Protein AF-0000000072508052 (afdb_homodimer)

Nearest PDB structures (foldseek):
  6lk8-assembly1_D  TM=8.624E-01  e=1.637E-20  Xenopus laevis
  9hcj-assembly1_O0  TM=8.681E-01  e=1.247E-19  Dictyostelium discoideum
  7vci-assembly1_L  TM=8.518E-01  e=1.232E-18  Xenopus laevis
  5a9q-assembly1_7  TM=7.994E-01  e=6.947E-19  Homo sapiens
  7peq-assembly1_AG  TM=7.518E-01  e=1.868E-18  Homo sapiens

Structure (mmCIF, N/CA/C/O backbone):
data_AF-0000000072508052-model_v1
#
loop_
_entity.id
_entity.type
_entity.pdbx_description
1 polymer 'WD domain, G-beta repeat protein'
#
loop_
_atom_site.group_PDB
_atom_site.id
_atom_site.type_symbol
_atom_site.label_atom_id
_atom_site.label_alt_id
_atom_site.label_comp_id
_atom_site.label_asym_id
_atom_site.label_entity_id
_atom_site.label_seq_id
_atom_site.pdbx_PDB_ins_code
_atom_site.Cartn_x
_atom_site.Cartn_y
_atom_site.Cartn_z
_atom_site.occupancy
_atom_site.B_iso_or_equiv
_atom_site.auth_seq_id
_atom_site.auth_comp_id
_atom_site.auth_asym_id
_atom_site.auth_atom_id
_atom_site.pdbx_PDB_model_num
ATOM 1 N N . MET A 1 1 ? 17.547 10.188 -13.344 1 83.5 1 MET A N 1
ATOM 2 C CA . MET A 1 1 ? 16.766 10.516 -12.148 1 83.5 1 MET A CA 1
ATOM 3 C C . MET A 1 1 ? 17.578 10.289 -10.883 1 83.5 1 MET A C 1
ATOM 5 O O . MET A 1 1 ? 18.625 9.625 -10.922 1 83.5 1 MET A O 1
ATOM 9 N N . THR A 1 2 ? 17.25 10.93 -9.789 1 81.94 2 THR A N 1
ATOM 10 C CA . THR A 1 2 ? 18.109 10.969 -8.617 1 81.94 2 THR A CA 1
ATOM 11 C C . THR A 1 2 ? 17.375 10.461 -7.383 1 81.94 2 THR A C 1
ATOM 13 O O . THR A 1 2 ? 16.156 10.375 -7.375 1 81.94 2 THR A O 1
ATOM 16 N N . LEU A 1 3 ? 18.156 9.953 -6.461 1 85.5 3 LEU A N 1
ATOM 17 C CA . LEU A 1 3 ? 17.734 9.805 -5.074 1 85.5 3 LEU A CA 1
ATOM 18 C C . LEU A 1 3 ? 18.328 10.906 -4.203 1 85.5 3 LEU A C 1
ATOM 20 O O . LEU A 1 3 ? 19.547 11.078 -4.164 1 85.5 3 LEU A O 1
ATOM 24 N N . SER A 1 4 ? 17.453 11.648 -3.621 1 86.19 4 SER A N 1
ATOM 25 C CA . SER A 1 4 ? 17.906 12.727 -2.75 1 86.19 4 SER A CA 1
ATOM 26 C C . SER A 1 4 ? 17.438 12.516 -1.314 1 86.19 4 SER A C 1
ATOM 28 O O . SER A 1 4 ? 16.328 12.047 -1.084 1 86.19 4 SER A O 1
ATOM 30 N N . VAL A 1 5 ? 18.312 12.797 -0.396 1 84 5 VAL A N 1
ATOM 31 C CA . VAL A 1 5 ? 18.016 12.727 1.031 1 84 5 VAL A CA 1
ATOM 32 C C . VAL A 1 5 ? 17.969 14.133 1.62 1 84 5 VAL A C 1
ATOM 34 O O . VAL A 1 5 ? 18.875 14.938 1.375 1 84 5 VAL A O 1
ATOM 37 N N . TRP A 1 6 ? 16.953 14.352 2.322 1 83.38 6 TRP A N 1
ATOM 38 C CA . TRP A 1 6 ? 16.734 15.672 2.896 1 83.38 6 TRP A CA 1
ATOM 39 C C . TRP A 1 6 ? 16.641 15.602 4.418 1 83.38 6 TRP A C 1
ATOM 41 O O . TRP A 1 6 ? 15.953 14.734 4.965 1 83.38 6 TRP A O 1
ATOM 51 N N . ASP A 1 7 ? 17.375 16.547 5.047 1 82.06 7 ASP A N 1
ATOM 52 C CA . ASP A 1 7 ? 17.328 16.672 6.5 1 82.06 7 ASP A CA 1
ATOM 53 C C . ASP A 1 7 ? 16.734 18.016 6.922 1 82.06 7 ASP A C 1
ATOM 55 O O . ASP A 1 7 ? 17.016 19.031 6.305 1 82.06 7 ASP A O 1
ATOM 59 N N . ARG A 1 8 ? 15.938 17.90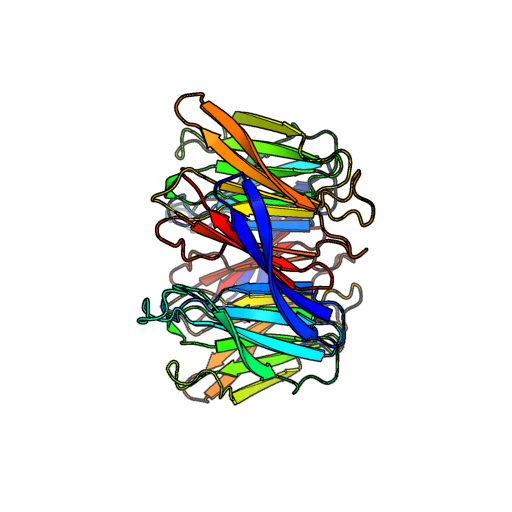6 7.891 1 79.31 8 ARG A N 1
ATOM 60 C CA . ARG A 1 8 ? 15.398 19.156 8.438 1 79.31 8 ARG A CA 1
ATOM 61 C C . ARG A 1 8 ? 16.297 19.703 9.539 1 79.31 8 ARG A C 1
ATOM 63 O O . ARG A 1 8 ? 16.641 18.984 10.484 1 79.31 8 ARG A O 1
ATOM 70 N N . THR A 1 9 ? 16.734 20.938 9.43 1 77.69 9 THR A N 1
ATOM 71 C CA . THR A 1 9 ? 17.562 21.578 10.445 1 77.69 9 THR A CA 1
ATOM 72 C C . THR A 1 9 ? 16.734 21.938 11.68 1 77.69 9 THR A C 1
ATOM 74 O O . THR A 1 9 ? 15.5 21.922 11.625 1 77.69 9 THR A O 1
ATOM 77 N N . PRO A 1 10 ? 17.406 22.141 12.781 1 75.5 10 PRO A N 1
ATOM 78 C CA . PRO A 1 10 ? 16.688 22.594 13.969 1 75.5 10 PRO A CA 1
ATOM 79 C C . PRO A 1 10 ? 15.844 23.844 13.719 1 75.5 10 PRO A C 1
ATOM 81 O O . PRO A 1 10 ? 14.82 24.031 14.375 1 75.5 10 PRO A O 1
ATOM 84 N N . GLU A 1 11 ? 16.281 24.734 12.766 1 76.62 11 GLU A N 1
ATOM 85 C CA . GLU A 1 11 ? 15.586 25.969 12.445 1 76.62 11 GLU A CA 1
ATOM 86 C C . GLU A 1 11 ? 14.383 25.703 11.547 1 76.62 11 GLU A C 1
ATOM 88 O O . GLU A 1 11 ? 13.633 26.625 11.219 1 76.62 11 GLU A O 1
ATOM 93 N N . GLY A 1 12 ? 14.164 24.438 11.109 1 72.12 12 GLY A N 1
ATOM 94 C CA . GLY A 1 12 ? 12.992 24.078 10.328 1 72.12 12 GLY A CA 1
ATOM 95 C C . GLY A 1 12 ? 13.242 24.125 8.836 1 72.12 12 GLY A C 1
ATOM 96 O O . GLY A 1 12 ? 12.336 23.859 8.039 1 72.12 12 GLY A O 1
ATOM 97 N N . THR A 1 13 ? 14.477 24.406 8.438 1 77.94 13 THR A N 1
ATOM 98 C CA . THR A 1 13 ? 14.812 24.453 7.023 1 77.94 13 THR A CA 1
ATOM 99 C C . THR A 1 13 ? 15.281 23.094 6.527 1 77.94 13 THR A C 1
ATOM 101 O O . THR A 1 13 ? 15.859 22.312 7.285 1 77.94 13 THR A O 1
ATOM 104 N N . TRP A 1 14 ? 14.898 22.781 5.27 1 80.44 14 TRP A N 1
ATOM 105 C CA . TRP A 1 14 ? 15.312 21.516 4.68 1 80.44 14 TRP A CA 1
ATOM 106 C C . TRP A 1 14 ? 16.641 21.672 3.934 1 80.44 14 TRP A C 1
ATOM 108 O O . TRP A 1 14 ? 16.828 22.641 3.197 1 80.44 14 TRP A O 1
ATOM 118 N N . ILE A 1 15 ? 17.562 20.734 4.203 1 83.12 15 ILE A N 1
ATOM 119 C CA . ILE A 1 15 ? 18.828 20.688 3.496 1 83.12 15 ILE A CA 1
ATOM 120 C C . ILE A 1 15 ? 18.984 19.359 2.771 1 83.12 15 ILE A C 1
ATOM 122 O O . ILE A 1 15 ? 18.688 18.297 3.338 1 83.12 15 ILE A O 1
ATOM 126 N N . LYS A 1 16 ? 19.297 19.469 1.502 1 84 16 LYS A N 1
ATOM 127 C CA . LYS A 1 16 ? 19.625 18.25 0.771 1 84 16 LYS A CA 1
ATOM 128 C C . LYS A 1 16 ? 20.922 17.625 1.293 1 84 16 LYS A C 1
ATOM 130 O O . LYS A 1 16 ? 22.016 18.125 1.013 1 84 16 LYS A O 1
ATOM 135 N N . ALA A 1 17 ? 20.797 16.578 1.995 1 81.88 17 ALA A N 1
ATOM 136 C CA . ALA A 1 17 ? 21.938 15.961 2.66 1 81.88 17 ALA A CA 1
ATOM 137 C C . ALA A 1 17 ? 22.75 15.102 1.684 1 81.88 17 ALA A C 1
ATOM 139 O O . ALA A 1 17 ? 23.953 14.938 1.845 1 81.88 17 ALA A O 1
ATOM 140 N N . ALA A 1 18 ? 22.078 14.531 0.736 1 81.31 18 ALA A N 1
ATOM 141 C CA . ALA A 1 18 ? 22.734 13.68 -0.256 1 81.31 18 ALA A CA 1
ATOM 142 C C . ALA A 1 18 ? 21.875 13.547 -1.516 1 81.31 18 ALA A C 1
ATOM 144 O O . ALA A 1 18 ? 20.656 13.727 -1.47 1 81.31 18 ALA A O 1
ATOM 145 N N . SER A 1 19 ? 22.516 13.359 -2.66 1 85.06 19 SER A N 1
ATOM 146 C CA . SER A 1 19 ? 21.859 13.148 -3.939 1 85.06 19 SER A CA 1
ATOM 147 C C . SER A 1 19 ? 22.703 12.289 -4.871 1 85.06 19 SER A C 1
ATOM 149 O O . SER A 1 19 ? 23.906 12.484 -4.973 1 85.06 19 SER A O 1
ATOM 151 N N . TRP A 1 20 ? 22.125 11.328 -5.418 1 82.81 20 TRP A N 1
ATOM 152 C CA . TRP A 1 20 ? 22.812 10.438 -6.348 1 82.81 20 TRP A CA 1
ATOM 153 C C . TRP A 1 20 ? 22 10.25 -7.621 1 82.81 20 TRP A C 1
ATOM 155 O O . TRP A 1 20 ? 20.766 10.164 -7.57 1 82.81 20 TRP A O 1
ATOM 165 N N . LYS A 1 21 ? 22.703 10.281 -8.742 1 82 21 LYS A N 1
ATOM 166 C CA . LYS A 1 21 ? 22.047 9.828 -9.977 1 82 21 LYS A CA 1
ATOM 167 C C . LYS A 1 21 ? 21.812 8.32 -9.953 1 82 21 LYS A C 1
ATOM 169 O O . LYS A 1 21 ? 22.719 7.555 -9.586 1 82 21 LYS A O 1
ATOM 174 N N . VAL A 1 22 ? 20.578 7.965 -10.227 1 79.81 22 VAL A N 1
ATOM 175 C CA . VAL A 1 22 ? 20.359 6.543 -9.992 1 79.81 22 VAL A CA 1
ATOM 176 C C . VAL A 1 22 ? 19.547 5.953 -11.148 1 79.81 22 VAL A C 1
ATOM 178 O O . VAL A 1 22 ? 19.953 4.945 -11.734 1 79.81 22 VAL A O 1
ATOM 181 N N . HIS A 1 23 ? 18.406 6.309 -11.43 1 82 23 HIS A N 1
ATOM 182 C CA . HIS A 1 23 ? 17.562 5.715 -12.461 1 82 23 HIS A CA 1
ATOM 183 C C . HIS A 1 23 ? 17.656 6.5 -13.766 1 82 23 HIS A C 1
ATOM 185 O O . HIS A 1 23 ? 17.906 7.703 -13.75 1 82 23 HIS A O 1
ATOM 191 N N . GLY A 1 24 ? 17.578 5.715 -14.867 1 83.75 24 GLY A N 1
ATOM 192 C CA . GLY A 1 24 ? 17.578 6.352 -16.172 1 83.75 24 GLY A CA 1
ATOM 193 C C . GLY A 1 24 ? 16.234 6.914 -16.562 1 83.75 24 GLY A C 1
ATOM 194 O O . GLY A 1 24 ? 16.109 7.582 -17.594 1 83.75 24 GLY A O 1
ATOM 195 N N . GLY A 1 25 ? 15.203 6.605 -15.852 1 85.75 25 GLY A N 1
ATOM 196 C CA . GLY A 1 25 ? 13.852 7.059 -16.109 1 85.75 25 GLY A CA 1
ATOM 197 C C . GLY A 1 25 ? 13.078 7.371 -14.836 1 85.75 25 GLY A C 1
ATOM 198 O O . GLY A 1 25 ? 13.586 7.18 -13.734 1 85.75 25 GLY A O 1
ATOM 199 N N . ALA A 1 26 ? 11.898 7.828 -15.078 1 88.25 26 ALA A N 1
ATOM 200 C CA . ALA A 1 26 ? 11.062 8.25 -13.953 1 88.25 26 ALA A CA 1
ATOM 201 C C . ALA A 1 26 ? 10.789 7.082 -13.008 1 88.25 26 ALA A C 1
ATOM 203 O O . ALA A 1 26 ? 10.531 5.961 -13.453 1 88.25 26 ALA A O 1
ATOM 204 N N . VAL A 1 27 ? 10.922 7.367 -11.719 1 90.69 27 VAL A N 1
ATOM 205 C CA . VAL A 1 27 ? 10.586 6.41 -10.664 1 90.69 27 VAL A CA 1
ATOM 206 C C . VAL A 1 27 ? 9.102 6.535 -10.312 1 90.69 27 VAL A C 1
ATOM 208 O O . VAL A 1 27 ? 8.594 7.645 -10.148 1 90.69 27 VAL A O 1
ATOM 211 N N . TRP A 1 28 ? 8.445 5.391 -10.125 1 88.81 28 TRP A N 1
ATOM 212 C CA . TRP A 1 28 ? 7.012 5.555 -9.914 1 88.81 28 TRP A CA 1
ATOM 213 C C . TRP A 1 28 ? 6.559 4.812 -8.664 1 88.81 28 TRP A C 1
ATOM 215 O O . TRP A 1 28 ? 5.465 5.059 -8.148 1 88.81 28 TRP A O 1
ATOM 225 N N . ARG A 1 29 ? 7.395 3.844 -8.18 1 94.25 29 ARG A N 1
ATOM 226 C CA . ARG A 1 29 ? 7.02 3.156 -6.953 1 94.25 29 ARG A CA 1
ATOM 227 C C . ARG A 1 29 ? 8.164 3.17 -5.945 1 94.25 29 ARG A C 1
ATOM 229 O O . ARG A 1 29 ? 9.328 3.014 -6.316 1 94.25 29 ARG A O 1
ATOM 236 N N . VAL A 1 30 ? 7.832 3.26 -4.691 1 94.94 30 VAL A N 1
ATOM 237 C CA . VAL A 1 30 ? 8.75 3.139 -3.562 1 94.94 30 VAL A CA 1
ATOM 238 C C . VAL A 1 30 ? 8.148 2.223 -2.5 1 94.94 30 VAL A C 1
ATOM 240 O O . VAL A 1 30 ? 6.996 2.398 -2.102 1 94.94 30 VAL A O 1
ATOM 243 N N . VAL A 1 31 ? 8.875 1.235 -2.082 1 96.81 31 VAL A N 1
ATOM 244 C CA . VAL A 1 31 ? 8.359 0.336 -1.054 1 96.81 31 VAL A CA 1
ATOM 245 C C . VAL A 1 31 ? 9.445 0.064 -0.015 1 96.81 31 VAL A C 1
ATOM 247 O O . VAL A 1 31 ? 10.617 -0.077 -0.36 1 96.81 31 VAL A O 1
ATOM 250 N N . TRP A 1 32 ? 9.078 0.054 1.257 1 96.81 32 TRP A N 1
ATOM 251 C CA . TRP A 1 32 ? 9.992 -0.26 2.352 1 96.81 32 TRP A CA 1
ATOM 252 C C . TRP A 1 32 ? 9.969 -1.751 2.672 1 96.81 32 TRP A C 1
ATOM 254 O O . TRP A 1 32 ? 8.906 -2.379 2.652 1 96.81 32 TRP A O 1
ATOM 264 N N . ALA A 1 33 ? 11.125 -2.234 3.02 1 97.56 33 ALA A N 1
ATOM 265 C CA . ALA A 1 33 ? 11.164 -3.594 3.555 1 97.56 33 ALA A CA 1
ATOM 266 C C . ALA A 1 33 ? 10.727 -3.621 5.016 1 97.56 33 ALA A C 1
ATOM 268 O O . ALA A 1 33 ? 10.625 -2.572 5.66 1 97.56 33 ALA A O 1
ATOM 269 N N . HIS A 1 34 ? 10.406 -4.828 5.449 1 95.94 34 HIS A N 1
ATOM 270 C CA . HIS A 1 34 ? 10.094 -4.992 6.863 1 95.94 34 HIS A CA 1
ATOM 271 C C . HIS A 1 34 ? 11.25 -4.539 7.742 1 95.94 34 HIS A C 1
ATOM 273 O O . HIS A 1 34 ? 12.414 -4.805 7.43 1 95.94 34 HIS A O 1
ATOM 279 N N . PRO A 1 35 ? 10.969 -4 8.914 1 93.12 35 PRO A N 1
ATOM 280 C CA . PRO A 1 35 ? 12.008 -3.422 9.781 1 93.12 35 PRO A CA 1
ATOM 281 C C . PRO A 1 35 ? 13.047 -4.449 10.227 1 93.12 35 PRO A C 1
ATOM 283 O O . PRO A 1 35 ? 14.188 -4.09 10.523 1 93.12 35 PRO A O 1
ATOM 286 N N . GLU A 1 36 ? 12.641 -5.684 10.242 1 95.25 36 GLU A N 1
ATOM 287 C CA . GLU A 1 36 ? 13.555 -6.727 10.688 1 95.25 36 GLU A CA 1
ATOM 288 C C . GLU A 1 36 ? 14.781 -6.809 9.781 1 95.25 36 GLU A C 1
ATOM 290 O O . GLU A 1 36 ? 15.836 -7.293 10.203 1 95.25 36 GLU A O 1
ATOM 295 N N . PHE A 1 37 ? 14.688 -6.301 8.578 1 95.88 37 PHE A N 1
ATOM 296 C CA . PHE A 1 37 ? 15.789 -6.395 7.621 1 95.88 37 PHE A CA 1
ATOM 297 C C . PHE A 1 37 ? 16.578 -5.094 7.578 1 95.88 37 PHE A C 1
ATOM 299 O O . PHE A 1 37 ? 17.422 -4.906 6.699 1 95.88 37 PHE A O 1
ATOM 306 N N . GLY A 1 38 ? 16.266 -4.199 8.523 1 91.56 38 GLY A N 1
ATOM 307 C CA . GLY A 1 38 ? 16.906 -2.898 8.539 1 91.56 38 GLY A CA 1
ATOM 308 C C . GLY A 1 38 ? 16.141 -1.838 7.777 1 91.56 38 GLY A C 1
ATOM 309 O O . GLY A 1 38 ? 14.953 -2.016 7.484 1 91.56 38 GLY A O 1
ATOM 310 N N . GLN A 1 39 ? 16.812 -0.709 7.586 1 92.25 39 GLN A N 1
ATOM 311 C CA . GLN A 1 39 ? 16.234 0.383 6.824 1 92.25 39 GLN A CA 1
ATOM 312 C C . GLN A 1 39 ? 16.5 0.223 5.332 1 92.25 39 GLN A C 1
ATOM 314 O O . GLN A 1 39 ? 17.516 0.718 4.824 1 92.25 39 GLN A O 1
ATOM 319 N N . LEU A 1 40 ? 15.602 -0.473 4.711 1 95.19 40 LEU A N 1
ATOM 320 C CA . LEU A 1 40 ? 15.766 -0.897 3.324 1 95.19 40 LEU A CA 1
ATOM 321 C C . LEU A 1 40 ? 14.602 -0.406 2.467 1 95.19 40 LEU A C 1
ATOM 323 O O . LEU A 1 40 ? 13.438 -0.501 2.871 1 95.19 40 LEU A O 1
ATOM 327 N N . LEU A 1 41 ? 14.93 0.138 1.299 1 95.31 41 LEU A N 1
ATOM 328 C CA . LEU A 1 41 ? 13.977 0.7 0.351 1 95.31 41 LEU A CA 1
ATOM 329 C C . LEU A 1 41 ? 14.203 0.142 -1.05 1 95.31 41 LEU A C 1
ATOM 331 O O . LEU A 1 41 ? 15.352 -0.026 -1.473 1 95.31 41 LEU A O 1
ATOM 335 N N . ALA A 1 42 ? 13.109 -0.185 -1.771 1 97.44 42 ALA A N 1
ATOM 336 C CA . ALA A 1 42 ? 13.211 -0.536 -3.186 1 97.44 42 ALA A CA 1
ATOM 337 C C . ALA A 1 42 ? 12.445 0.464 -4.055 1 97.44 42 ALA A C 1
ATOM 339 O O . ALA A 1 42 ? 11.398 0.977 -3.65 1 97.44 42 ALA A O 1
ATOM 340 N N . THR A 1 43 ? 12.961 0.75 -5.176 1 95.88 43 THR A N 1
ATOM 341 C CA . THR A 1 43 ? 12.336 1.644 -6.148 1 95.88 43 THR A CA 1
ATOM 342 C C . THR A 1 43 ? 12.312 1.003 -7.531 1 95.88 43 THR A C 1
ATOM 344 O O . THR A 1 43 ? 13.219 0.247 -7.891 1 95.88 43 THR A O 1
ATOM 347 N N . CYS A 1 44 ? 11.258 1.269 -8.242 1 95.69 44 CYS A N 1
ATOM 348 C CA . CYS A 1 44 ? 11.219 0.813 -9.633 1 95.69 44 CYS A CA 1
ATOM 349 C C . CYS A 1 44 ? 10.938 1.971 -10.578 1 95.69 44 CYS A C 1
ATOM 351 O O . CYS A 1 44 ? 10.359 2.984 -10.172 1 95.69 44 CYS A O 1
ATOM 353 N N . SER A 1 45 ? 11.305 1.729 -11.797 1 92.25 45 SER A N 1
ATOM 354 C CA . SER A 1 45 ? 11.344 2.836 -12.75 1 92.25 45 SER A CA 1
ATOM 355 C C . SER A 1 45 ? 10.898 2.395 -14.141 1 92.25 45 SER A C 1
ATOM 357 O O . SER A 1 45 ? 10.773 1.196 -14.398 1 92.25 45 SER A O 1
ATOM 359 N N . TYR A 1 46 ? 10.695 3.406 -14.969 1 91.06 46 TYR A N 1
ATOM 360 C CA . TYR A 1 46 ? 10.414 3.232 -16.391 1 91.06 46 TYR A CA 1
ATOM 361 C C . TYR A 1 46 ? 11.641 2.707 -17.125 1 91.06 46 TYR A C 1
ATOM 363 O O . TYR A 1 46 ? 11.531 2.189 -18.234 1 91.06 46 TYR A O 1
ATOM 371 N N . ASP A 1 47 ? 12.797 2.832 -16.578 1 91.94 47 ASP A N 1
ATOM 372 C CA . ASP A 1 47 ? 14.023 2.418 -17.25 1 91.94 47 ASP A CA 1
ATOM 373 C C . ASP A 1 47 ? 14.234 0.913 -17.125 1 91.94 47 ASP A C 1
ATOM 375 O O . ASP A 1 47 ? 15.344 0.417 -17.359 1 91.94 47 ASP A O 1
ATOM 379 N N . ARG A 1 48 ? 13.281 0.128 -16.609 1 94.75 48 ARG A N 1
ATOM 380 C CA . ARG A 1 48 ? 13.234 -1.329 -16.547 1 94.75 48 ARG A CA 1
ATOM 381 C C . ARG A 1 48 ? 14.031 -1.854 -15.359 1 94.75 48 ARG A C 1
ATOM 383 O O . ARG A 1 48 ? 14.367 -3.039 -15.305 1 94.75 48 ARG A O 1
ATOM 390 N N . SER A 1 49 ? 14.352 -0.977 -14.453 1 95.19 49 SER A N 1
ATOM 391 C CA . SER A 1 49 ? 15.227 -1.413 -13.367 1 95.19 49 SER A CA 1
ATOM 392 C C . SER A 1 49 ? 14.547 -1.26 -12.008 1 95.19 49 SER A C 1
ATOM 394 O O . SER A 1 49 ? 13.555 -0.539 -11.883 1 95.19 49 SER A O 1
ATOM 396 N N . VAL A 1 50 ? 15.055 -2.014 -11.047 1 97 50 VAL A N 1
ATOM 397 C CA . VAL A 1 50 ? 14.727 -1.903 -9.625 1 97 50 VAL A CA 1
ATOM 398 C C . VAL A 1 50 ? 16 -1.648 -8.82 1 97 50 VAL A C 1
ATOM 400 O O . VAL A 1 50 ? 17.016 -2.309 -9.039 1 97 50 VAL A O 1
ATOM 403 N N . HIS A 1 51 ? 15.977 -0.701 -8.016 1 96.19 51 HIS A N 1
ATOM 404 C CA . HIS A 1 51 ? 17.109 -0.404 -7.141 1 96.19 51 HIS A CA 1
ATOM 405 C C . HIS A 1 51 ? 16.766 -0.708 -5.684 1 96.19 51 HIS A C 1
ATOM 407 O O . HIS A 1 51 ? 15.656 -0.429 -5.23 1 96.19 51 HIS A O 1
ATOM 413 N N . ILE A 1 52 ? 17.719 -1.299 -5.004 1 96.81 52 ILE A N 1
ATOM 414 C CA . ILE A 1 52 ? 17.625 -1.55 -3.57 1 96.81 52 ILE A CA 1
ATOM 415 C C . ILE A 1 52 ? 18.547 -0.581 -2.818 1 96.81 52 ILE A C 1
ATOM 417 O O . ILE A 1 52 ? 19.734 -0.504 -3.098 1 96.81 52 ILE A O 1
ATOM 421 N N . TRP A 1 53 ? 17.953 0.111 -1.859 1 94.56 53 TRP A N 1
ATOM 422 C CA . TRP A 1 53 ? 18.688 1.104 -1.08 1 94.56 53 TRP A CA 1
ATOM 423 C C . TRP A 1 53 ? 18.703 0.729 0.398 1 94.56 53 TRP A C 1
ATOM 425 O O . TRP A 1 53 ? 17.703 0.272 0.943 1 94.56 53 TRP A O 1
ATOM 435 N N . GLU A 1 54 ? 19.844 0.995 1.054 1 93.5 54 GLU A N 1
ATOM 436 C CA . GLU A 1 54 ? 19.984 0.773 2.49 1 93.5 54 GLU A CA 1
ATOM 437 C C . GLU A 1 54 ? 20.531 2.012 3.191 1 93.5 54 GLU A C 1
ATOM 439 O O . GLU A 1 54 ? 21.453 2.656 2.691 1 93.5 54 GLU A O 1
ATOM 444 N N . GLU A 1 55 ? 19.953 2.283 4.254 1 90.31 55 GLU A N 1
ATOM 445 C CA . GLU A 1 55 ? 20.547 3.307 5.109 1 90.31 55 GLU A CA 1
ATOM 446 C C . GLU A 1 55 ? 21.625 2.713 6.016 1 90.31 55 GLU A C 1
ATOM 448 O O . GLU A 1 55 ? 21.375 1.75 6.742 1 90.31 55 GLU A O 1
ATOM 453 N N . ILE A 1 56 ? 22.781 3.203 5.977 1 87.88 56 ILE A N 1
ATOM 454 C CA . ILE A 1 56 ? 23.875 2.789 6.848 1 87.88 56 ILE A CA 1
ATOM 455 C C . ILE A 1 56 ? 24.156 3.887 7.867 1 87.88 56 ILE A C 1
ATOM 457 O O . ILE A 1 56 ? 24.391 5.039 7.5 1 87.88 56 ILE A O 1
ATOM 461 N N . ARG A 1 57 ? 23.984 3.531 9.117 1 79.88 57 ARG A N 1
ATOM 462 C CA . ARG A 1 57 ? 24.266 4.484 10.188 1 79.88 57 ARG A CA 1
ATOM 463 C C . ARG A 1 57 ? 25.641 4.238 10.812 1 79.88 57 ARG A C 1
ATOM 465 O O . ARG A 1 57 ? 26.016 3.094 11.062 1 79.88 57 ARG A O 1
ATOM 472 N N . SER A 1 58 ? 26.578 5.062 10.586 1 71.38 58 SER A N 1
ATOM 473 C CA . SER A 1 58 ? 27.906 4.949 11.172 1 71.38 58 SER A CA 1
ATOM 474 C C . SER A 1 58 ? 27.953 5.512 12.586 1 71.38 58 SER A C 1
ATOM 476 O O . SER A 1 58 ? 27.219 6.457 12.898 1 71.38 58 SER A O 1
ATOM 478 N N . ALA A 1 59 ? 28.438 4.734 13.531 1 61.53 59 ALA A N 1
ATOM 479 C CA . ALA A 1 59 ? 28.703 5.242 14.875 1 61.53 59 ALA A CA 1
ATOM 480 C C . ALA A 1 59 ? 29.438 6.578 14.82 1 61.53 59 ALA A C 1
ATOM 482 O O . ALA A 1 59 ? 30.156 6.855 13.859 1 61.53 59 ALA A O 1
ATOM 483 N N . PRO A 1 60 ? 29.031 7.484 15.727 1 52.12 60 PRO A N 1
ATOM 484 C CA . PRO A 1 60 ? 29.766 8.75 15.773 1 52.12 60 PRO A CA 1
ATOM 485 C C . PRO A 1 60 ? 31.281 8.539 15.75 1 52.12 60 PRO A C 1
ATOM 487 O O . PRO A 1 60 ? 31.828 7.801 16.578 1 52.12 60 PRO A O 1
ATOM 490 N N . GLY A 1 61 ? 31.812 8.281 14.641 1 47.66 61 GLY A N 1
ATOM 491 C CA . GLY A 1 61 ? 33.25 8.297 14.734 1 47.66 61 GLY A CA 1
ATOM 492 C C . GLY A 1 61 ? 33.812 9.617 15.242 1 47.66 61 GLY A C 1
ATOM 493 O O . GLY A 1 61 ? 33.031 10.555 15.492 1 47.66 61 GLY A O 1
ATOM 494 N N . ALA A 1 62 ? 35.312 9.742 15.555 1 48.97 62 ALA A N 1
ATOM 495 C CA . ALA A 1 62 ? 36.062 10.867 16.109 1 48.97 62 ALA A CA 1
ATOM 496 C C . ALA A 1 62 ? 35.688 12.164 15.375 1 48.97 62 ALA A C 1
ATOM 498 O O . ALA A 1 62 ? 35.812 13.258 15.938 1 48.97 62 ALA A O 1
ATOM 499 N N . GLU A 1 63 ? 35.75 12.039 14.172 1 48.06 63 GLU A N 1
ATOM 500 C CA . GLU A 1 63 ? 35.594 13.305 13.453 1 48.06 63 GLU A CA 1
ATOM 501 C C . GLU A 1 63 ? 34.156 13.727 13.367 1 48.06 63 GLU A C 1
ATOM 503 O O . GLU A 1 63 ? 33.812 14.695 12.68 1 48.06 63 GLU A O 1
ATOM 508 N N . GLY A 1 64 ? 33.25 13.445 14.164 1 44.66 64 GLY A N 1
ATOM 509 C CA . GLY A 1 64 ? 32 14.07 14.562 1 44.66 64 GLY A CA 1
ATOM 510 C C . GLY A 1 64 ? 30.844 13.75 13.625 1 44.66 64 GLY A C 1
ATOM 511 O O . GLY A 1 64 ? 29.734 14.273 13.789 1 44.66 64 GLY A O 1
ATOM 512 N N . ARG A 1 65 ? 31.094 13.57 12.328 1 46.47 65 ARG A N 1
ATOM 513 C CA . ARG A 1 65 ? 29.906 13.547 11.477 1 46.47 65 ARG A CA 1
ATOM 514 C C . ARG A 1 65 ? 29.078 12.289 11.727 1 46.47 65 ARG A C 1
ATOM 516 O O . ARG A 1 65 ? 29.531 11.172 11.445 1 46.47 65 ARG A O 1
ATOM 523 N N . LYS A 1 66 ? 28.203 12.133 12.695 1 54.41 66 LYS A N 1
ATOM 524 C CA . LYS A 1 66 ? 27.141 11.211 13.078 1 54.41 66 LYS A CA 1
ATOM 525 C C . LYS A 1 66 ? 26.078 11.117 11.992 1 54.41 66 LYS A C 1
ATOM 527 O O . LYS A 1 66 ? 25.312 12.055 11.789 1 54.41 66 LYS A O 1
ATOM 532 N N . GLY A 1 67 ? 26.453 10.555 10.648 1 62.25 67 GLY A N 1
ATOM 533 C CA . GLY A 1 67 ? 25.406 10.844 9.68 1 62.25 67 GLY A CA 1
ATOM 534 C C . GLY A 1 67 ? 24.875 9.594 8.992 1 62.25 67 GLY A C 1
ATOM 535 O O . GLY A 1 67 ? 25.531 8.562 8.969 1 62.25 67 GLY A O 1
ATOM 536 N N . ALA A 1 68 ? 23.625 9.352 9.016 1 74.62 68 ALA A N 1
ATOM 537 C CA . ALA A 1 68 ? 22.953 8.328 8.203 1 74.62 68 ALA A CA 1
ATOM 538 C C . ALA A 1 68 ? 23.172 8.578 6.719 1 74.62 68 ALA A C 1
ATOM 540 O O . ALA A 1 68 ? 23.156 9.727 6.266 1 74.62 68 ALA A O 1
ATOM 541 N N . ARG A 1 69 ? 23.781 7.504 6.082 1 82.88 69 ARG A N 1
ATOM 542 C CA . ARG A 1 69 ? 23.938 7.598 4.633 1 82.88 69 ARG A CA 1
ATOM 543 C C . ARG A 1 69 ? 23.141 6.504 3.93 1 82.88 69 ARG A C 1
ATOM 545 O O . ARG A 1 69 ? 23.062 5.375 4.418 1 82.88 69 ARG A O 1
ATOM 552 N N . TRP A 1 70 ? 22.578 6.836 2.787 1 88.31 70 TRP A N 1
ATOM 553 C CA . TRP A 1 70 ? 21.906 5.859 1.943 1 88.31 70 TRP A CA 1
ATOM 554 C C . TRP A 1 70 ? 22.844 5.328 0.864 1 88.31 70 TRP A C 1
ATOM 556 O O . TRP A 1 70 ? 23.594 6.09 0.261 1 88.31 70 TRP A O 1
ATOM 566 N N . VAL A 1 71 ? 22.828 4.059 0.684 1 90.25 71 VAL A N 1
ATOM 567 C CA . VAL A 1 71 ? 23.688 3.395 -0.303 1 90.25 71 VAL A CA 1
ATOM 568 C C . VAL A 1 71 ? 22.828 2.48 -1.182 1 90.25 71 VAL A C 1
ATOM 570 O O . VAL A 1 71 ? 21.969 1.76 -0.682 1 90.25 71 VAL A O 1
ATOM 573 N N . ARG A 1 72 ? 23.094 2.594 -2.475 1 92.44 72 ARG A N 1
ATOM 574 C CA . ARG A 1 72 ? 22.484 1.603 -3.359 1 92.44 72 ARG A CA 1
ATOM 575 C C . ARG A 1 72 ? 23.156 0.241 -3.189 1 92.44 72 ARG A C 1
ATOM 577 O O . ARG A 1 72 ? 24.344 0.086 -3.473 1 92.44 72 ARG A O 1
ATOM 584 N N . LYS A 1 73 ? 22.453 -0.729 -2.787 1 94.88 73 LYS A N 1
ATOM 585 C CA . LYS A 1 73 ? 23.031 -2.039 -2.502 1 94.88 73 LYS A CA 1
ATOM 586 C C . LYS A 1 73 ? 22.891 -2.975 -3.699 1 94.88 73 LYS A C 1
ATOM 588 O O . LYS A 1 73 ? 23.719 -3.865 -3.898 1 94.88 73 LYS A O 1
ATOM 593 N N . ALA A 1 74 ? 21.844 -2.803 -4.453 1 95.81 74 ALA A N 1
ATOM 594 C CA . ALA A 1 74 ? 21.641 -3.674 -5.609 1 95.81 74 ALA A CA 1
ATOM 595 C C . ALA A 1 74 ? 20.922 -2.93 -6.73 1 95.81 74 ALA A C 1
ATOM 597 O O . ALA A 1 74 ? 20.203 -1.955 -6.484 1 95.81 74 ALA A O 1
ATOM 598 N N . TYR A 1 75 ? 21.188 -3.393 -7.922 1 94.25 75 TYR A N 1
ATOM 599 C CA . TYR A 1 75 ? 20.625 -2.908 -9.172 1 94.25 75 TYR A CA 1
ATOM 600 C C . TYR A 1 75 ? 20.109 -4.066 -10.023 1 94.25 75 TYR A C 1
ATOM 602 O O . TYR A 1 75 ? 20.891 -4.766 -10.664 1 94.25 75 TYR A O 1
ATOM 610 N N . LEU A 1 76 ? 18.797 -4.27 -10.008 1 97.12 76 LEU A N 1
ATOM 611 C CA . LEU A 1 76 ? 18.188 -5.398 -10.695 1 97.12 76 LEU A CA 1
ATOM 612 C C . LEU A 1 76 ? 17.719 -4.996 -12.094 1 97.12 76 LEU A C 1
ATOM 614 O O . LEU A 1 76 ? 16.844 -4.145 -12.234 1 97.12 76 LEU A O 1
ATOM 618 N N . THR A 1 77 ? 18.266 -5.656 -13.172 1 96.25 77 THR A N 1
ATOM 619 C CA . THR A 1 77 ? 18.016 -5.199 -14.531 1 96.25 77 THR A CA 1
ATOM 620 C C . THR A 1 77 ? 17.562 -6.359 -15.422 1 96.25 77 THR A C 1
ATOM 622 O O . THR A 1 77 ? 17.781 -6.336 -16.641 1 96.25 77 THR A O 1
ATOM 625 N N . ASP A 1 78 ? 16.984 -7.367 -14.844 1 97.38 78 ASP A N 1
ATOM 626 C CA . ASP A 1 78 ? 16.578 -8.539 -15.609 1 97.38 78 ASP A CA 1
ATOM 627 C C . ASP A 1 78 ? 15.383 -8.219 -16.5 1 97.38 78 ASP A C 1
ATOM 629 O O . ASP A 1 78 ? 15.156 -8.883 -17.516 1 97.38 78 ASP A O 1
ATOM 633 N N . SER A 1 79 ? 14.57 -7.234 -16.172 1 96.88 79 SER A N 1
ATOM 634 C CA . SER A 1 79 ? 13.375 -6.895 -16.938 1 96.88 79 SER A CA 1
ATOM 635 C C . SER A 1 79 ? 13.75 -6.273 -18.281 1 96.88 79 SER A C 1
ATOM 637 O O . SER A 1 79 ? 14.688 -5.48 -18.375 1 96.88 79 SER A O 1
ATOM 639 N N . ARG A 1 80 ? 12.938 -6.594 -19.312 1 95.44 80 ARG A N 1
ATOM 640 C CA . ARG A 1 80 ? 13.125 -6.016 -20.625 1 95.44 80 ARG A CA 1
ATOM 641 C C . ARG A 1 80 ? 12.094 -4.922 -20.906 1 95.44 80 ARG A C 1
ATOM 643 O O . ARG A 1 80 ? 12.039 -4.375 -22 1 95.44 80 ARG A O 1
ATOM 650 N N . ALA A 1 81 ? 11.266 -4.664 -20.016 1 95.75 81 ALA A N 1
ATOM 651 C CA . ALA A 1 81 ? 10.242 -3.627 -20.094 1 95.75 81 ALA A CA 1
ATOM 652 C C . ALA A 1 81 ? 10.156 -2.844 -18.781 1 95.75 81 ALA A C 1
ATOM 654 O O . ALA A 1 81 ? 10.805 -3.201 -17.797 1 95.75 81 ALA A O 1
ATOM 655 N N . ASN A 1 82 ? 9.406 -1.758 -18.859 1 95.31 82 ASN A N 1
ATOM 656 C CA . ASN A 1 82 ? 9.172 -0.979 -17.641 1 95.31 82 ASN A CA 1
ATOM 657 C C . ASN A 1 82 ? 8.703 -1.862 -16.5 1 95.31 82 ASN A C 1
ATOM 659 O O . ASN A 1 82 ? 7.848 -2.734 -16.688 1 95.31 82 ASN A O 1
ATOM 663 N N . VAL A 1 83 ? 9.32 -1.676 -15.328 1 96.81 83 VAL A N 1
ATOM 664 C CA . VAL A 1 83 ? 8.812 -2.314 -14.117 1 96.81 83 VAL A CA 1
ATOM 665 C C . VAL A 1 83 ? 7.68 -1.478 -13.523 1 96.81 83 VAL A C 1
ATOM 667 O O . VAL A 1 83 ? 7.883 -0.325 -13.141 1 96.81 83 VAL A O 1
ATOM 670 N N . THR A 1 84 ? 6.508 -2.051 -13.391 1 95.62 84 THR A N 1
ATOM 671 C CA . THR A 1 84 ? 5.309 -1.264 -13.141 1 95.62 84 THR A CA 1
ATOM 672 C C . THR A 1 84 ? 4.938 -1.304 -11.656 1 95.62 84 THR A C 1
ATOM 674 O O . THR A 1 84 ? 4.227 -0.424 -11.164 1 95.62 84 THR A O 1
ATOM 677 N N . ASP A 1 85 ? 5.336 -2.318 -10.992 1 97 85 ASP A N 1
ATOM 678 C CA . ASP A 1 85 ? 5.078 -2.418 -9.555 1 97 85 ASP A CA 1
ATOM 679 C C . ASP A 1 85 ? 6.059 -3.379 -8.883 1 97 85 ASP A C 1
ATOM 681 O O . ASP A 1 85 ? 6.645 -4.234 -9.547 1 97 85 ASP A O 1
ATOM 685 N N . ILE A 1 86 ? 6.273 -3.203 -7.586 1 98.25 86 ILE A N 1
ATOM 686 C CA . ILE A 1 86 ? 7.156 -4.027 -6.766 1 98.25 86 ILE A CA 1
ATOM 687 C C . ILE A 1 86 ? 6.543 -4.223 -5.383 1 98.25 86 ILE A C 1
ATOM 689 O O . ILE A 1 86 ? 5.812 -3.357 -4.895 1 98.25 86 ILE A O 1
ATOM 693 N N . ALA A 1 87 ? 6.812 -5.32 -4.762 1 98.56 87 ALA A N 1
ATOM 694 C CA . ALA A 1 87 ? 6.336 -5.605 -3.41 1 98.56 87 ALA A CA 1
ATOM 695 C C . ALA A 1 87 ? 7.289 -6.539 -2.674 1 98.56 87 ALA A C 1
ATOM 697 O O . ALA A 1 87 ? 7.594 -7.629 -3.156 1 98.56 87 ALA A O 1
ATOM 698 N N . PHE A 1 88 ? 7.719 -6.102 -1.505 1 98.62 88 PHE A N 1
ATOM 699 C CA . PHE A 1 88 ? 8.469 -7.016 -0.652 1 98.62 88 PHE A CA 1
ATOM 700 C C . PHE A 1 88 ? 7.566 -8.102 -0.092 1 98.62 88 PHE A C 1
ATOM 702 O O . PHE A 1 88 ? 6.41 -7.844 0.25 1 98.62 88 PHE A O 1
ATOM 709 N N . ALA A 1 89 ? 8.125 -9.273 0.064 1 98.38 89 ALA A N 1
ATOM 710 C CA . ALA A 1 89 ? 7.398 -10.367 0.699 1 98.38 89 ALA A CA 1
ATOM 711 C C . ALA A 1 89 ? 7.285 -10.148 2.205 1 98.38 89 ALA A C 1
ATOM 713 O O . ALA A 1 89 ? 8.047 -9.367 2.785 1 98.38 89 ALA A O 1
ATOM 714 N N . PRO A 1 90 ? 6.25 -10.812 2.775 1 96.5 90 PRO A N 1
ATOM 715 C CA . PRO A 1 90 ? 6.246 -10.805 4.238 1 96.5 90 PRO A CA 1
ATOM 716 C C . PRO A 1 90 ? 7.535 -11.367 4.836 1 96.5 90 PRO A C 1
ATOM 718 O O . PRO A 1 90 ? 8.172 -12.234 4.23 1 96.5 90 PRO A O 1
ATOM 721 N N . ARG A 1 91 ? 7.82 -10.93 6.012 1 96.19 91 ARG A N 1
ATOM 722 C CA . ARG A 1 91 ? 9.125 -11.188 6.609 1 96.19 91 ARG A CA 1
ATOM 723 C C . ARG A 1 91 ? 9.359 -12.68 6.805 1 96.19 91 ARG A C 1
ATOM 725 O O . ARG A 1 91 ? 10.492 -13.148 6.73 1 96.19 91 ARG A O 1
ATOM 732 N N . HIS A 1 92 ? 8.273 -13.445 7.062 1 96.44 92 HIS A N 1
ATOM 733 C CA . HIS A 1 92 ? 8.453 -14.859 7.375 1 96.44 92 HIS A CA 1
ATOM 734 C C . HIS A 1 92 ? 8.891 -15.641 6.145 1 96.44 92 HIS A C 1
ATOM 736 O O . HIS A 1 92 ? 9.336 -16.781 6.262 1 96.44 92 HIS A O 1
ATOM 742 N N . LEU A 1 93 ? 8.766 -15.047 4.957 1 96.19 93 LEU A N 1
ATOM 743 C CA . LEU A 1 93 ? 9.227 -15.695 3.734 1 96.19 93 LEU A CA 1
ATOM 744 C C . LEU A 1 93 ? 10.68 -15.328 3.441 1 96.19 93 LEU A C 1
ATOM 746 O O . LEU A 1 93 ? 11.273 -15.836 2.49 1 96.19 93 LEU A O 1
ATOM 750 N N . GLY A 1 94 ? 11.242 -14.453 4.34 1 96.81 94 GLY A N 1
ATOM 751 C CA . GLY A 1 94 ? 12.57 -13.93 4.082 1 96.81 94 GLY A CA 1
ATOM 752 C C . GLY A 1 94 ? 12.562 -12.633 3.295 1 96.81 94 GLY A C 1
ATOM 753 O O . GLY A 1 94 ? 11.516 -12.008 3.127 1 96.81 94 GLY A O 1
ATOM 754 N N . LEU A 1 95 ? 13.766 -12.211 2.914 1 98.19 95 LEU A N 1
ATOM 755 C CA . LEU A 1 95 ? 13.883 -10.977 2.146 1 98.19 95 LEU A CA 1
ATOM 756 C C . LEU A 1 95 ? 13.758 -11.25 0.652 1 98.19 95 LEU A C 1
ATOM 758 O O . LEU A 1 95 ? 14.75 -11.508 -0.025 1 98.19 95 LEU A O 1
ATOM 762 N N . MET A 1 96 ? 12.531 -11.164 0.208 1 98.31 96 MET A N 1
ATOM 763 C CA . MET A 1 96 ? 12.172 -11.398 -1.186 1 98.31 96 MET A CA 1
ATOM 764 C C . MET A 1 96 ? 11.438 -10.203 -1.771 1 98.31 96 MET A C 1
ATOM 766 O O . MET A 1 96 ? 10.781 -9.453 -1.042 1 98.31 96 MET A O 1
ATOM 770 N N . LEU A 1 97 ? 11.57 -9.984 -3.039 1 98.75 97 LEU A N 1
ATOM 771 C CA . LEU A 1 97 ? 10.922 -8.898 -3.764 1 98.75 97 LEU A CA 1
ATOM 772 C C . LEU A 1 97 ? 10.273 -9.406 -5.043 1 98.75 97 LEU A C 1
ATOM 774 O O . LEU A 1 97 ? 10.93 -10.055 -5.867 1 98.75 97 LEU A O 1
ATOM 778 N N . ALA A 1 98 ? 9 -9.203 -5.203 1 98.81 98 ALA A N 1
ATOM 779 C CA . ALA A 1 98 ? 8.312 -9.453 -6.469 1 98.81 98 ALA A CA 1
ATOM 780 C C . ALA A 1 98 ? 8.266 -8.195 -7.332 1 98.81 98 ALA A C 1
ATOM 782 O O . ALA A 1 98 ? 8.039 -7.098 -6.824 1 98.81 98 ALA A O 1
ATOM 783 N N . THR A 1 99 ? 8.539 -8.32 -8.555 1 98.5 99 THR A N 1
ATOM 784 C CA . THR A 1 99 ? 8.406 -7.238 -9.531 1 98.5 99 THR A CA 1
ATOM 785 C C . THR A 1 99 ? 7.477 -7.656 -10.672 1 98.5 99 THR A C 1
ATOM 787 O O . THR A 1 99 ? 7.387 -8.836 -11.008 1 98.5 99 THR A O 1
ATOM 790 N N . VAL A 1 100 ? 6.754 -6.75 -11.203 1 97.81 100 VAL A N 1
ATOM 791 C CA . VAL A 1 100 ? 5.934 -6.996 -12.383 1 97.81 100 VAL A CA 1
ATOM 792 C C . VAL A 1 100 ? 6.238 -5.949 -13.453 1 97.81 100 VAL A C 1
ATOM 794 O O . VAL A 1 100 ? 6.652 -4.832 -13.133 1 97.81 100 VAL A O 1
ATOM 797 N N . SER A 1 101 ? 5.984 -6.332 -14.688 1 96.94 101 SER A N 1
ATOM 798 C CA . SER A 1 101 ? 6.434 -5.461 -15.773 1 96.94 101 SER A CA 1
ATOM 799 C C . SER A 1 101 ? 5.316 -5.207 -16.781 1 96.94 101 SER A C 1
ATOM 801 O O . SER A 1 101 ? 4.258 -5.836 -16.703 1 96.94 101 SER A O 1
ATOM 803 N N . ALA A 1 102 ? 5.609 -4.297 -17.734 1 95.38 102 ALA A N 1
ATOM 804 C CA . ALA A 1 102 ? 4.672 -3.891 -18.781 1 95.38 102 ALA A CA 1
ATOM 805 C C . ALA A 1 102 ? 4.461 -5.012 -19.797 1 95.38 102 ALA A C 1
ATOM 807 O O . ALA A 1 102 ? 3.533 -4.957 -20.609 1 95.38 102 ALA A O 1
ATOM 808 N N . GLN A 1 103 ? 5.301 -6.039 -19.766 1 94.88 103 GLN A N 1
ATOM 809 C CA . GLN A 1 103 ? 5.125 -7.16 -20.672 1 94.88 103 GLN A CA 1
ATOM 810 C C . GLN A 1 103 ? 4.434 -8.328 -19.984 1 94.88 103 GLN A C 1
ATOM 812 O O . GLN A 1 103 ? 4.387 -9.438 -20.516 1 94.88 103 GLN A O 1
ATOM 817 N N . GLY A 1 104 ? 4.004 -8.125 -18.75 1 94.81 104 GLY A N 1
ATOM 818 C CA . GLY A 1 104 ? 3.209 -9.133 -18.062 1 94.81 104 GLY A CA 1
ATOM 819 C C . GLY A 1 104 ? 4.055 -10.188 -17.375 1 94.81 104 GLY A C 1
ATOM 820 O O . GLY A 1 104 ? 3.576 -11.289 -17.094 1 94.81 104 GLY A O 1
ATOM 821 N N . VAL A 1 105 ? 5.309 -9.844 -17.078 1 97.69 105 VAL A N 1
ATOM 822 C CA . VAL A 1 105 ? 6.219 -10.812 -16.484 1 97.69 105 VAL A CA 1
ATOM 823 C C . VAL A 1 105 ? 6.371 -10.516 -14.992 1 97.69 105 VAL A C 1
ATOM 825 O O . VAL A 1 105 ? 6.547 -9.359 -14.594 1 97.69 105 VAL A O 1
ATOM 828 N N . VAL A 1 106 ? 6.273 -11.562 -14.211 1 98.38 106 VAL A N 1
ATOM 829 C CA . VAL A 1 106 ? 6.543 -11.508 -12.781 1 98.38 106 VAL A CA 1
ATOM 830 C C . VAL A 1 106 ? 7.941 -12.062 -12.5 1 98.38 106 VAL A C 1
ATOM 832 O O . VAL A 1 106 ? 8.305 -13.133 -12.992 1 98.38 106 VAL A O 1
ATOM 835 N N . ARG A 1 107 ? 8.727 -11.328 -11.789 1 98.69 107 ARG A N 1
ATOM 836 C CA . ARG A 1 107 ? 10.016 -11.812 -11.328 1 98.69 107 ARG A CA 1
ATOM 837 C C . ARG A 1 107 ? 10.109 -11.773 -9.805 1 98.69 107 ARG A C 1
ATOM 839 O O . ARG A 1 107 ? 9.672 -10.805 -9.18 1 98.69 107 ARG A O 1
ATOM 846 N N . ILE A 1 108 ? 10.586 -12.812 -9.234 1 98.62 108 ILE A N 1
ATOM 847 C CA . ILE A 1 108 ? 10.781 -12.898 -7.797 1 98.62 108 ILE A CA 1
ATOM 848 C C . ILE A 1 108 ? 12.273 -12.992 -7.48 1 98.62 108 ILE A C 1
ATOM 850 O O . ILE A 1 108 ? 12.961 -13.906 -7.941 1 98.62 108 ILE A O 1
ATOM 854 N N . TYR A 1 109 ? 12.758 -12.039 -6.746 1 98.62 109 TYR A N 1
ATOM 855 C CA . TYR A 1 109 ? 14.148 -11.977 -6.316 1 98.62 109 TYR A CA 1
ATOM 856 C C . TYR A 1 109 ? 14.281 -12.328 -4.84 1 98.62 109 TYR A C 1
ATOM 858 O O . TYR A 1 109 ? 13.352 -12.117 -4.062 1 98.62 109 TYR A O 1
ATOM 866 N N . GLU A 1 110 ? 15.453 -12.805 -4.473 1 98 110 GLU A N 1
ATOM 867 C CA . GLU A 1 110 ? 15.734 -13.086 -3.068 1 98 110 GLU A CA 1
ATOM 868 C C . GLU A 1 110 ? 17.141 -12.641 -2.688 1 98 110 GLU A C 1
ATOM 870 O O . GLU A 1 110 ? 18.094 -12.836 -3.449 1 98 110 GLU A O 1
ATOM 875 N N . ALA A 1 111 ? 17.234 -11.93 -1.615 1 98 111 ALA A N 1
ATOM 876 C CA . ALA A 1 111 ? 18.516 -11.766 -0.94 1 98 111 ALA A CA 1
ATOM 877 C C . ALA A 1 111 ? 18.734 -12.875 0.091 1 98 111 ALA A C 1
ATOM 879 O O . ALA A 1 111 ? 18.297 -12.758 1.235 1 98 111 ALA A O 1
ATOM 880 N N . ALA A 1 112 ? 19.438 -13.883 -0.244 1 94.12 112 ALA A N 1
ATOM 881 C CA . ALA A 1 112 ? 19.609 -15.055 0.618 1 94.12 112 ALA A CA 1
ATOM 882 C C . ALA A 1 112 ? 20.406 -14.711 1.866 1 94.12 112 ALA A C 1
ATOM 884 O O . ALA A 1 112 ? 20.188 -15.289 2.934 1 94.12 112 ALA A O 1
ATOM 885 N N . ASP A 1 113 ? 21.312 -13.789 1.733 1 95.06 113 ASP A N 1
ATOM 886 C CA . ASP A 1 113 ? 22.094 -13.305 2.865 1 95.06 113 ASP A CA 1
ATOM 887 C C . ASP A 1 113 ? 21.734 -11.859 3.197 1 95.06 113 ASP A C 1
ATOM 889 O O . ASP A 1 113 ? 22.172 -10.93 2.518 1 95.06 113 ASP A O 1
ATOM 893 N N . VAL A 1 114 ? 21.094 -11.664 4.281 1 91.75 114 VAL A N 1
ATOM 894 C CA . VAL A 1 114 ? 20.578 -10.352 4.648 1 91.75 114 VAL A CA 1
ATOM 895 C C . VAL A 1 114 ? 21.734 -9.461 5.117 1 91.75 114 VAL A C 1
ATOM 897 O O . VAL A 1 114 ? 21.578 -8.242 5.223 1 91.75 114 VAL A O 1
ATOM 900 N N . MET A 1 115 ? 22.859 -10.055 5.352 1 91.25 115 MET A N 1
ATOM 901 C CA . MET A 1 115 ? 24.031 -9.289 5.766 1 91.25 115 MET A CA 1
ATOM 902 C C . MET A 1 115 ? 24.797 -8.766 4.551 1 91.25 115 MET A C 1
ATOM 904 O O . MET A 1 115 ? 25.656 -7.887 4.68 1 91.25 115 MET A O 1
ATOM 908 N N . ASP A 1 116 ? 24.531 -9.383 3.438 1 94.31 116 ASP A N 1
ATOM 909 C CA . ASP A 1 116 ? 25.109 -8.914 2.174 1 94.31 116 ASP A CA 1
ATOM 910 C C . ASP A 1 116 ? 24 -8.586 1.166 1 94.31 116 ASP A C 1
ATOM 912 O O . ASP A 1 116 ? 23.641 -9.43 0.348 1 94.31 116 ASP A O 1
ATOM 916 N N . LEU A 1 117 ? 23.641 -7.414 1.057 1 95.88 117 LEU A N 1
ATOM 917 C CA . LEU A 1 117 ? 22.484 -6.984 0.26 1 95.88 117 LEU A CA 1
ATOM 918 C C . LEU A 1 117 ? 22.922 -6.621 -1.157 1 95.88 117 LEU A C 1
ATOM 920 O O . LEU A 1 117 ? 22.125 -6.121 -1.947 1 95.88 117 LEU A O 1
ATOM 924 N N . SER A 1 118 ? 24.156 -6.855 -1.451 1 95.19 118 SER A N 1
ATOM 925 C CA . SER A 1 118 ? 24.625 -6.605 -2.812 1 95.19 118 SER A CA 1
ATOM 926 C C . SER A 1 118 ? 24.266 -7.766 -3.736 1 95.19 118 SER A C 1
ATOM 928 O O . SER A 1 118 ? 24.359 -7.641 -4.961 1 95.19 118 SER A O 1
ATOM 930 N N . ARG A 1 119 ? 23.859 -8.82 -3.102 1 95.5 119 ARG A N 1
ATOM 931 C CA . ARG A 1 119 ? 23.594 -10.008 -3.896 1 95.5 119 ARG A CA 1
ATOM 932 C C . ARG A 1 119 ? 22.109 -10.375 -3.85 1 95.5 119 ARG A C 1
ATOM 934 O O . ARG A 1 119 ? 21.609 -10.828 -2.818 1 95.5 119 ARG A O 1
ATOM 941 N N . TRP A 1 120 ? 21.438 -10.164 -4.879 1 97.81 120 TRP A N 1
ATOM 942 C CA . TRP A 1 120 ? 20.062 -10.602 -5.098 1 97.81 120 TRP A CA 1
ATOM 943 C C . TRP A 1 120 ? 19.984 -11.586 -6.258 1 97.81 120 TRP A C 1
ATOM 945 O O . TRP A 1 120 ? 20.531 -11.336 -7.332 1 97.81 120 TRP A O 1
ATOM 955 N N . SER A 1 121 ? 19.344 -12.711 -6.031 1 97.75 121 SER A N 1
ATOM 956 C CA . SER A 1 121 ? 19.188 -13.719 -7.078 1 97.75 121 SER A CA 1
ATOM 957 C C . SER A 1 121 ? 17.781 -13.695 -7.66 1 97.75 121 SER A C 1
ATOM 959 O O . SER A 1 121 ? 16.797 -13.555 -6.926 1 97.75 121 SER A O 1
ATOM 961 N N . LEU A 1 122 ? 17.75 -13.734 -8.961 1 98.06 122 LEU A N 1
ATOM 962 C CA . LEU A 1 122 ? 16.469 -14.008 -9.609 1 98.06 122 LEU A CA 1
ATOM 963 C C . LEU A 1 122 ? 16.062 -15.461 -9.422 1 98.06 122 LEU A C 1
ATOM 965 O O . LEU A 1 122 ? 16.641 -16.359 -10.031 1 98.06 122 LEU A O 1
ATOM 969 N N . CYS A 1 123 ? 15.102 -15.719 -8.648 1 97.25 123 CYS A N 1
ATOM 970 C CA . CYS A 1 123 ? 14.711 -17.078 -8.289 1 97.25 123 CYS A CA 1
ATOM 971 C C . CYS A 1 123 ? 13.648 -17.609 -9.25 1 97.25 123 CYS A C 1
ATOM 973 O O . CYS A 1 123 ? 13.656 -18.797 -9.586 1 97.25 123 CYS A O 1
ATOM 975 N N . HIS A 1 124 ? 12.711 -16.766 -9.633 1 97.94 124 HIS A N 1
ATOM 976 C CA . HIS A 1 124 ? 11.617 -17.203 -10.5 1 97.94 124 HIS A CA 1
ATOM 977 C C . HIS A 1 124 ? 11.242 -16.109 -11.5 1 97.94 124 HIS A C 1
ATOM 979 O O . HIS A 1 124 ? 11.328 -14.914 -11.188 1 97.94 124 HIS A O 1
ATOM 985 N N . GLU A 1 125 ? 10.898 -16.469 -12.656 1 97.94 125 GLU A N 1
ATOM 986 C CA . GLU A 1 125 ? 10.312 -15.641 -13.711 1 97.94 125 GLU A CA 1
ATOM 987 C C . GLU A 1 125 ? 9.047 -16.281 -14.273 1 97.94 125 GLU A C 1
ATOM 989 O O . GLU A 1 125 ? 9.086 -17.391 -14.797 1 97.94 125 GLU A O 1
ATOM 994 N N . LEU A 1 126 ? 7.953 -15.586 -14.172 1 97.75 126 LEU A N 1
ATOM 995 C CA . LEU A 1 126 ? 6.645 -16.125 -14.523 1 97.75 126 LEU A CA 1
ATOM 996 C C . LEU A 1 126 ? 5.934 -15.227 -15.523 1 97.75 126 LEU A C 1
ATOM 998 O O . LEU A 1 126 ? 5.859 -14.008 -15.336 1 97.75 126 LEU A O 1
ATOM 1002 N N . GLN A 1 127 ? 5.391 -15.805 -16.578 1 96.38 127 GLN A N 1
ATOM 1003 C CA . GLN A 1 127 ? 4.559 -15.055 -17.516 1 96.38 127 GLN A CA 1
ATOM 1004 C C . GLN A 1 127 ? 3.109 -15 -17.047 1 96.38 127 GLN A C 1
ATOM 1006 O O . GLN A 1 127 ? 2.35 -15.945 -17.234 1 96.38 127 GLN A O 1
ATOM 1011 N N . ALA A 1 128 ? 2.709 -13.906 -16.469 1 94.88 128 ALA A N 1
ATOM 1012 C CA . ALA A 1 128 ? 1.353 -13.773 -15.945 1 94.88 128 ALA A CA 1
ATOM 1013 C C . ALA A 1 128 ? 0.372 -13.398 -17.047 1 94.88 128 ALA A C 1
ATOM 1015 O O . ALA A 1 128 ? -0.678 -14.031 -17.203 1 94.88 128 ALA A O 1
ATOM 1016 N N . PHE A 1 129 ? 0.768 -12.406 -17.766 1 92.31 129 PHE A N 1
ATOM 1017 C CA . PHE A 1 129 ? -0.057 -11.891 -18.859 1 92.31 129 PHE A CA 1
ATOM 1018 C C . PHE A 1 129 ? 0.793 -11.57 -20.078 1 92.31 129 PHE A C 1
ATOM 1020 O O . PHE A 1 129 ? 2.021 -11.516 -19.984 1 92.31 129 PHE A O 1
ATOM 1027 N N . TYR A 1 130 ? 0.096 -11.344 -21.219 1 90.44 130 TYR A N 1
ATOM 1028 C CA . TYR A 1 130 ? 0.773 -10.82 -22.391 1 90.44 130 TYR A CA 1
ATOM 1029 C C . TYR A 1 130 ? 0.462 -9.344 -22.594 1 90.44 130 TYR A C 1
ATOM 1031 O O . TYR A 1 130 ? 0.664 -8.797 -23.672 1 90.44 130 TYR A O 1
ATOM 1039 N N . THR A 1 131 ? -0.123 -8.82 -21.562 1 89.19 131 THR A N 1
ATOM 1040 C CA . THR A 1 131 ? -0.394 -7.387 -21.453 1 89.19 131 THR A CA 1
ATOM 1041 C C . THR A 1 131 ? 0.294 -6.801 -20.219 1 89.19 131 THR A C 1
ATOM 1043 O O . THR A 1 131 ? 0.943 -7.52 -19.453 1 89.19 131 THR A O 1
ATOM 1046 N N . ARG A 1 132 ? 0.168 -5.516 -20.062 1 92.75 132 ARG A N 1
ATOM 1047 C CA . ARG A 1 132 ? 0.813 -4.781 -18.984 1 92.75 132 ARG A CA 1
ATOM 1048 C C . ARG A 1 132 ? 0.272 -5.223 -17.625 1 92.75 132 ARG A C 1
ATOM 1050 O O . ARG A 1 132 ? -0.939 -5.375 -17.453 1 92.75 132 ARG A O 1
ATOM 1057 N N . CYS A 1 133 ? 1.173 -5.484 -16.656 1 93.81 133 CYS A N 1
ATOM 1058 C CA . CYS A 1 133 ? 0.762 -5.68 -15.273 1 93.81 133 CYS A CA 1
ATOM 1059 C C . CYS A 1 133 ? 0.512 -4.344 -14.586 1 93.81 133 CYS A C 1
ATOM 1061 O O . CYS A 1 133 ? 1.13 -3.336 -14.93 1 93.81 133 CYS A O 1
ATOM 1063 N N . GLY A 1 134 ? -0.397 -4.414 -13.617 1 91.56 134 GLY A N 1
ATOM 1064 C CA . GLY A 1 134 ? -0.717 -3.176 -12.93 1 91.56 134 GLY A CA 1
ATOM 1065 C C . GLY A 1 134 ? -0.323 -3.193 -11.461 1 91.56 134 GLY A C 1
ATOM 1066 O O . GLY A 1 134 ? 0.066 -2.164 -10.906 1 91.56 134 GLY A O 1
ATOM 1067 N N . CYS A 1 135 ? -0.485 -4.305 -10.836 1 94.69 135 CYS A N 1
ATOM 1068 C CA . CYS A 1 135 ? -0.253 -4.383 -9.398 1 94.69 135 CYS A CA 1
ATOM 1069 C C . CYS A 1 135 ? 0.188 -5.785 -8.992 1 94.69 135 CYS A C 1
ATOM 1071 O O . CYS A 1 135 ? -0.087 -6.754 -9.703 1 94.69 135 CYS A O 1
ATOM 1073 N N . VAL A 1 136 ? 0.869 -5.898 -7.938 1 97.88 136 VAL A N 1
ATOM 1074 C CA . VAL A 1 136 ? 1.271 -7.16 -7.324 1 97.88 136 VAL A CA 1
ATOM 1075 C C . VAL A 1 136 ? 1.163 -7.055 -5.805 1 97.88 136 VAL A C 1
ATOM 1077 O O . VAL A 1 136 ? 1.443 -6 -5.227 1 97.88 136 VAL A O 1
ATOM 1080 N N . ASP A 1 137 ? 0.673 -8.086 -5.16 1 98 137 ASP A N 1
ATOM 1081 C CA . ASP A 1 137 ? 0.574 -8.125 -3.705 1 98 137 ASP A CA 1
ATOM 1082 C C . ASP A 1 137 ? 0.789 -9.539 -3.174 1 98 137 ASP A C 1
ATOM 1084 O O . ASP A 1 137 ? 0.413 -10.516 -3.824 1 98 137 ASP A O 1
ATOM 1088 N N . TRP A 1 138 ? 1.422 -9.609 -1.959 1 97.88 138 TRP A N 1
ATOM 1089 C CA . TRP A 1 138 ? 1.656 -10.883 -1.275 1 97.88 138 TRP A CA 1
ATOM 1090 C C . TRP A 1 138 ? 0.573 -11.148 -0.235 1 97.88 138 TRP A C 1
ATOM 1092 O O . TRP A 1 138 ? 0.154 -10.234 0.481 1 97.88 138 TRP A O 1
ATOM 1102 N N . SER A 1 139 ? 0.175 -12.398 -0.194 1 95.81 139 SER A N 1
ATOM 1103 C CA . SER A 1 139 ? -0.55 -12.789 1.013 1 95.81 139 SER A CA 1
ATOM 1104 C C . SER A 1 139 ? 0.369 -12.797 2.23 1 95.81 139 SER A C 1
ATOM 1106 O O . SER A 1 139 ? 1.539 -13.172 2.129 1 95.81 139 SER A O 1
ATOM 1108 N N . ARG A 1 140 ? -0.182 -12.516 3.357 1 93.62 140 ARG A N 1
ATOM 1109 C CA . ARG A 1 140 ? 0.635 -12.422 4.562 1 93.62 140 ARG A CA 1
ATOM 1110 C C . ARG A 1 140 ? 0.43 -13.641 5.457 1 93.62 140 ARG A C 1
ATOM 1112 O O . ARG A 1 140 ? 0.955 -13.695 6.57 1 93.62 140 ARG A O 1
ATOM 1119 N N . SER A 1 141 ? -0.218 -14.562 4.977 1 90.88 141 SER A N 1
ATOM 1120 C CA . SER A 1 141 ? -0.529 -15.727 5.801 1 90.88 141 SER A CA 1
ATOM 1121 C C . SER A 1 141 ? 0.729 -16.516 6.125 1 90.88 141 SER A C 1
ATOM 1123 O O . SER A 1 141 ? 1.53 -16.812 5.234 1 90.88 141 SER A O 1
ATOM 1125 N N . ARG A 1 142 ? 0.762 -16.984 7.391 1 90.5 142 ARG A N 1
ATOM 1126 C CA . ARG A 1 142 ? 1.909 -17.766 7.824 1 90.5 142 ARG A CA 1
ATOM 1127 C C . ARG A 1 142 ? 1.58 -19.266 7.816 1 90.5 142 ARG A C 1
ATOM 1129 O O . ARG A 1 142 ? 2.475 -20.094 7.93 1 90.5 142 ARG A O 1
ATOM 1136 N N . ILE A 1 143 ? 0.307 -19.531 7.738 1 87 143 ILE A N 1
ATOM 1137 C CA . ILE A 1 143 ? -0.093 -20.922 7.945 1 87 143 ILE A CA 1
ATOM 1138 C C . ILE A 1 143 ? -0.395 -21.578 6.598 1 87 143 ILE A C 1
ATOM 1140 O O . ILE A 1 143 ? -0.644 -22.781 6.531 1 87 143 ILE A O 1
ATOM 1144 N N . HIS A 1 144 ? -0.385 -20.797 5.574 1 88.5 144 HIS A N 1
ATOM 1145 C CA . HIS A 1 144 ? -0.634 -21.312 4.238 1 88.5 144 HIS A CA 1
ATOM 1146 C C . HIS A 1 144 ? 0.6 -21.172 3.352 1 88.5 144 HIS A C 1
ATOM 1148 O O . HIS A 1 144 ? 1.548 -20.469 3.707 1 88.5 144 HIS A O 1
ATOM 1154 N N . ARG A 1 145 ? 0.483 -21.906 2.26 1 90.81 145 ARG A N 1
ATOM 1155 C CA . ARG A 1 145 ? 1.525 -21.703 1.261 1 90.81 145 ARG A CA 1
ATOM 1156 C C . ARG A 1 145 ? 1.529 -20.25 0.774 1 90.81 145 ARG A C 1
ATOM 1158 O O . ARG A 1 145 ? 0.474 -19.625 0.681 1 90.81 145 ARG A O 1
ATOM 1165 N N . PRO A 1 146 ? 2.725 -19.766 0.463 1 93.62 146 PRO A N 1
ATOM 1166 C CA . PRO A 1 146 ? 2.801 -18.375 -0.005 1 93.62 146 PRO A CA 1
ATOM 1167 C C . PRO A 1 146 ? 1.962 -18.125 -1.257 1 93.62 146 PRO A C 1
ATOM 1169 O O . PRO A 1 146 ? 1.972 -18.938 -2.182 1 93.62 146 PRO A O 1
ATOM 1172 N N . LEU A 1 147 ? 1.232 -17.031 -1.286 1 94.62 147 LEU A N 1
ATOM 1173 C CA . LEU A 1 147 ? 0.427 -16.609 -2.432 1 94.62 147 LEU A CA 1
ATOM 1174 C C . LEU A 1 147 ? 0.874 -15.25 -2.945 1 94.62 147 LEU A C 1
ATOM 1176 O O . LEU A 1 147 ? 1.202 -14.359 -2.154 1 94.62 147 LEU A O 1
ATOM 1180 N N . LEU A 1 148 ? 0.904 -15.078 -4.207 1 97.06 148 LEU A N 1
ATOM 1181 C CA . LEU A 1 148 ? 1.18 -13.828 -4.91 1 97.06 148 LEU A CA 1
ATOM 1182 C C . LEU A 1 148 ? 0.072 -13.508 -5.906 1 97.06 148 LEU A C 1
ATOM 1184 O O . LEU A 1 148 ? -0.25 -14.328 -6.766 1 97.06 148 LEU A O 1
ATOM 1188 N N . ALA A 1 149 ? -0.574 -12.344 -5.758 1 96.94 149 ALA A N 1
ATOM 1189 C CA . ALA A 1 149 ? -1.606 -11.906 -6.695 1 96.94 149 ALA A CA 1
ATOM 1190 C C . ALA A 1 149 ? -1.064 -10.859 -7.656 1 96.94 149 ALA A C 1
ATOM 1192 O O . ALA A 1 149 ? -0.344 -9.945 -7.246 1 96.94 149 ALA A O 1
ATOM 1193 N N . VAL A 1 150 ? -1.363 -10.984 -8.906 1 96.94 150 VAL A N 1
ATOM 1194 C CA . VAL A 1 150 ? -0.932 -10.062 -9.953 1 96.94 150 VAL A CA 1
ATOM 1195 C C . VAL A 1 150 ? -2.133 -9.641 -10.797 1 96.94 150 VAL A C 1
ATOM 1197 O O . VAL A 1 150 ? -2.965 -10.469 -11.164 1 96.94 150 VAL A O 1
ATOM 1200 N N . ALA A 1 151 ? -2.205 -8.352 -11.07 1 95.31 151 ALA A N 1
ATOM 1201 C CA . ALA A 1 151 ? -3.307 -7.836 -11.883 1 95.31 151 ALA A CA 1
ATOM 1202 C C . ALA A 1 151 ? -2.789 -7.176 -13.156 1 95.31 151 ALA A C 1
ATOM 1204 O O . ALA A 1 151 ? -1.716 -6.57 -13.156 1 95.31 151 ALA A O 1
ATOM 1205 N N . SER A 1 152 ? -3.594 -7.297 -14.18 1 91.81 152 SER A N 1
ATOM 1206 C CA . SER A 1 152 ? -3.359 -6.539 -15.398 1 91.81 152 SER A CA 1
ATOM 1207 C C . SER A 1 152 ? -4.09 -5.203 -15.375 1 91.81 152 SER A C 1
ATOM 1209 O O . SER A 1 152 ? -5.227 -5.121 -14.898 1 91.81 152 SER A O 1
ATOM 1211 N N . ASP A 1 153 ? -3.445 -4.16 -15.82 1 84.75 153 ASP A N 1
ATOM 1212 C CA . ASP A 1 153 ? -4.137 -2.875 -15.891 1 84.75 153 ASP A CA 1
ATOM 1213 C C . ASP A 1 153 ? -4.617 -2.59 -17.312 1 84.75 153 ASP A C 1
ATOM 1215 O O . ASP A 1 153 ? -5.004 -1.463 -17.625 1 84.75 153 ASP A O 1
ATOM 1219 N N . ASP A 1 154 ? -4.516 -3.568 -18.141 1 81.75 154 ASP A N 1
ATOM 1220 C CA . ASP A 1 154 ? -5.059 -3.432 -19.5 1 81.75 154 ASP A CA 1
ATOM 1221 C C . ASP A 1 154 ? -6.551 -3.766 -19.531 1 81.75 154 ASP A C 1
ATOM 1223 O O . ASP A 1 154 ? -6.965 -4.812 -19.031 1 81.75 154 ASP A O 1
ATOM 1227 N N . LYS A 1 155 ? -7.34 -2.863 -20.062 1 69.69 155 LYS A N 1
ATOM 1228 C CA . LYS A 1 155 ? -8.789 -3.053 -20.125 1 69.69 155 LYS A CA 1
ATOM 1229 C C . LYS A 1 155 ? -9.141 -4.285 -20.953 1 69.69 155 LYS A C 1
ATOM 1231 O O . LYS A 1 155 ? -10.203 -4.887 -20.75 1 69.69 155 LYS A O 1
ATOM 1236 N N . ARG A 1 156 ? -8.32 -4.543 -21.953 1 64.81 156 ARG A N 1
ATOM 1237 C CA . ARG A 1 156 ? -8.633 -5.625 -22.875 1 64.81 156 ARG A CA 1
ATOM 1238 C C . ARG A 1 156 ? -7.691 -6.805 -22.688 1 64.81 156 ARG A C 1
ATOM 1240 O O . ARG A 1 156 ? -7.379 -7.523 -23.625 1 64.81 156 ARG A O 1
ATOM 1247 N N . ALA A 1 157 ? -7.344 -7.074 -21.312 1 60.44 157 ALA A N 1
ATOM 1248 C CA . ALA A 1 157 ? -6.438 -8.211 -21.188 1 60.44 157 ALA A CA 1
ATOM 1249 C C . ALA A 1 157 ? -6.988 -9.438 -21.906 1 60.44 157 ALA A C 1
ATOM 1251 O O . ALA A 1 157 ? -8.203 -9.617 -22 1 60.44 157 ALA A O 1
ATOM 1252 N N . GLU A 1 158 ? -6.176 -10.188 -22.625 1 59.41 158 GLU A N 1
ATOM 1253 C CA . GLU A 1 158 ? -6.539 -11.391 -23.375 1 59.41 158 GLU A CA 1
ATOM 1254 C C . GLU A 1 158 ? -7.457 -12.289 -22.562 1 59.41 158 GLU A C 1
ATOM 1256 O O . GLU A 1 158 ? -7.176 -12.578 -21.406 1 59.41 158 GLU A O 1
ATOM 1261 N N . ASN A 1 159 ? -8.523 -12.703 -23.109 1 63.94 159 ASN A N 1
ATOM 1262 C CA . ASN A 1 159 ? -9.5 -13.656 -22.609 1 63.94 159 ASN A CA 1
ATOM 1263 C C . ASN A 1 159 ? -10.172 -13.148 -21.328 1 63.94 159 ASN A C 1
ATOM 1265 O O . ASN A 1 159 ? -10.758 -13.93 -20.578 1 63.94 159 ASN A O 1
ATOM 1269 N N . ASP A 1 160 ? -9.898 -11.82 -20.938 1 73.19 160 ASP A N 1
ATOM 1270 C CA . ASP A 1 160 ? -10.555 -11.141 -19.812 1 73.19 160 ASP A CA 1
ATOM 1271 C C . ASP A 1 160 ? -9.953 -11.578 -18.484 1 73.19 160 ASP A C 1
ATOM 1273 O O . ASP A 1 160 ? -10.57 -11.391 -17.422 1 73.19 160 ASP A O 1
ATOM 1277 N N . GLU A 1 161 ? -8.82 -12.375 -18.609 1 84.06 161 GLU A N 1
ATOM 1278 C CA . GLU A 1 161 ? -8.094 -12.695 -17.391 1 84.06 161 GLU A CA 1
ATOM 1279 C C . GLU A 1 161 ? -7.32 -11.477 -16.875 1 84.06 161 GLU A C 1
ATOM 1281 O O . GLU A 1 161 ? -6.332 -11.062 -17.484 1 84.06 161 GLU A O 1
ATOM 1286 N N . ARG A 1 162 ? -7.773 -10.984 -15.766 1 90 162 ARG A N 1
ATOM 1287 C CA . ARG A 1 162 ? -7.203 -9.727 -15.312 1 90 162 ARG A CA 1
ATOM 1288 C C . ARG A 1 162 ? -6.43 -9.906 -14.008 1 90 162 ARG A C 1
ATOM 1290 O O . ARG A 1 162 ? -5.688 -9.016 -13.594 1 90 162 ARG A O 1
ATOM 1297 N N . ILE A 1 163 ? -6.664 -11.07 -13.398 1 92.56 163 ILE A N 1
ATOM 1298 C CA . ILE A 1 163 ? -5.957 -11.352 -12.156 1 92.56 163 ILE A CA 1
ATOM 1299 C C . ILE A 1 163 ? -5.449 -12.789 -12.164 1 92.56 163 ILE A C 1
ATOM 1301 O O . ILE A 1 163 ? -6.164 -13.703 -12.586 1 92.56 163 ILE A O 1
ATOM 1305 N N . VAL A 1 164 ? -4.277 -12.977 -11.781 1 93.75 164 VAL A N 1
ATOM 1306 C CA . VAL A 1 164 ? -3.723 -14.312 -11.562 1 93.75 164 VAL A CA 1
ATOM 1307 C C . VAL A 1 164 ? -3.164 -14.422 -10.148 1 93.75 164 VAL A C 1
ATOM 1309 O O . VAL A 1 164 ? -2.553 -13.477 -9.641 1 93.75 164 VAL A O 1
ATOM 1312 N N . ILE A 1 165 ? -3.387 -15.539 -9.523 1 93.81 165 ILE A N 1
ATOM 1313 C CA . ILE A 1 165 ? -2.795 -15.828 -8.227 1 93.81 165 ILE A CA 1
ATOM 1314 C C . ILE A 1 165 ? -1.835 -17.016 -8.344 1 93.81 165 ILE A C 1
ATOM 1316 O O . ILE A 1 165 ? -2.197 -18.062 -8.883 1 93.81 165 ILE A O 1
ATOM 1320 N N . TYR A 1 166 ? -0.652 -16.797 -7.898 1 95.5 166 TYR A N 1
ATOM 1321 C CA . TYR A 1 166 ? 0.365 -17.844 -7.844 1 95.5 166 TYR A CA 1
ATOM 1322 C C . TYR A 1 166 ? 0.521 -18.375 -6.426 1 95.5 166 TYR A C 1
ATOM 1324 O O . TYR A 1 166 ? 0.434 -17.625 -5.457 1 95.5 166 TYR A O 1
ATOM 1332 N N . GLU A 1 167 ? 0.724 -19.656 -6.336 1 93.69 167 GLU A N 1
ATOM 1333 C CA . GLU A 1 167 ? 1.057 -20.328 -5.078 1 93.69 167 GLU A CA 1
ATOM 1334 C C . GLU A 1 167 ? 2.426 -21 -5.156 1 93.69 167 GLU A C 1
ATOM 1336 O O . GLU A 1 167 ? 2.764 -21.625 -6.164 1 93.69 167 GLU A O 1
ATOM 1341 N N . HIS A 1 168 ? 3.188 -20.797 -4.117 1 95.12 168 HIS A N 1
ATOM 1342 C CA . HIS A 1 168 ? 4.5 -21.438 -4.094 1 95.12 168 HIS A CA 1
ATOM 1343 C C . HIS A 1 168 ? 4.41 -22.859 -3.564 1 95.12 168 HIS A C 1
ATOM 1345 O O . HIS A 1 168 ? 3.887 -23.094 -2.471 1 95.12 168 HIS A O 1
ATOM 1351 N N . ASN A 1 169 ? 4.863 -23.797 -4.316 1 90.94 169 ASN A N 1
ATOM 1352 C CA . ASN A 1 169 ? 5.027 -25.188 -3.908 1 90.94 169 ASN A CA 1
ATOM 1353 C C . ASN A 1 169 ? 6.465 -25.484 -3.475 1 90.94 169 ASN A C 1
ATOM 1355 O O . ASN A 1 169 ? 7.367 -25.547 -4.312 1 90.94 169 ASN A O 1
ATOM 1359 N N . GLU A 1 170 ? 6.668 -25.672 -2.256 1 87.94 170 GLU A N 1
ATOM 1360 C CA . GLU A 1 170 ? 8.008 -25.844 -1.702 1 87.94 170 GLU A CA 1
ATOM 1361 C C . GLU A 1 170 ? 8.641 -27.141 -2.203 1 87.94 170 GLU A C 1
ATOM 1363 O O . GLU A 1 170 ? 9.844 -27.188 -2.471 1 87.94 170 GLU A O 1
ATOM 1368 N N . ASN A 1 171 ? 7.816 -28.125 -2.268 1 89.38 171 ASN A N 1
ATOM 1369 C CA . ASN A 1 171 ? 8.336 -29.422 -2.707 1 89.38 171 ASN A CA 1
ATOM 1370 C C . ASN A 1 171 ? 8.859 -29.359 -4.141 1 89.38 171 ASN A C 1
ATOM 1372 O O . ASN A 1 171 ? 9.898 -29.938 -4.453 1 89.38 171 ASN A O 1
ATOM 1376 N N . LEU A 1 172 ? 8.211 -28.656 -4.945 1 89.94 172 LEU A N 1
ATOM 1377 C CA . LEU A 1 172 ? 8.586 -28.531 -6.352 1 89.94 172 LEU A CA 1
ATOM 1378 C C . LEU A 1 172 ? 9.469 -27.312 -6.574 1 89.94 172 LEU A C 1
ATOM 1380 O O . LEU A 1 172 ? 10.023 -27.125 -7.656 1 89.94 172 LEU A O 1
ATOM 1384 N N . ARG A 1 173 ? 9.586 -26.469 -5.566 1 90.88 173 ARG A N 1
ATOM 1385 C CA . ARG A 1 173 ? 10.305 -25.203 -5.656 1 90.88 173 ARG A CA 1
ATOM 1386 C C . ARG A 1 173 ? 9.828 -24.375 -6.852 1 90.88 173 ARG A C 1
ATOM 1388 O O . ARG A 1 173 ? 10.648 -23.875 -7.625 1 90.88 173 ARG A O 1
ATOM 1395 N N . LYS A 1 174 ? 8.555 -24.375 -7 1 94.56 174 LYS A N 1
ATOM 1396 C CA . LYS A 1 174 ? 7.961 -23.672 -8.133 1 94.56 174 LYS A CA 1
ATOM 1397 C C . LYS A 1 174 ? 6.723 -22.891 -7.703 1 94.56 174 LYS A C 1
ATOM 1399 O O . LYS A 1 174 ? 6.047 -23.266 -6.738 1 94.56 174 LYS A O 1
ATOM 1404 N N . TRP A 1 175 ? 6.566 -21.781 -8.398 1 96.06 175 TRP A N 1
ATOM 1405 C CA . TRP A 1 175 ? 5.305 -21.047 -8.305 1 96.06 175 TRP A CA 1
ATOM 1406 C C . TRP A 1 175 ? 4.32 -21.516 -9.367 1 96.06 175 TRP A C 1
ATOM 1408 O O . TRP A 1 175 ? 4.656 -21.562 -10.555 1 96.06 175 TRP A O 1
ATOM 1418 N N . GLN A 1 176 ? 3.139 -21.875 -8.906 1 93.5 176 GLN A N 1
ATOM 1419 C CA . GLN A 1 176 ? 2.117 -22.375 -9.828 1 93.5 176 GLN A CA 1
ATOM 1420 C C . GLN A 1 176 ? 0.911 -21.438 -9.859 1 93.5 176 GLN A C 1
ATOM 1422 O O . GLN A 1 176 ? 0.491 -20.922 -8.82 1 93.5 176 GLN A O 1
ATOM 1427 N N . ARG A 1 177 ? 0.48 -21.203 -11.047 1 92.19 177 ARG A N 1
ATOM 1428 C CA . ARG A 1 177 ? -0.782 -20.484 -11.195 1 92.19 177 ARG A CA 1
ATOM 1429 C C . ARG A 1 177 ? -1.943 -21.297 -10.641 1 92.19 177 ARG A C 1
ATOM 1431 O O . ARG A 1 177 ? -2.246 -22.375 -11.133 1 92.19 177 ARG A O 1
ATOM 1438 N N . VAL A 1 178 ? -2.582 -20.797 -9.625 1 87.5 178 VAL A N 1
ATOM 1439 C CA . VAL A 1 178 ? -3.625 -21.594 -8.992 1 87.5 178 VAL A CA 1
ATOM 1440 C C . VAL A 1 178 ? -4.988 -20.953 -9.234 1 87.5 178 VAL A C 1
ATOM 1442 O O . VAL A 1 178 ? -6.023 -21.625 -9.133 1 87.5 178 VAL A O 1
ATOM 1445 N N . VAL A 1 179 ? -5.004 -19.672 -9.508 1 86.12 179 VAL A N 1
ATOM 1446 C CA . VAL A 1 179 ? -6.258 -18.969 -9.773 1 86.12 179 VAL A CA 1
ATOM 1447 C C . VAL A 1 179 ? -6.074 -18 -10.93 1 86.12 179 VAL A C 1
ATOM 1449 O O . VAL A 1 179 ? -5.031 -17.359 -11.055 1 86.12 179 VAL A O 1
ATOM 1452 N N . SER A 1 180 ? -6.996 -17.969 -11.781 1 87.5 180 SER A N 1
ATOM 1453 C CA . SER A 1 180 ? -7.145 -16.938 -12.805 1 87.5 180 SER A CA 1
ATOM 1454 C C . SER A 1 180 ? -8.547 -16.328 -12.781 1 87.5 180 SER A C 1
ATOM 1456 O O . SER A 1 180 ? -9.539 -17.062 -12.852 1 87.5 180 SER A O 1
ATOM 1458 N N . LEU A 1 181 ? -8.578 -15.055 -12.625 1 84.88 181 LEU A N 1
ATOM 1459 C CA . LEU A 1 181 ? -9.883 -14.406 -12.516 1 84.88 181 LEU A CA 1
ATOM 1460 C C . LEU A 1 181 ? -10.164 -13.539 -13.742 1 84.88 181 LEU A C 1
ATOM 1462 O O . LEU A 1 181 ? -9.289 -12.789 -14.188 1 84.88 181 LEU A O 1
ATOM 1466 N N . ARG A 1 182 ? -11.375 -13.75 -14.164 1 82.88 182 ARG A N 1
ATOM 1467 C CA . ARG A 1 182 ? -11.867 -12.938 -15.273 1 82.88 182 ARG A CA 1
ATOM 1468 C C . ARG A 1 182 ? -12.789 -11.828 -14.773 1 82.88 182 ARG A C 1
ATOM 1470 O O . ARG A 1 182 ? -13.625 -12.062 -13.898 1 82.88 182 ARG A O 1
ATOM 1477 N N . LEU A 1 183 ? -12.531 -10.625 -15.164 1 80.25 183 LEU A N 1
ATOM 1478 C CA . LEU A 1 183 ? -13.391 -9.492 -14.836 1 80.25 183 LEU A CA 1
ATOM 1479 C C . LEU A 1 183 ? -14.07 -8.945 -16.094 1 80.25 183 LEU A C 1
ATOM 1481 O O . LEU A 1 183 ? -13.398 -8.664 -17.094 1 80.25 183 LEU A O 1
ATOM 1485 N N . ASP A 1 184 ? -15.367 -8.852 -16.156 1 71.06 184 ASP A N 1
ATOM 1486 C CA . ASP A 1 184 ? -16.141 -8.461 -17.344 1 71.06 184 ASP A CA 1
ATOM 1487 C C . ASP A 1 184 ? -16.031 -6.957 -17.594 1 71.06 184 ASP A C 1
ATOM 1489 O O . ASP A 1 184 ? -16.031 -6.512 -18.734 1 71.06 184 ASP A O 1
ATOM 1493 N N . LEU A 1 185 ? -16.016 -6.207 -16.578 1 66.38 185 LEU A N 1
ATOM 1494 C CA . LEU A 1 185 ? -16.094 -4.766 -16.797 1 66.38 185 LEU A CA 1
ATOM 1495 C C . LEU A 1 185 ? -14.789 -4.227 -17.375 1 66.38 185 LEU A C 1
ATOM 1497 O O . LEU A 1 185 ? -13.711 -4.695 -17.016 1 66.38 185 LEU A O 1
ATOM 1501 N N . ALA A 1 186 ? -15.031 -3.336 -18.25 1 73.5 186 ALA A N 1
ATOM 1502 C CA . ALA A 1 186 ? -13.938 -2.76 -19.031 1 73.5 186 ALA A CA 1
ATOM 1503 C C . ALA A 1 186 ? -13.188 -1.701 -18.219 1 73.5 186 ALA A C 1
ATOM 1505 O O . ALA A 1 186 ? -12.852 -0.637 -18.75 1 73.5 186 ALA A O 1
ATOM 1506 N N . PHE A 1 187 ? -13.055 -1.83 -16.938 1 82.75 187 PHE A N 1
ATOM 1507 C CA . PHE A 1 187 ? -12.219 -0.922 -16.172 1 82.75 187 PHE A CA 1
ATOM 1508 C C . PHE A 1 187 ? -10.898 -1.592 -15.789 1 82.75 187 PHE A C 1
ATOM 1510 O O . PHE A 1 187 ? -10.867 -2.793 -15.516 1 82.75 187 PHE A O 1
ATOM 1517 N N . PRO A 1 188 ? -9.867 -0.815 -15.891 1 86.62 188 PRO A N 1
ATOM 1518 C CA . PRO A 1 188 ? -8.602 -1.396 -15.438 1 86.62 188 PRO A CA 1
ATOM 1519 C C . PRO A 1 188 ? -8.609 -1.723 -13.945 1 86.62 188 PRO A C 1
ATOM 1521 O O . PRO A 1 188 ? -9.359 -1.113 -13.18 1 86.62 188 PRO A O 1
ATOM 1524 N N . VAL A 1 189 ? -7.859 -2.703 -13.594 1 91.31 189 VAL A N 1
ATOM 1525 C CA . VAL A 1 189 ? -7.617 -2.939 -12.172 1 91.31 189 VAL A CA 1
ATOM 1526 C C . VAL A 1 189 ? -6.738 -1.827 -11.609 1 91.31 189 VAL A C 1
ATOM 1528 O O . VAL A 1 189 ? -5.621 -1.607 -12.086 1 91.31 189 VAL A O 1
ATOM 1531 N N . THR A 1 190 ? -7.27 -1.101 -10.672 1 90.62 190 THR A N 1
ATOM 1532 C CA . THR A 1 190 ? -6.551 0.05 -10.141 1 90.62 190 THR A CA 1
ATOM 1533 C C . THR A 1 190 ? -5.941 -0.275 -8.781 1 90.62 190 THR A C 1
ATOM 1535 O O . THR A 1 190 ? -5.047 0.433 -8.312 1 90.62 190 THR A O 1
ATOM 1538 N N . ASP A 1 191 ? -6.441 -1.317 -8.195 1 92.56 191 ASP A N 1
ATOM 1539 C CA . ASP A 1 191 ? -5.922 -1.697 -6.891 1 9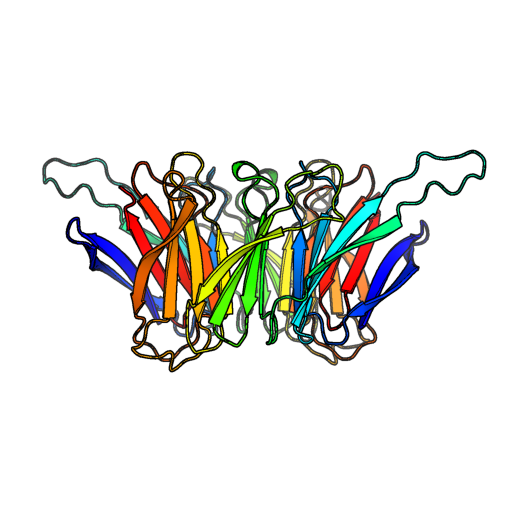2.56 191 ASP A CA 1
ATOM 1540 C C . ASP A 1 191 ? -6.273 -3.145 -6.555 1 92.56 191 ASP A C 1
ATOM 1542 O O . ASP A 1 191 ? -7.32 -3.645 -6.969 1 92.56 191 ASP A O 1
ATOM 1546 N N . LEU A 1 192 ? -5.414 -3.822 -5.836 1 95.31 192 LEU A N 1
ATOM 1547 C CA . LEU A 1 192 ? -5.602 -5.195 -5.379 1 95.31 192 LEU A CA 1
ATOM 1548 C C . LEU A 1 192 ? -4.859 -5.438 -4.07 1 95.31 192 LEU A C 1
ATOM 1550 O O . LEU A 1 192 ? -3.693 -5.055 -3.932 1 95.31 192 LEU A O 1
ATOM 1554 N N . ARG A 1 193 ? -5.562 -5.984 -3.102 1 96.5 193 ARG A N 1
ATOM 1555 C CA . ARG A 1 193 ? -4.938 -6.219 -1.803 1 96.5 193 ARG A CA 1
ATOM 1556 C C . ARG A 1 193 ? -5.465 -7.5 -1.167 1 96.5 193 ARG A C 1
ATOM 1558 O O . ARG A 1 193 ? -6.68 -7.707 -1.091 1 96.5 193 ARG A O 1
ATOM 1565 N N . PHE A 1 194 ? -4.547 -8.312 -0.653 1 96.38 194 PHE A N 1
ATOM 1566 C CA . PHE A 1 194 ? -4.949 -9.422 0.207 1 96.38 194 PHE A CA 1
ATOM 1567 C C . PHE A 1 194 ? -5.406 -8.914 1.568 1 96.38 194 PHE A C 1
ATOM 1569 O O . PHE A 1 194 ? -4.816 -7.977 2.117 1 96.38 194 PHE A O 1
ATOM 1576 N N . SER A 1 195 ? -6.41 -9.617 2.033 1 94.31 195 SER A N 1
ATOM 1577 C CA . SER A 1 195 ? -6.77 -9.344 3.422 1 94.31 195 SER A CA 1
ATOM 1578 C C . SER A 1 195 ? -5.629 -9.711 4.367 1 94.31 195 SER A C 1
ATOM 1580 O O . SER A 1 195 ? -4.969 -10.742 4.184 1 94.31 195 SER A O 1
ATOM 1582 N N . PRO A 1 196 ? -5.457 -8.859 5.363 1 90.12 196 PRO A N 1
ATOM 1583 C CA . PRO A 1 196 ? -4.426 -9.211 6.344 1 90.12 196 PRO A CA 1
ATOM 1584 C C . PRO A 1 196 ? -4.809 -10.414 7.199 1 90.12 196 PRO A C 1
ATOM 1586 O O . PRO A 1 196 ? -3.951 -11.008 7.855 1 90.12 196 PRO A O 1
ATOM 1589 N N . ILE A 1 197 ? -6.062 -10.688 7.25 1 85.88 197 ILE A N 1
ATOM 1590 C CA . ILE A 1 197 ? -6.547 -11.828 8.023 1 85.88 197 ILE A CA 1
ATOM 1591 C C . ILE A 1 197 ? -6.766 -13.023 7.094 1 85.88 197 ILE A C 1
ATOM 1593 O O . ILE A 1 197 ? -7.59 -12.961 6.18 1 85.88 197 ILE A O 1
ATOM 1597 N N . ALA A 1 198 ? -5.953 -13.977 7.27 1 76.56 198 ALA A N 1
ATOM 1598 C CA . ALA A 1 198 ? -6.223 -15.227 6.559 1 76.56 198 ALA A CA 1
ATOM 1599 C C . ALA A 1 198 ? -7.152 -16.125 7.371 1 76.56 198 ALA A C 1
ATOM 160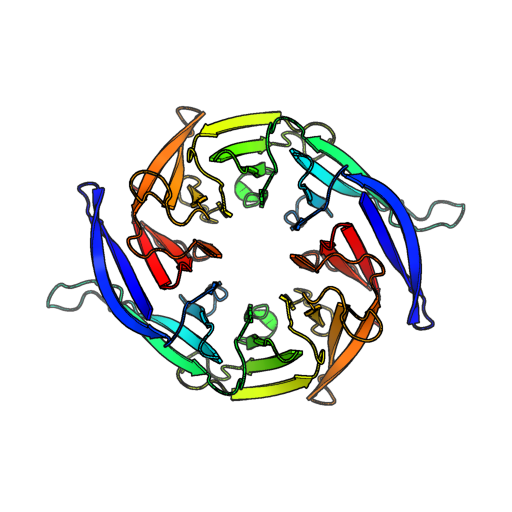1 O O . ALA A 1 198 ? -6.98 -16.281 8.586 1 76.56 198 ALA A O 1
ATOM 1602 N N . LEU A 1 199 ? -8.219 -16.516 6.785 1 76.88 199 LEU A N 1
ATOM 1603 C CA . LEU A 1 199 ? -9.109 -17.469 7.43 1 76.88 199 LEU A CA 1
ATOM 1604 C C . LEU A 1 199 ? -8.5 -18.859 7.43 1 76.88 199 LEU A C 1
ATOM 1606 O O . LEU A 1 199 ? -7.426 -19.078 6.855 1 76.88 199 LEU A O 1
ATOM 1610 N N . ALA A 1 200 ? -9.023 -19.812 8.203 1 74.94 200 ALA A N 1
ATOM 1611 C CA . ALA A 1 200 ? -8.453 -21.141 8.391 1 74.94 200 ALA A CA 1
ATOM 1612 C C . ALA A 1 200 ? -8.172 -21.812 7.047 1 74.94 200 ALA A C 1
ATOM 1614 O O . ALA A 1 200 ? -7.133 -22.453 6.863 1 74.94 200 ALA A O 1
ATOM 1615 N N . ASP A 1 201 ? -9.047 -21.609 6.078 1 77.69 201 ASP A N 1
ATOM 1616 C CA . ASP A 1 201 ? -8.844 -22.359 4.844 1 77.69 201 ASP A CA 1
ATOM 1617 C C . ASP A 1 201 ? -8.977 -21.453 3.621 1 77.69 201 ASP A C 1
ATOM 1619 O O . ASP A 1 201 ? -9.172 -21.938 2.502 1 77.69 201 ASP A O 1
ATOM 1623 N N . SER A 1 202 ? -8.961 -20.188 3.936 1 84.19 202 SER A N 1
ATOM 1624 C CA . SER A 1 202 ? -9.156 -19.328 2.77 1 84.19 202 SER A CA 1
ATOM 1625 C C . SER A 1 202 ? -8.469 -17.969 2.951 1 84.19 202 SER A C 1
ATOM 1627 O O . SER A 1 202 ? -8.242 -17.531 4.078 1 84.19 202 SER A O 1
ATOM 1629 N N . HIS A 1 203 ? -8.047 -17.453 1.818 1 88.75 203 HIS A N 1
ATOM 1630 C CA . HIS A 1 203 ? -7.594 -16.078 1.727 1 88.75 203 HIS A CA 1
ATOM 1631 C C . HIS A 1 203 ? -8.641 -15.195 1.042 1 88.75 203 HIS A C 1
ATOM 1633 O O . HIS A 1 203 ? -9.398 -15.672 0.199 1 88.75 203 HIS A O 1
ATOM 1639 N N . GLN A 1 204 ? -8.703 -14.031 1.464 1 91.56 204 GLN A N 1
ATOM 1640 C CA . GLN A 1 204 ? -9.57 -13.086 0.765 1 91.56 204 GLN A CA 1
ATOM 1641 C C . GLN A 1 204 ? -8.75 -12.039 0.011 1 91.56 204 GLN A C 1
ATOM 1643 O O . GLN A 1 204 ? -7.75 -11.539 0.526 1 91.56 204 GLN A O 1
ATOM 1648 N N . LEU A 1 205 ? -9.133 -11.75 -1.192 1 93.69 205 LEU A N 1
ATOM 1649 C CA . LEU A 1 205 ? -8.523 -10.75 -2.061 1 93.69 205 LEU A CA 1
ATOM 1650 C C . LEU A 1 205 ? -9.547 -9.703 -2.492 1 93.69 205 LEU A C 1
ATOM 1652 O O . LEU A 1 205 ? -10.594 -10.047 -3.053 1 93.69 205 LEU A O 1
ATOM 1656 N N . ALA A 1 206 ? -9.281 -8.445 -2.176 1 95.19 206 ALA A N 1
ATOM 1657 C CA . ALA A 1 206 ? -10.117 -7.34 -2.643 1 95.19 206 ALA A CA 1
ATOM 1658 C C . ALA A 1 206 ? -9.523 -6.688 -3.885 1 95.19 206 ALA A C 1
ATOM 1660 O O . ALA A 1 206 ? -8.32 -6.434 -3.943 1 95.19 206 ALA A O 1
ATOM 1661 N N . ILE A 1 207 ? -10.375 -6.414 -4.863 1 92.88 207 ILE A N 1
ATOM 1662 C CA . ILE A 1 207 ? -9.945 -5.867 -6.145 1 92.88 207 ILE A CA 1
ATOM 1663 C C . ILE A 1 207 ? -10.797 -4.648 -6.5 1 92.88 207 ILE A C 1
ATOM 1665 O O . ILE A 1 207 ? -12.023 -4.711 -6.453 1 92.88 207 ILE A O 1
ATOM 1669 N N . ALA A 1 208 ? -10.141 -3.594 -6.789 1 92.69 208 ALA A N 1
ATOM 1670 C CA . ALA A 1 208 ? -10.812 -2.436 -7.375 1 92.69 208 ALA A CA 1
ATOM 1671 C C . ALA A 1 208 ? -10.625 -2.4 -8.891 1 92.69 208 ALA A C 1
ATOM 1673 O O . ALA A 1 208 ? -9.5 -2.271 -9.383 1 92.69 208 ALA A O 1
ATOM 1674 N N . ALA A 1 209 ? -11.656 -2.527 -9.617 1 90.19 209 ALA A N 1
ATOM 1675 C CA . ALA A 1 209 ? -11.703 -2.496 -11.078 1 90.19 209 ALA A CA 1
ATOM 1676 C C . ALA A 1 209 ? -12.984 -1.842 -11.57 1 90.19 209 ALA A C 1
ATOM 1678 O O . ALA A 1 209 ? -13.711 -2.418 -12.383 1 90.19 209 ALA A O 1
ATOM 1679 N N . GLY A 1 210 ? -13.172 -0.588 -11.164 1 87.44 210 GLY A N 1
ATOM 1680 C CA . GLY A 1 210 ? -14.469 0.021 -11.375 1 87.44 210 GLY A CA 1
ATOM 1681 C C . GLY A 1 210 ? -15.531 -0.475 -10.414 1 87.44 210 GLY A C 1
ATOM 1682 O O . GLY A 1 210 ? -16.156 0.319 -9.703 1 87.44 210 GLY A O 1
ATOM 1683 N N . ASP A 1 211 ? -15.648 -1.729 -10.398 1 87.94 211 ASP A N 1
ATOM 1684 C CA . ASP A 1 211 ? -16.375 -2.42 -9.344 1 87.94 211 ASP A CA 1
ATOM 1685 C C . ASP A 1 211 ? -15.43 -2.951 -8.273 1 87.94 211 ASP A C 1
ATOM 1687 O O . ASP A 1 211 ? -14.211 -2.922 -8.453 1 87.94 211 ASP A O 1
ATOM 1691 N N . VAL A 1 212 ? -16.016 -3.348 -7.125 1 90.31 212 VAL A N 1
ATOM 1692 C CA . VAL A 1 212 ? -15.227 -4.02 -6.098 1 90.31 212 VAL A CA 1
ATOM 1693 C C . VAL A 1 212 ? -15.531 -5.512 -6.098 1 90.31 212 VAL A C 1
ATOM 1695 O O . VAL A 1 212 ? -16.703 -5.91 -6.117 1 90.31 212 VAL A O 1
ATOM 1698 N N . HIS A 1 213 ? -14.555 -6.254 -6.152 1 90.62 213 HIS A N 1
ATOM 1699 C CA . HIS A 1 213 ? -14.672 -7.707 -6.07 1 90.62 213 HIS A CA 1
ATOM 1700 C C . HIS A 1 213 ? -13.891 -8.25 -4.879 1 90.62 213 HIS A C 1
ATOM 1702 O O . HIS A 1 213 ? -12.727 -7.91 -4.684 1 90.62 213 HIS A O 1
ATOM 1708 N N . ILE A 1 214 ? -14.555 -9.062 -4.078 1 90.56 214 ILE A N 1
ATOM 1709 C CA . ILE A 1 214 ? -13.883 -9.797 -3.014 1 90.56 214 ILE A CA 1
ATOM 1710 C C . ILE A 1 214 ? -13.883 -11.289 -3.33 1 90.56 214 ILE A C 1
ATOM 1712 O O . ILE A 1 214 ? -14.945 -11.898 -3.447 1 90.56 214 ILE A O 1
ATOM 1716 N N . TYR A 1 215 ? -12.82 -11.836 -3.453 1 88.56 215 TYR A N 1
ATOM 1717 C CA . TYR A 1 215 ? -12.68 -13.25 -3.758 1 88.56 215 TYR A CA 1
ATOM 1718 C C . TYR A 1 215 ? -12.234 -14.031 -2.527 1 88.56 215 TYR A C 1
ATOM 1720 O O . TYR A 1 215 ? -11.211 -13.719 -1.923 1 88.56 215 TYR A O 1
ATOM 1728 N N . ASN A 1 216 ? -13 -14.992 -2.156 1 87.31 216 ASN A N 1
ATOM 1729 C CA . ASN A 1 216 ? -12.586 -15.969 -1.158 1 87.31 216 ASN A CA 1
ATOM 1730 C C . ASN A 1 216 ? -11.812 -17.125 -1.792 1 87.31 216 ASN A C 1
ATOM 1732 O O . ASN A 1 216 ? -12.406 -17.969 -2.465 1 87.31 216 ASN A O 1
ATOM 1736 N N . ILE A 1 217 ? -10.578 -17.094 -1.619 1 82.25 217 ILE A N 1
ATOM 1737 C CA . ILE A 1 217 ? -9.695 -18.062 -2.264 1 82.25 217 ILE A CA 1
ATOM 1738 C C . ILE A 1 217 ? -9.414 -19.219 -1.309 1 82.25 217 ILE A C 1
ATOM 1740 O O . ILE A 1 217 ? -8.602 -19.078 -0.387 1 82.25 217 ILE A O 1
ATOM 1744 N N . LYS A 1 218 ? -10.094 -20.297 -1.55 1 79.06 218 LYS A N 1
ATOM 1745 C CA . LYS A 1 218 ? -9.852 -21.469 -0.732 1 79.06 218 LYS A CA 1
ATOM 1746 C C . LYS A 1 218 ? -8.516 -22.125 -1.084 1 79.06 218 LYS A C 1
ATOM 1748 O O . LYS A 1 218 ? -8.172 -22.25 -2.262 1 79.06 218 LYS A O 1
ATOM 1753 N N . VAL A 1 219 ? -7.688 -22.25 -0.151 1 65.5 219 VAL A N 1
ATOM 1754 C CA . VAL A 1 219 ? -6.398 -22.891 -0.371 1 65.5 219 VAL A CA 1
ATOM 1755 C C . VAL A 1 219 ? -6.375 -24.25 0.321 1 65.5 219 VAL A C 1
ATOM 1757 O O . VAL A 1 219 ? -7.012 -24.438 1.361 1 65.5 219 VAL A O 1
ATOM 1760 N N . CYS A 1 220 ? -6.207 -25.328 -0.353 1 57.41 220 CYS A N 1
ATOM 1761 C CA . CYS A 1 220 ? -6.156 -26.672 0.192 1 57.41 220 CYS A CA 1
ATOM 1762 C C . CYS A 1 220 ? -4.812 -26.953 0.858 1 57.41 220 CYS A C 1
ATOM 1764 O O . CYS A 1 220 ? -3.799 -26.359 0.478 1 57.41 220 CYS A O 1
ATOM 1766 N N . MET B 1 1 ? -21.984 1 -9.547 1 84.19 1 MET B N 1
ATOM 1767 C CA . MET B 1 1 ? -20.938 -0.015 -9.414 1 84.19 1 MET B CA 1
ATOM 1768 C C . MET B 1 1 ? -21.281 -0.996 -8.297 1 84.19 1 MET B C 1
ATOM 1770 O O . MET B 1 1 ? -22.172 -0.743 -7.492 1 84.19 1 MET B O 1
ATOM 1774 N N . THR B 1 2 ? -20.688 -2.178 -8.289 1 82.88 2 THR B N 1
ATOM 1775 C CA . THR B 1 2 ? -21.109 -3.246 -7.395 1 82.88 2 THR B CA 1
ATOM 1776 C C . THR B 1 2 ? -19.953 -3.756 -6.555 1 82.88 2 THR B C 1
ATOM 1778 O O . THR B 1 2 ? -18.781 -3.514 -6.887 1 82.88 2 THR B O 1
ATOM 1781 N N . LEU B 1 3 ? -20.297 -4.258 -5.402 1 85.88 3 LEU B N 1
ATOM 1782 C CA . LEU B 1 3 ? -19.406 -5.156 -4.664 1 85.88 3 LEU B CA 1
ATOM 1783 C C . LEU B 1 3 ? -19.859 -6.605 -4.816 1 85.88 3 LEU B C 1
ATOM 1785 O O . LEU B 1 3 ? -21.016 -6.938 -4.523 1 85.88 3 LEU B O 1
ATOM 1789 N N . SER B 1 4 ? -18.984 -7.379 -5.348 1 86.5 4 SER B N 1
ATOM 1790 C CA . SER B 1 4 ? -19.297 -8.797 -5.539 1 86.5 4 SER B CA 1
ATOM 1791 C C . SER B 1 4 ? -18.344 -9.68 -4.727 1 86.5 4 SER B C 1
ATOM 1793 O O . SER B 1 4 ? -17.156 -9.383 -4.605 1 86.5 4 SER B O 1
ATOM 1795 N N . VAL B 1 5 ? -18.922 -10.703 -4.156 1 84.19 5 VAL B N 1
ATOM 1796 C CA . VAL B 1 5 ? -18.156 -11.703 -3.412 1 84.19 5 VAL B CA 1
ATOM 1797 C C . VAL B 1 5 ? -18.156 -13.023 -4.18 1 84.19 5 VAL B C 1
ATOM 1799 O O . VAL B 1 5 ? -19.203 -13.484 -4.645 1 84.19 5 VAL B O 1
ATOM 1802 N N . TRP B 1 6 ? -17 -13.531 -4.297 1 83.88 6 TRP B N 1
ATOM 1803 C CA . TRP B 1 6 ? -16.828 -14.758 -5.062 1 83.88 6 TRP B CA 1
ATOM 1804 C C . TRP B 1 6 ? -16.234 -15.867 -4.195 1 83.88 6 TRP B C 1
ATOM 1806 O O . TRP B 1 6 ? -15.273 -15.633 -3.451 1 83.88 6 TRP B O 1
ATOM 1816 N N . ASP B 1 7 ? -16.875 -17.047 -4.332 1 82.25 7 ASP B N 1
ATOM 1817 C CA . ASP B 1 7 ? -16.375 -18.234 -3.635 1 82.25 7 ASP B CA 1
ATOM 1818 C C . ASP B 1 7 ? -15.891 -19.297 -4.621 1 82.25 7 ASP B C 1
ATOM 1820 O O . ASP B 1 7 ? -16.516 -19.516 -5.656 1 82.25 7 ASP B O 1
ATOM 1824 N N . ARG B 1 8 ? -14.805 -19.828 -4.273 1 79.75 8 ARG B N 1
ATOM 1825 C CA . ARG B 1 8 ? -14.312 -20.938 -5.094 1 79.75 8 ARG B CA 1
ATOM 1826 C C . ARG B 1 8 ? -14.875 -22.266 -4.609 1 79.75 8 ARG B C 1
ATOM 1828 O O . ARG B 1 8 ? -14.773 -22.594 -3.426 1 79.75 8 ARG B O 1
ATOM 1835 N N . THR B 1 9 ? -15.516 -23.031 -5.477 1 78.19 9 THR B N 1
ATOM 1836 C CA . THR B 1 9 ? -16.062 -24.344 -5.137 1 78.19 9 THR B CA 1
ATOM 1837 C C . THR B 1 9 ? -14.938 -25.375 -4.988 1 78.19 9 THR B C 1
ATOM 1839 O O . THR B 1 9 ? -13.805 -25.125 -5.41 1 78.19 9 THR B O 1
ATOM 1842 N N . PRO B 1 10 ? -15.242 -26.469 -4.348 1 75.69 10 PRO B N 1
ATOM 1843 C CA . PRO B 1 10 ? -14.242 -27.531 -4.258 1 75.69 10 PRO B CA 1
ATOM 1844 C C . PRO B 1 10 ? -13.734 -27.984 -5.629 1 75.69 10 PRO B C 1
ATOM 1846 O O . PRO B 1 10 ? -12.594 -28.438 -5.75 1 75.69 10 PRO B O 1
ATOM 1849 N N . GLU B 1 11 ? -14.602 -27.875 -6.684 1 77.25 11 GLU B N 1
ATOM 1850 C CA . GLU B 1 11 ? -14.242 -28.281 -8.039 1 77.25 11 GLU B CA 1
ATOM 1851 C C . GLU B 1 11 ? -13.375 -27.234 -8.719 1 77.25 11 GLU B C 1
ATOM 1853 O O . GLU B 1 11 ? -12.922 -27.422 -9.852 1 77.25 11 GLU B O 1
ATOM 1858 N N . GLY B 1 12 ? -13.125 -26.078 -8.062 1 72.5 12 GLY B N 1
ATOM 1859 C CA . GLY B 1 12 ? -12.234 -25.062 -8.602 1 72.5 12 GLY B CA 1
ATOM 1860 C C . GLY B 1 12 ? -12.961 -23.984 -9.383 1 72.5 12 GLY B C 1
ATOM 1861 O O . GLY B 1 12 ? -12.328 -23.062 -9.906 1 72.5 12 GLY B O 1
ATOM 1862 N N . THR B 1 13 ? -14.273 -24.047 -9.414 1 78.44 13 THR B N 1
ATOM 1863 C CA . THR B 1 13 ? -15.062 -23.047 -10.133 1 78.44 13 THR B CA 1
ATOM 1864 C C . THR B 1 13 ? -15.453 -21.891 -9.211 1 78.44 13 THR B C 1
ATOM 1866 O O . THR B 1 13 ? -15.633 -22.094 -8.008 1 78.44 13 THR B O 1
ATOM 1869 N N . TRP B 1 14 ? -15.453 -20.688 -9.781 1 80.81 14 TRP B N 1
ATOM 1870 C CA . TRP B 1 14 ? -15.844 -19.516 -9.008 1 80.81 14 TRP B CA 1
ATOM 1871 C C . TRP B 1 14 ? -17.344 -19.266 -9.117 1 80.81 14 TRP B C 1
ATOM 1873 O O . TRP B 1 14 ? -17.922 -19.328 -10.211 1 80.81 14 TRP B O 1
ATOM 1883 N N . ILE B 1 15 ? -17.969 -19.031 -7.953 1 83.38 15 ILE B N 1
ATOM 1884 C CA . ILE B 1 15 ? -19.375 -18.672 -7.902 1 83.38 15 ILE B CA 1
ATOM 1885 C C . ILE B 1 15 ? -19.547 -17.312 -7.227 1 83.38 15 ILE B C 1
ATOM 1887 O O . ILE B 1 15 ? -18.922 -17.047 -6.195 1 83.38 15 ILE B O 1
ATOM 1891 N N . LYS B 1 16 ? -20.266 -16.469 -7.918 1 84.62 16 LYS B N 1
ATOM 1892 C CA . LYS B 1 16 ? -20.625 -15.203 -7.273 1 84.62 16 LYS B CA 1
ATOM 1893 C C . LYS B 1 16 ? -21.562 -15.43 -6.094 1 84.62 16 LYS B C 1
ATOM 1895 O O . LYS B 1 16 ? -22.75 -15.711 -6.277 1 84.62 16 LYS B O 1
ATOM 1900 N N . ALA B 1 17 ? -21.047 -15.297 -4.938 1 82.12 17 ALA B N 1
ATOM 1901 C CA . ALA B 1 17 ? -21.797 -15.609 -3.721 1 82.12 17 ALA B CA 1
ATOM 1902 C C . ALA B 1 17 ? -22.734 -14.461 -3.344 1 82.12 17 ALA B C 1
ATOM 1904 O O . ALA B 1 17 ? -23.781 -14.68 -2.734 1 82.12 17 ALA B O 1
ATOM 1905 N N . ALA B 1 18 ? -22.328 -13.266 -3.646 1 81.44 18 ALA B N 1
ATOM 1906 C CA . ALA B 1 18 ? -23.125 -12.078 -3.332 1 81.44 18 ALA B CA 1
ATOM 1907 C C . ALA B 1 18 ? -22.734 -10.898 -4.207 1 81.44 18 ALA B C 1
ATOM 1909 O O . ALA B 1 18 ? -21.609 -10.852 -4.723 1 81.44 18 ALA B O 1
ATOM 1910 N N . SER B 1 19 ? -23.656 -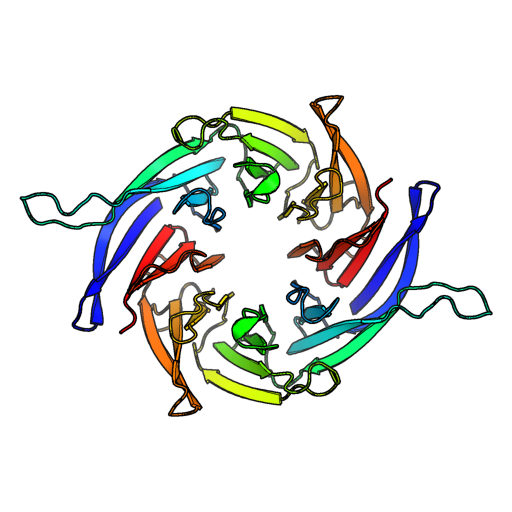10 -4.477 1 85.44 19 SER B N 1
ATOM 1911 C CA . SER B 1 19 ? -23.422 -8.781 -5.242 1 85.44 19 SER B CA 1
ATOM 1912 C C . SER B 1 19 ? -24.375 -7.672 -4.824 1 85.44 19 SER B C 1
ATOM 1914 O O . SER B 1 19 ? -25.562 -7.91 -4.637 1 85.44 19 SER B O 1
ATOM 1916 N N . TRP B 1 20 ? -23.891 -6.57 -4.566 1 83.19 20 TRP B N 1
ATOM 1917 C CA . TRP B 1 20 ? -24.688 -5.41 -4.18 1 83.19 20 TRP B CA 1
ATOM 1918 C C . TRP B 1 20 ? -24.297 -4.188 -5.008 1 83.19 20 TRP B C 1
ATOM 1920 O O . TRP B 1 20 ? -23.125 -3.979 -5.312 1 83.19 20 TRP B O 1
ATOM 1930 N N . LYS B 1 21 ? -25.312 -3.449 -5.402 1 82.31 21 LYS B N 1
ATOM 1931 C CA . LYS B 1 21 ? -25.031 -2.121 -5.934 1 82.31 21 LYS B CA 1
ATOM 1932 C C . LYS B 1 21 ? -24.531 -1.185 -4.84 1 82.31 21 LYS B C 1
ATOM 1934 O O . LYS B 1 21 ? -25.078 -1.171 -3.73 1 82.31 21 LYS B O 1
ATOM 1939 N N . VAL B 1 22 ? -23.438 -0.547 -5.156 1 80.62 22 VAL B N 1
ATOM 1940 C CA . VAL B 1 22 ? -22.891 0.185 -4.023 1 80.62 22 VAL B CA 1
ATOM 1941 C C . VAL B 1 22 ? -22.453 1.582 -4.469 1 80.62 22 VAL B C 1
ATOM 1943 O O . VAL B 1 22 ? -22.938 2.584 -3.938 1 80.62 22 VAL B O 1
ATOM 1946 N N . HIS B 1 23 ? -21.484 1.787 -5.25 1 82.88 23 HIS B N 1
ATOM 1947 C CA . HIS B 1 23 ? -20.953 3.092 -5.637 1 82.88 23 HIS B CA 1
ATOM 1948 C C . HIS B 1 23 ? -21.609 3.582 -6.93 1 82.88 23 HIS B C 1
ATOM 1950 O O . HIS B 1 23 ? -22.031 2.777 -7.762 1 82.88 23 HIS B O 1
ATOM 1956 N N . GLY B 1 24 ? -21.797 4.914 -6.973 1 84.44 24 GLY B N 1
ATOM 1957 C CA . GLY B 1 24 ? -22.328 5.512 -8.188 1 84.44 24 GLY B CA 1
ATOM 1958 C C . GLY B 1 24 ? -21.297 5.688 -9.273 1 84.44 24 GLY B C 1
ATOM 1959 O O . GLY B 1 24 ? -21.625 6.062 -10.398 1 84.44 24 GLY B O 1
ATOM 1960 N N . GLY B 1 25 ? -20.062 5.512 -8.977 1 86.19 25 GLY B N 1
ATOM 1961 C CA . GLY B 1 25 ? -18.938 5.641 -9.906 1 86.19 25 GLY B CA 1
ATOM 1962 C C . GLY B 1 25 ? -17.859 4.594 -9.695 1 86.19 25 GLY B C 1
ATOM 1963 O O . GLY B 1 25 ? -17.953 3.783 -8.773 1 86.19 25 GLY B O 1
ATOM 1964 N N . ALA B 1 26 ? -16.922 4.68 -10.578 1 88.62 26 ALA B N 1
ATOM 1965 C CA . ALA B 1 26 ? -15.852 3.688 -10.547 1 88.62 26 ALA B CA 1
ATOM 1966 C C . ALA B 1 26 ? -15.102 3.73 -9.219 1 88.62 26 ALA B C 1
ATOM 1968 O O . ALA B 1 26 ? -14.82 4.809 -8.695 1 88.62 26 ALA B O 1
ATOM 1969 N N . VAL B 1 27 ? -14.852 2.537 -8.672 1 91.25 27 VAL B N 1
ATOM 1970 C CA . VAL B 1 27 ? -14.039 2.383 -7.469 1 91.25 27 VAL B CA 1
ATOM 1971 C C . VAL B 1 27 ? -12.57 2.25 -7.852 1 91.25 27 VAL B C 1
ATOM 1973 O O . VAL B 1 27 ? -12.227 1.504 -8.773 1 91.25 27 VAL B O 1
ATOM 1976 N N . TRP B 1 28 ? -11.695 2.936 -7.109 1 89.19 28 TRP B N 1
ATOM 1977 C CA . TRP B 1 28 ? -10.32 2.873 -7.594 1 89.19 28 TRP B CA 1
ATOM 1978 C C . TRP B 1 28 ? -9.367 2.48 -6.473 1 89.19 28 TRP B C 1
ATOM 1980 O O . TRP B 1 28 ? -8.219 2.109 -6.73 1 89.19 28 TRP B O 1
ATOM 1990 N N . ARG B 1 29 ? -9.836 2.582 -5.195 1 94.38 29 ARG B N 1
ATOM 1991 C CA . ARG B 1 29 ? -8.977 2.139 -4.102 1 94.38 29 ARG B CA 1
ATOM 1992 C C . ARG B 1 29 ? -9.719 1.176 -3.178 1 94.38 29 ARG B C 1
ATOM 1994 O O . ARG B 1 29 ? -10.898 1.373 -2.885 1 94.38 29 ARG B O 1
ATOM 2001 N N . VAL B 1 30 ? -9.008 0.218 -2.646 1 95.06 30 VAL B N 1
ATOM 2002 C CA . VAL B 1 30 ? -9.477 -0.719 -1.63 1 95.06 30 VAL B CA 1
ATOM 2003 C C . VAL B 1 30 ? -8.422 -0.864 -0.536 1 95.06 30 VAL B C 1
ATOM 2005 O O . VAL B 1 30 ? -7.246 -1.094 -0.825 1 95.06 30 VAL B O 1
ATOM 2008 N N . VAL B 1 31 ? -8.805 -0.689 0.681 1 96.88 31 VAL B N 1
ATOM 2009 C CA . VAL B 1 31 ? -7.848 -0.832 1.771 1 96.88 31 VAL B CA 1
ATOM 2010 C C . VAL B 1 31 ? -8.477 -1.63 2.912 1 96.88 31 VAL B C 1
ATOM 2012 O O . VAL B 1 31 ? -9.664 -1.466 3.213 1 96.88 31 VAL B O 1
ATOM 2015 N N . TRP B 1 32 ? -7.727 -2.529 3.512 1 96.88 32 TRP B N 1
ATOM 2016 C CA . TRP B 1 32 ? -8.172 -3.32 4.656 1 96.88 32 TRP B CA 1
ATOM 2017 C C . TRP B 1 32 ? -7.805 -2.633 5.965 1 96.88 32 TRP B C 1
ATOM 2019 O O . TRP B 1 32 ? -6.727 -2.053 6.09 1 96.88 32 TRP B O 1
ATOM 2029 N N . ALA B 1 33 ? -8.695 -2.793 6.906 1 97.62 33 ALA B N 1
ATOM 2030 C CA . ALA B 1 33 ? -8.344 -2.363 8.258 1 97.62 33 ALA B CA 1
ATOM 2031 C C . ALA B 1 33 ? -7.457 -3.396 8.953 1 97.62 33 ALA B C 1
ATOM 2033 O O . ALA B 1 33 ? -7.324 -4.527 8.477 1 97.62 33 ALA B O 1
ATOM 2034 N N . HIS B 1 34 ? -6.82 -2.916 10.008 1 96 34 HIS B N 1
ATOM 2035 C CA . HIS B 1 34 ? -6.043 -3.848 10.82 1 96 34 HIS B CA 1
ATOM 2036 C C . HIS B 1 34 ? -6.918 -4.984 11.336 1 96 34 HIS B C 1
ATOM 2038 O O . HIS B 1 34 ? -8.055 -4.762 11.75 1 96 34 HIS B O 1
ATOM 2044 N N . PRO B 1 35 ? -6.367 -6.18 11.484 1 93.19 35 PRO B N 1
ATOM 2045 C CA . PRO B 1 35 ? -7.145 -7.363 11.859 1 93.19 35 PRO B CA 1
ATOM 2046 C C . PRO B 1 35 ? -7.801 -7.23 13.227 1 93.19 35 PRO B C 1
ATOM 2048 O O . PRO B 1 35 ? -8.828 -7.863 13.492 1 93.19 35 PRO B O 1
ATOM 2051 N N . GLU B 1 36 ? -7.215 -6.41 14.047 1 95.25 36 GLU B N 1
ATOM 2052 C CA . GLU B 1 36 ? -7.754 -6.25 15.391 1 95.25 36 GLU B CA 1
ATOM 2053 C C . GLU B 1 36 ? -9.172 -5.699 15.359 1 95.25 36 GLU B C 1
ATOM 2055 O O . GLU B 1 36 ? -9.938 -5.879 16.312 1 95.25 36 GLU B O 1
ATOM 2060 N N . PHE B 1 37 ? -9.555 -5.07 14.273 1 95.94 37 PHE B N 1
ATOM 2061 C CA . PHE B 1 37 ? -10.867 -4.453 14.172 1 95.94 37 PHE B CA 1
ATOM 2062 C C . PHE B 1 37 ? -11.836 -5.355 13.414 1 95.94 37 PHE B C 1
ATOM 2064 O O . PHE B 1 37 ? -12.938 -4.934 13.055 1 95.94 37 PHE B O 1
ATOM 2071 N N . GLY B 1 38 ? -11.367 -6.586 13.148 1 91.62 38 GLY B N 1
ATOM 2072 C CA . GLY B 1 38 ? -12.18 -7.508 12.367 1 91.62 38 GLY B CA 1
ATOM 2073 C C . GLY B 1 38 ? -11.867 -7.465 10.883 1 91.62 38 GLY B C 1
ATOM 2074 O O . GLY B 1 38 ? -10.828 -6.945 10.477 1 91.62 38 GLY B O 1
ATOM 2075 N N . GLN B 1 39 ? -12.758 -8.133 10.133 1 92.31 39 GLN B N 1
ATOM 2076 C CA . GLN B 1 39 ? -12.625 -8.141 8.68 1 92.31 39 GLN B CA 1
ATOM 2077 C C . GLN B 1 39 ? -13.344 -6.945 8.055 1 92.31 39 GLN B C 1
ATOM 2079 O O . GLN B 1 39 ? -14.523 -7.031 7.715 1 92.31 39 GLN B O 1
ATOM 2084 N N . LEU B 1 40 ? -12.594 -5.887 7.953 1 95.25 40 LEU B N 1
ATOM 2085 C CA . LEU B 1 40 ? -13.133 -4.59 7.559 1 95.25 40 LEU B CA 1
ATOM 2086 C C . LEU B 1 40 ? -12.414 -4.059 6.324 1 95.25 40 LEU B C 1
ATOM 2088 O O . LEU B 1 40 ? -11.18 -4.129 6.238 1 95.25 40 LEU B O 1
ATOM 2092 N N . LEU B 1 41 ? -13.18 -3.562 5.363 1 95.38 41 LEU B N 1
ATOM 2093 C CA . LEU B 1 41 ? -12.695 -3.035 4.094 1 95.38 41 LEU B CA 1
ATOM 2094 C C . LEU B 1 41 ? -13.273 -1.652 3.82 1 95.38 41 LEU B C 1
ATOM 2096 O O . LEU B 1 41 ? -14.453 -1.406 4.078 1 95.38 41 LEU B O 1
ATOM 2100 N N . ALA B 1 42 ? -12.422 -0.715 3.33 1 97.56 42 ALA B N 1
ATOM 2101 C CA . ALA B 1 42 ? -12.922 0.571 2.848 1 97.56 42 ALA B CA 1
ATOM 2102 C C . ALA B 1 42 ? -12.656 0.734 1.354 1 97.56 42 ALA B C 1
ATOM 2104 O O . ALA B 1 42 ? -11.633 0.271 0.84 1 97.56 42 ALA B O 1
ATOM 2105 N N . THR B 1 43 ? -13.547 1.339 0.679 1 96.06 43 THR B N 1
ATOM 2106 C CA . THR B 1 43 ? -13.43 1.622 -0.747 1 96.06 43 THR B CA 1
ATOM 2107 C C . THR B 1 43 ? -13.75 3.086 -1.034 1 96.06 43 THR B C 1
ATOM 2109 O O . THR B 1 43 ? -14.586 3.689 -0.36 1 96.06 43 THR B O 1
ATOM 2112 N N . CYS B 1 44 ? -13.039 3.643 -1.975 1 95.81 44 CYS B N 1
ATOM 2113 C CA . CYS B 1 44 ? -13.383 4.992 -2.406 1 95.81 44 CYS B CA 1
ATOM 2114 C C . CYS B 1 44 ? -13.609 5.039 -3.912 1 95.81 44 CYS B C 1
ATOM 2116 O O . CYS B 1 44 ? -13.109 4.188 -4.648 1 95.81 44 CYS B O 1
ATOM 2118 N N . SER B 1 45 ? -14.305 6.055 -4.281 1 92.62 45 SER B N 1
ATOM 2119 C CA . SER B 1 45 ? -14.836 6.086 -5.641 1 92.62 45 SER B CA 1
ATOM 2120 C C . SER B 1 45 ? -14.797 7.5 -6.215 1 92.62 45 SER B C 1
ATOM 2122 O O . SER B 1 45 ? -14.562 8.469 -5.488 1 92.62 45 SER B O 1
ATOM 2124 N N . TYR B 1 46 ? -15.055 7.555 -7.512 1 91.19 46 TYR B N 1
ATOM 2125 C CA . TYR B 1 46 ? -15.242 8.797 -8.25 1 91.19 46 TYR B CA 1
ATOM 2126 C C . TYR B 1 46 ? -16.547 9.484 -7.859 1 91.19 46 TYR B C 1
ATOM 2128 O O . TYR B 1 46 ? -16.734 10.672 -8.125 1 91.19 46 TYR B O 1
ATOM 2136 N N . ASP B 1 47 ? -17.438 8.789 -7.266 1 92.19 47 ASP B N 1
ATOM 2137 C CA . ASP B 1 47 ? -18.734 9.359 -6.926 1 92.19 47 ASP B CA 1
ATOM 2138 C C . ASP B 1 47 ? -18.656 10.172 -5.637 1 92.19 47 ASP B C 1
ATOM 2140 O O . ASP B 1 47 ? -19.688 10.484 -5.027 1 92.19 47 ASP B O 1
ATOM 2144 N N . ARG B 1 48 ? -17.469 10.422 -5.074 1 94.94 48 ARG B N 1
ATOM 2145 C CA . ARG B 1 48 ? -17.172 11.297 -3.941 1 94.94 48 ARG B CA 1
ATOM 2146 C C . ARG B 1 48 ? -17.438 10.586 -2.617 1 94.94 48 ARG B C 1
ATOM 2148 O O . ARG B 1 48 ? -17.547 11.234 -1.574 1 94.94 48 ARG B O 1
ATOM 2155 N N . SER B 1 49 ? -17.578 9.289 -2.686 1 95.44 49 SER B N 1
ATOM 2156 C CA . SER B 1 49 ? -17.969 8.602 -1.461 1 95.44 49 SER B CA 1
ATOM 2157 C C . SER B 1 49 ? -16.906 7.57 -1.053 1 95.44 49 SER B C 1
ATOM 2159 O O . SER B 1 49 ? -16.062 7.188 -1.861 1 95.44 49 SER B O 1
ATOM 2161 N N . VAL B 1 50 ? -16.953 7.215 0.224 1 97.12 50 VAL B N 1
ATOM 2162 C CA . VAL B 1 50 ? -16.219 6.113 0.819 1 97.12 50 VAL B CA 1
ATOM 2163 C C . VAL B 1 50 ? -17.172 5.133 1.482 1 97.12 50 VAL B C 1
ATOM 2165 O O . VAL B 1 50 ? -18.094 5.543 2.201 1 97.12 50 VAL B O 1
ATOM 2168 N N . HIS B 1 51 ? -17.031 3.926 1.2 1 96.31 51 HIS B N 1
ATOM 2169 C CA . HIS B 1 51 ? -17.844 2.889 1.825 1 96.31 51 HIS B CA 1
ATOM 2170 C C . HIS B 1 51 ? -17.016 2.02 2.758 1 96.31 51 HIS B C 1
ATOM 2172 O O . HIS B 1 51 ? -15.867 1.675 2.438 1 96.31 51 HIS B O 1
ATOM 2178 N N . ILE B 1 52 ? -17.594 1.712 3.893 1 96.94 52 ILE B N 1
ATOM 2179 C CA . ILE B 1 52 ? -17 0.783 4.852 1 96.94 52 ILE B CA 1
ATOM 2180 C C . ILE B 1 52 ? -17.766 -0.542 4.82 1 96.94 52 ILE B C 1
ATOM 2182 O O . ILE B 1 52 ? -18.984 -0.57 5 1 96.94 52 ILE B O 1
ATOM 2186 N N . TRP B 1 53 ? -17.016 -1.608 4.633 1 94.69 53 TRP B N 1
ATOM 2187 C CA . TRP B 1 53 ? -17.609 -2.941 4.543 1 94.69 53 TRP B CA 1
ATOM 2188 C C . TRP B 1 53 ? -17.078 -3.84 5.66 1 94.69 53 TRP B C 1
ATOM 2190 O O . TRP B 1 53 ? -15.891 -3.811 5.988 1 94.69 53 TRP B O 1
ATOM 2200 N N . GLU B 1 54 ? -17.969 -4.691 6.191 1 93.56 54 GLU B N 1
ATOM 2201 C CA . GLU B 1 54 ? -17.594 -5.672 7.203 1 93.56 54 GLU B CA 1
ATOM 2202 C C . GLU B 1 54 ? -18.078 -7.07 6.82 1 93.56 54 GLU B C 1
ATOM 2204 O O . GLU B 1 54 ? -19.203 -7.238 6.348 1 93.56 54 GLU B O 1
ATOM 2209 N N . GLU B 1 55 ? -17.234 -7.957 7.004 1 90.31 55 GLU B N 1
ATOM 2210 C CA . GLU B 1 55 ? -17.672 -9.344 6.887 1 90.31 55 GLU B CA 1
ATOM 2211 C C . GLU B 1 55 ? -18.297 -9.844 8.188 1 90.31 55 GLU B C 1
ATOM 2213 O O . GLU B 1 55 ? -17.672 -9.758 9.25 1 90.31 55 GLU B O 1
ATOM 2218 N N . ILE B 1 56 ? -19.453 -10.289 8.172 1 88 56 ILE B N 1
ATOM 2219 C CA . ILE B 1 56 ? -20.125 -10.875 9.32 1 88 56 ILE B CA 1
ATOM 2220 C C . ILE B 1 56 ? -20.234 -12.391 9.148 1 88 56 ILE B C 1
ATOM 2222 O O . ILE B 1 56 ? -20.75 -12.867 8.133 1 88 56 ILE B O 1
ATOM 2226 N N . ARG B 1 57 ? -19.609 -13.094 10.062 1 79.94 57 ARG B N 1
ATOM 2227 C CA . ARG B 1 57 ? -19.656 -14.547 10.023 1 79.94 57 ARG B CA 1
ATOM 2228 C C . ARG B 1 57 ? -20.703 -15.086 11 1 79.94 57 ARG B C 1
ATOM 2230 O O . ARG B 1 57 ? -20.781 -14.625 12.141 1 79.94 57 ARG B O 1
ATOM 2237 N N . SER B 1 58 ? -21.797 -15.57 10.562 1 71.62 58 SER B N 1
ATOM 2238 C CA . SER B 1 58 ? -22.828 -16.156 11.406 1 71.62 58 SER B CA 1
ATOM 2239 C C . SER B 1 58 ? -22.5 -17.594 11.773 1 71.62 58 SER B C 1
ATOM 2241 O O . SER B 1 58 ? -21.891 -18.312 10.984 1 71.62 58 SER B O 1
ATOM 2243 N N . ALA B 1 59 ? -22.531 -17.922 13.062 1 61.72 59 ALA B N 1
ATOM 2244 C CA . ALA B 1 59 ? -22.438 -19.297 13.5 1 61.72 59 ALA B CA 1
ATOM 2245 C C . ALA B 1 59 ? -23.359 -20.203 12.688 1 61.72 59 ALA B C 1
ATOM 2247 O O . ALA B 1 59 ? -24.391 -19.75 12.18 1 61.72 59 ALA B O 1
ATOM 2248 N N . PRO B 1 60 ? -22.797 -21.391 12.336 1 52.72 60 PRO B N 1
ATOM 2249 C CA . PRO B 1 60 ? -23.688 -22.328 11.633 1 52.72 60 PRO B CA 1
ATOM 2250 C C . PRO B 1 60 ? -25.062 -22.438 12.273 1 52.72 60 P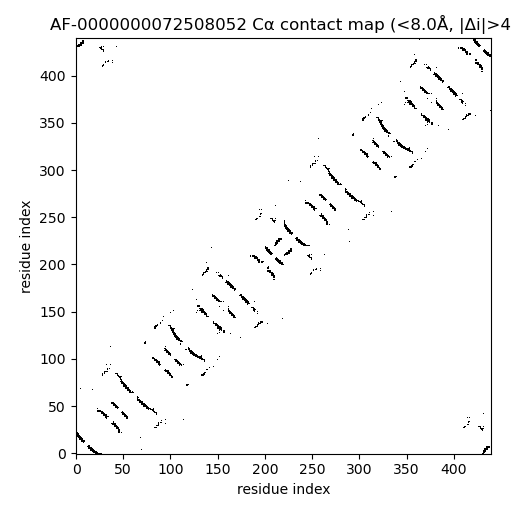RO B C 1
ATOM 2252 O O . PRO B 1 60 ? -25.172 -22.703 13.477 1 52.72 60 PRO B O 1
ATOM 2255 N N . GLY B 1 61 ? -25.859 -21.5 12.047 1 48.06 61 GLY B N 1
ATOM 2256 C CA . GLY B 1 61 ? -27.188 -21.828 12.555 1 48.06 61 GLY B CA 1
ATOM 2257 C C . GLY B 1 61 ? -27.734 -23.125 12.008 1 48.06 61 GLY B C 1
ATOM 2258 O O . GLY B 1 61 ? -27.078 -23.781 11.18 1 48.06 61 GLY B O 1
ATOM 2259 N N . ALA B 1 62 ? -29.031 -23.672 12.594 1 49.59 62 ALA B N 1
ATOM 2260 C CA . ALA B 1 62 ? -29.734 -24.922 12.273 1 49.59 62 ALA B CA 1
ATOM 2261 C C . ALA B 1 62 ? -29.859 -25.094 10.766 1 49.59 62 ALA B C 1
ATOM 2263 O O . ALA B 1 62 ? -29.938 -26.234 10.273 1 49.59 62 ALA B O 1
ATOM 2264 N N . GLU B 1 63 ? -30.266 -24.094 10.242 1 48.69 63 GLU B N 1
ATOM 2265 C CA . GLU B 1 63 ? -30.578 -24.297 8.828 1 48.69 63 GLU B CA 1
ATOM 2266 C C . GLU B 1 63 ? -29.328 -24.25 7.969 1 48.69 63 GLU B C 1
ATOM 2268 O O . GLU B 1 63 ? -29.406 -24.234 6.738 1 48.69 63 GLU B O 1
ATOM 2273 N N . GLY B 1 64 ? -28.203 -24.547 8.312 1 44.91 64 GLY B N 1
ATOM 2274 C CA . GLY B 1 64 ? -27.016 -25.031 7.629 1 44.91 64 GLY B CA 1
ATOM 2275 C C . GLY B 1 64 ? -26.203 -23.922 6.992 1 44.91 64 GLY B C 1
ATOM 2276 O O . GLY B 1 64 ? -25.203 -24.188 6.312 1 44.91 64 GLY B O 1
ATOM 2277 N N . ARG B 1 65 ? -26.859 -22.875 6.496 1 46.94 65 ARG B N 1
ATOM 2278 C CA . ARG B 1 65 ? -26.016 -22.031 5.656 1 46.94 65 ARG B CA 1
ATOM 2279 C C . ARG B 1 65 ? -24.953 -21.312 6.484 1 46.94 65 ARG B C 1
ATOM 2281 O O . ARG B 1 65 ? -25.281 -20.453 7.309 1 46.94 65 ARG B O 1
ATOM 2288 N N . LYS B 1 66 ? -23.828 -21.859 6.863 1 54.06 66 LYS B N 1
ATOM 2289 C CA . LYS B 1 66 ? -22.562 -21.422 7.441 1 54.06 66 LYS B CA 1
ATOM 2290 C C . LYS B 1 66 ? -21.875 -20.375 6.559 1 54.06 66 LYS B C 1
ATOM 2292 O O . LYS B 1 66 ? -21.359 -20.703 5.488 1 54.06 66 LYS B O 1
ATOM 2297 N N . GLY B 1 67 ? -22.578 -19.016 6.359 1 62.56 67 GLY B N 1
ATOM 2298 C CA . GLY B 1 67 ? -21.906 -18.312 5.27 1 62.56 67 GLY B CA 1
ATOM 2299 C C . GLY B 1 67 ? -21.438 -16.922 5.652 1 62.56 67 GLY B C 1
ATOM 2300 O O . GLY B 1 67 ? -21.938 -16.344 6.617 1 62.56 67 GLY B O 1
ATOM 2301 N N . ALA B 1 68 ? -20.219 -16.594 5.457 1 74.81 68 ALA B N 1
ATOM 2302 C CA . ALA B 1 68 ? -19.703 -15.242 5.566 1 74.81 68 ALA B CA 1
ATOM 2303 C C . ALA B 1 68 ? -20.422 -14.297 4.609 1 74.81 68 ALA B C 1
ATOM 2305 O O . ALA B 1 68 ? -20.734 -14.664 3.477 1 74.81 68 ALA B O 1
ATOM 2306 N N . ARG B 1 69 ? -21.031 -13.227 5.27 1 83.06 69 ARG B N 1
ATOM 2307 C CA . ARG B 1 69 ? -21.656 -12.203 4.43 1 83.06 69 ARG B CA 1
ATOM 2308 C C . ARG B 1 69 ? -20.969 -10.852 4.621 1 83.06 69 ARG B C 1
ATOM 2310 O O . ARG B 1 69 ? -20.531 -10.523 5.727 1 83.06 69 ARG B O 1
ATOM 2317 N N . TRP B 1 70 ? -20.875 -10.102 3.553 1 88.31 70 TRP B N 1
ATOM 2318 C CA . TRP B 1 70 ? -20.359 -8.734 3.617 1 88.31 70 TRP B CA 1
ATOM 2319 C C . TRP B 1 70 ? -21.5 -7.73 3.727 1 88.31 70 TRP B C 1
ATOM 2321 O O . TRP B 1 70 ? -22.516 -7.867 3.053 1 88.31 70 TRP B O 1
ATOM 2331 N N . VAL B 1 71 ? -21.359 -6.801 4.598 1 90.31 71 VAL B N 1
ATOM 2332 C CA . VAL B 1 71 ? -22.359 -5.77 4.832 1 90.31 71 VAL B CA 1
ATOM 2333 C C . VAL B 1 71 ? -21.719 -4.391 4.77 1 90.31 71 VAL B C 1
ATOM 2335 O O . VAL B 1 71 ? -20.625 -4.184 5.324 1 90.31 71 VAL B O 1
ATOM 2338 N N . ARG B 1 72 ? -22.391 -3.51 4.043 1 92.56 72 ARG B N 1
ATOM 2339 C CA . ARG B 1 72 ? -21.969 -2.117 4.117 1 92.56 72 ARG B CA 1
ATOM 2340 C C . ARG B 1 72 ? -22.312 -1.507 5.469 1 92.56 72 ARG B C 1
ATOM 2342 O O . ARG B 1 72 ? -23.484 -1.375 5.812 1 92.56 72 ARG B O 1
ATOM 2349 N N . LYS B 1 73 ? -21.375 -1.118 6.223 1 94.94 73 LYS B N 1
ATOM 2350 C CA . LYS B 1 73 ? -21.609 -0.613 7.574 1 94.94 73 LYS B CA 1
ATOM 2351 C C . LYS B 1 73 ? -21.719 0.909 7.578 1 94.94 73 LYS B C 1
ATOM 2353 O O . LYS B 1 73 ? -22.422 1.483 8.422 1 94.94 73 LYS B O 1
ATOM 2358 N N . ALA B 1 74 ? -21.031 1.555 6.691 1 95.88 74 ALA B N 1
ATOM 2359 C CA . ALA B 1 74 ? -21.078 3.014 6.648 1 95.88 74 ALA B CA 1
ATOM 2360 C C . ALA B 1 74 ? -20.875 3.527 5.227 1 95.88 74 ALA B C 1
ATOM 2362 O O . ALA B 1 74 ? -20.297 2.842 4.387 1 95.88 74 ALA B O 1
ATOM 2363 N N . TYR B 1 75 ? -21.438 4.668 5.016 1 94.06 75 TYR B N 1
ATOM 2364 C CA . TYR B 1 75 ? -21.391 5.418 3.766 1 94.06 75 TYR B CA 1
ATOM 2365 C C . TYR B 1 75 ? -21 6.871 4.016 1 94.06 75 TYR B C 1
ATOM 2367 O O . TYR B 1 75 ? -21.844 7.68 4.434 1 94.06 75 TYR B O 1
ATOM 2375 N N . LEU B 1 76 ? -19.766 7.211 3.752 1 97.12 76 LEU B N 1
ATOM 2376 C CA . LEU B 1 76 ? -19.234 8.547 4.035 1 97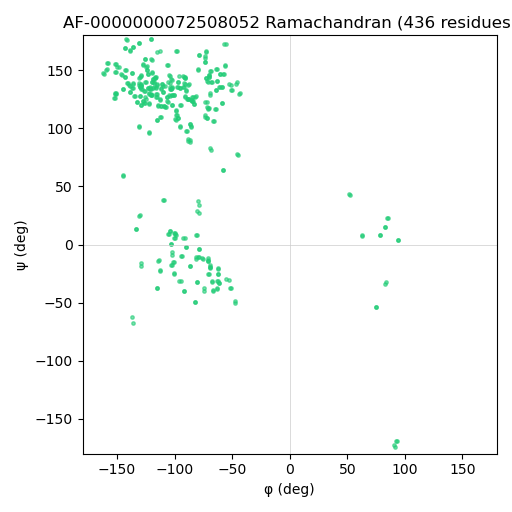.12 76 LEU B CA 1
ATOM 2377 C C . LEU B 1 76 ? -19.312 9.438 2.803 1 97.12 76 LEU B C 1
ATOM 2379 O O . LEU B 1 76 ? -18.688 9.156 1.784 1 97.12 76 LEU B O 1
ATOM 2383 N N . THR B 1 77 ? -20.047 10.594 2.879 1 96.31 77 THR B N 1
ATOM 2384 C CA . THR B 1 77 ? -20.344 11.398 1.693 1 96.31 77 THR B CA 1
ATOM 2385 C C . THR B 1 77 ? -20.031 12.867 1.944 1 96.31 77 THR B C 1
ATOM 2387 O O . THR B 1 77 ? -20.609 13.75 1.312 1 96.31 77 THR B O 1
ATOM 2390 N N . ASP B 1 78 ? -19.156 13.148 2.854 1 97.44 78 ASP B N 1
ATOM 2391 C CA . ASP B 1 78 ? -18.828 14.531 3.189 1 97.44 78 ASP B CA 1
ATOM 2392 C C . ASP B 1 78 ? -18.047 15.203 2.057 1 97.44 78 ASP B C 1
ATOM 2394 O O . ASP B 1 78 ? -18.062 16.422 1.932 1 97.44 78 ASP B O 1
ATOM 2398 N N . SER B 1 79 ? -17.344 14.469 1.227 1 96.94 79 SER B N 1
ATOM 2399 C CA . SER B 1 79 ? -16.547 15.039 0.151 1 96.94 79 SER B CA 1
ATOM 2400 C C . SER B 1 79 ? -17.422 15.625 -0.949 1 96.94 79 SER B C 1
ATOM 2402 O O . SER B 1 79 ? -18.453 15.039 -1.306 1 96.94 79 SER B O 1
ATOM 2404 N N . ARG B 1 80 ? -16.938 16.734 -1.526 1 95.62 80 ARG B N 1
ATOM 2405 C CA . ARG B 1 80 ? -17.641 17.359 -2.648 1 95.62 80 ARG B CA 1
ATOM 2406 C C . ARG B 1 80 ? -16.938 17.047 -3.967 1 95.62 80 ARG B C 1
ATOM 2408 O O . ARG B 1 80 ? -17.328 17.562 -5.02 1 95.62 80 ARG B O 1
ATOM 2415 N N . ALA B 1 81 ? -15.93 16.344 -3.945 1 95.88 81 ALA B N 1
ATOM 2416 C CA . ALA B 1 81 ? -15.156 15.922 -5.113 1 95.88 81 ALA B CA 1
ATOM 2417 C C . ALA B 1 81 ? -14.789 14.445 -5.016 1 95.88 81 ALA B C 1
ATOM 2419 O O . ALA B 1 81 ? -15.008 13.812 -3.98 1 95.88 81 ALA B O 1
ATOM 2420 N N . ASN B 1 82 ? -14.273 13.945 -6.133 1 95.31 82 ASN B N 1
ATOM 2421 C CA . ASN B 1 82 ? -13.781 12.57 -6.133 1 95.31 82 ASN B CA 1
ATOM 2422 C C . ASN B 1 82 ? -12.828 12.32 -4.973 1 95.31 82 ASN B C 1
ATOM 2424 O O . ASN B 1 82 ? -11.961 13.141 -4.684 1 95.31 82 ASN B O 1
ATOM 2428 N N . VAL B 1 83 ? -13.062 11.195 -4.273 1 96.88 83 VAL B N 1
ATOM 2429 C CA . VAL B 1 83 ? -12.094 10.75 -3.281 1 96.88 83 VAL B CA 1
ATOM 2430 C C . VAL B 1 83 ? -10.977 9.961 -3.965 1 96.88 83 VAL B C 1
ATOM 2432 O O . VAL B 1 83 ? -11.227 8.914 -4.562 1 96.88 83 VAL B O 1
ATOM 2435 N N . THR B 1 84 ? -9.758 10.406 -3.832 1 95.69 84 THR B N 1
ATOM 2436 C CA . THR B 1 84 ? -8.68 9.914 -4.688 1 95.69 84 THR B CA 1
ATOM 2437 C C . THR B 1 84 ? -7.848 8.867 -3.957 1 95.69 84 THR B C 1
ATOM 2439 O O . THR B 1 84 ? -7.168 8.055 -4.59 1 95.69 84 THR B O 1
ATOM 2442 N N . ASP B 1 85 ? -7.848 8.922 -2.678 1 97.06 85 ASP B N 1
ATOM 2443 C CA . ASP B 1 85 ? -7.125 7.922 -1.892 1 97.06 85 ASP B CA 1
ATOM 2444 C C . ASP B 1 85 ? -7.668 7.848 -0.467 1 97.06 85 ASP B C 1
ATOM 2446 O O . ASP B 1 85 ? -8.297 8.797 0.015 1 97.06 85 ASP B O 1
ATOM 2450 N N . ILE B 1 86 ? -7.469 6.715 0.193 1 98.25 86 ILE B N 1
ATOM 2451 C CA . ILE B 1 86 ? -7.891 6.457 1.565 1 98.25 86 ILE B CA 1
ATOM 2452 C C . ILE B 1 86 ? -6.836 5.617 2.281 1 98.25 86 ILE B C 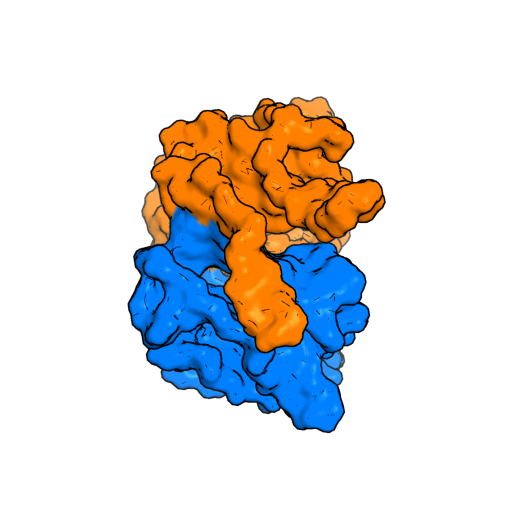1
ATOM 2454 O O . ILE B 1 86 ? -6.137 4.82 1.653 1 98.25 86 ILE B O 1
ATOM 2458 N N . ALA B 1 87 ? -6.719 5.773 3.553 1 98.56 87 ALA B N 1
ATOM 2459 C CA . ALA B 1 87 ? -5.789 4.992 4.363 1 98.56 87 ALA B CA 1
ATOM 2460 C C . ALA B 1 87 ? -6.285 4.855 5.797 1 98.56 87 ALA B C 1
ATOM 2462 O O . ALA B 1 87 ? -6.543 5.855 6.469 1 98.56 87 ALA B O 1
ATOM 2463 N N . PHE B 1 88 ? -6.375 3.625 6.258 1 98.62 88 PHE B N 1
ATOM 2464 C CA . PHE B 1 88 ? -6.652 3.42 7.676 1 98.62 88 PHE B CA 1
ATOM 2465 C C . PHE B 1 88 ? -5.449 3.814 8.523 1 98.62 88 PHE B C 1
ATOM 2467 O O . PHE B 1 88 ? -4.305 3.58 8.141 1 98.62 88 PHE B O 1
ATOM 2474 N N . ALA B 1 89 ? -5.742 4.34 9.68 1 98.44 89 ALA B N 1
ATOM 2475 C CA . ALA B 1 89 ? -4.676 4.652 10.633 1 98.44 89 ALA B CA 1
ATOM 2476 C C . ALA B 1 89 ? -4.113 3.385 11.266 1 98.44 89 ALA B C 1
ATOM 2478 O O . ALA B 1 89 ? -4.758 2.332 11.242 1 98.44 89 ALA B O 1
ATOM 2479 N N . PRO B 1 90 ? -2.859 3.531 11.75 1 96.5 90 PRO B N 1
ATOM 2480 C CA . PRO B 1 90 ? -2.379 2.408 12.562 1 96.5 90 PRO B CA 1
ATOM 2481 C C . PRO B 1 90 ? -3.295 2.098 13.742 1 96.5 90 PRO B C 1
ATOM 2483 O O . PRO B 1 90 ? -3.939 2.998 14.281 1 96.5 90 PRO B O 1
ATOM 2486 N N . ARG B 1 91 ? -3.252 0.878 14.148 1 96.19 91 ARG B N 1
ATOM 2487 C CA . ARG B 1 91 ? -4.238 0.369 15.102 1 96.19 91 ARG B CA 1
ATOM 2488 C C . ARG B 1 91 ? -4.145 1.106 16.438 1 96.19 91 ARG B C 1
ATOM 2490 O O . ARG B 1 91 ? -5.152 1.272 17.125 1 96.19 91 ARG B O 1
ATOM 2497 N N . HIS B 1 92 ? -2.932 1.551 16.797 1 96.5 92 HIS B N 1
ATOM 2498 C CA . HIS B 1 92 ? -2.766 2.16 18.125 1 96.5 92 HIS B CA 1
ATOM 2499 C C . HIS B 1 92 ? -3.447 3.523 18.188 1 96.5 92 HIS B C 1
ATOM 2501 O O . HIS B 1 92 ? -3.639 4.078 19.266 1 96.5 92 HIS B O 1
ATOM 2507 N N . LEU B 1 93 ? -3.803 4.078 17.031 1 96.25 93 LEU B N 1
ATOM 2508 C CA . LEU B 1 93 ? -4.527 5.344 17 1 96.25 93 LEU B CA 1
ATOM 2509 C C . LEU B 1 93 ? -6.031 5.113 17.031 1 96.25 93 LEU B C 1
ATOM 2511 O O . LEU B 1 93 ? -6.812 6.066 17.078 1 96.25 93 LEU B O 1
ATOM 2515 N N . GLY B 1 94 ? -6.414 3.793 17.031 1 96.88 94 GLY B N 1
ATOM 2516 C CA . GLY B 1 94 ? -7.824 3.459 16.922 1 96.88 94 GLY B CA 1
ATOM 2517 C C . GLY B 1 94 ? -8.281 3.258 15.492 1 96.88 94 GLY B C 1
ATOM 2518 O O . GLY B 1 94 ? -7.457 3.17 14.578 1 96.88 94 GLY B O 1
ATOM 2519 N N . LEU B 1 95 ? -9.586 3.078 15.344 1 98.19 95 LEU B N 1
ATOM 2520 C CA . LEU B 1 95 ? -10.148 2.879 14.016 1 98.19 95 LEU B CA 1
ATOM 2521 C C . LEU B 1 95 ? -10.469 4.215 13.352 1 98.19 95 LEU B C 1
ATOM 2523 O O . LEU B 1 95 ? -11.578 4.738 13.508 1 98.19 95 LEU B O 1
ATOM 2527 N N . MET B 1 96 ? -9.484 4.703 12.648 1 98.31 96 MET B N 1
ATOM 2528 C CA . MET B 1 96 ? -9.562 5.977 11.938 1 98.31 96 MET B CA 1
ATOM 2529 C C . MET B 1 96 ? -9.258 5.797 10.461 1 98.31 96 MET B C 1
ATOM 2531 O O . MET B 1 96 ? -8.531 4.883 10.078 1 98.31 96 MET B O 1
ATOM 2535 N N . LEU B 1 97 ? -9.828 6.613 9.633 1 98.75 97 LEU B N 1
ATOM 2536 C CA . LEU B 1 97 ? -9.633 6.59 8.188 1 98.75 97 LEU B CA 1
ATOM 2537 C C . LEU B 1 97 ? -9.367 7.992 7.648 1 98.75 97 LEU B C 1
ATOM 2539 O O . LEU B 1 97 ? -10.141 8.914 7.898 1 98.75 97 LEU B O 1
ATOM 2543 N N . ALA B 1 98 ? -8.258 8.195 6.992 1 98.81 98 ALA B N 1
ATOM 2544 C CA . ALA B 1 98 ? -7.988 9.43 6.258 1 98.81 98 ALA B CA 1
ATOM 2545 C C . ALA B 1 98 ? -8.438 9.312 4.805 1 98.81 98 ALA B C 1
ATOM 2547 O O . ALA B 1 98 ? -8.227 8.273 4.168 1 98.81 98 ALA B O 1
ATOM 2548 N N . THR B 1 99 ? -9.07 10.281 4.305 1 98.56 99 THR B N 1
ATOM 2549 C CA . THR B 1 99 ? -9.43 10.383 2.896 1 98.56 99 THR B CA 1
ATOM 2550 C C . THR B 1 99 ? -8.875 11.656 2.281 1 98.56 99 THR B C 1
ATOM 2552 O O . THR B 1 99 ? -8.719 12.672 2.971 1 98.56 99 THR B O 1
ATOM 2555 N N . VAL B 1 100 ? -8.516 11.625 1.061 1 97.81 100 VAL B N 1
ATOM 2556 C CA . VAL B 1 100 ? -8.094 12.812 0.327 1 97.81 100 VAL B CA 1
ATOM 2557 C C . VAL B 1 100 ? -8.891 12.922 -0.971 1 97.81 100 VAL B C 1
ATOM 2559 O O . VAL B 1 100 ? -9.352 11.922 -1.516 1 97.81 100 VAL B O 1
ATOM 2562 N N . SER B 1 101 ? -9.008 14.148 -1.446 1 97 101 SER B N 1
ATOM 2563 C CA . SER B 1 101 ? -9.922 14.359 -2.566 1 97 101 SER B CA 1
ATOM 2564 C C . SER B 1 101 ? -9.25 15.156 -3.682 1 97 101 SER B C 1
ATOM 2566 O O . SER B 1 101 ? -8.141 15.664 -3.51 1 97 101 SER B O 1
ATOM 2568 N N . ALA B 1 102 ? -9.969 15.281 -4.812 1 95.44 102 ALA B N 1
ATOM 2569 C CA . ALA B 1 102 ? -9.5 15.977 -6.012 1 95.44 102 ALA B CA 1
ATOM 2570 C C . ALA B 1 102 ? -9.461 17.484 -5.785 1 95.44 102 ALA B C 1
ATOM 2572 O O . ALA B 1 102 ? -8.875 18.219 -6.582 1 95.44 102 ALA B O 1
ATOM 2573 N N . GLN B 1 103 ? -10.055 17.969 -4.699 1 94.88 103 GLN B N 1
ATOM 2574 C CA . GLN B 1 103 ? -10.016 19.391 -4.402 1 94.88 103 GLN B CA 1
ATOM 2575 C C . GLN B 1 103 ? -8.953 19.703 -3.35 1 94.88 103 GLN B C 1
ATOM 2577 O O . GLN B 1 103 ? -8.922 20.812 -2.803 1 94.88 103 GLN B O 1
ATOM 2582 N N . GLY B 1 104 ? -8.18 18.703 -2.969 1 94.81 104 GLY B N 1
ATOM 2583 C CA . GLY B 1 104 ? -7.059 18.922 -2.074 1 94.81 104 GLY B CA 1
ATOM 2584 C C . GLY B 1 104 ? -7.449 18.922 -0.609 1 94.81 104 GLY B C 1
ATOM 2585 O O . GLY B 1 104 ? -6.746 19.484 0.231 1 94.81 104 GLY B O 1
ATOM 2586 N N . VAL B 1 105 ? -8.586 18.281 -0.312 1 97.69 105 VAL B N 1
ATOM 2587 C CA . VAL B 1 105 ? -9.086 18.281 1.06 1 97.69 105 VAL B CA 1
ATOM 2588 C C . VAL B 1 105 ? -8.789 16.938 1.711 1 97.69 105 VAL B C 1
ATOM 2590 O O . VAL B 1 105 ? -9.008 15.883 1.104 1 97.69 105 VAL B O 1
ATOM 2593 N N . VAL B 1 106 ? -8.281 16.984 2.912 1 98.44 106 VAL B N 1
ATOM 2594 C CA . VAL B 1 106 ? -8.078 15.812 3.758 1 98.44 106 VAL B CA 1
ATOM 2595 C C . VAL B 1 106 ? -9.203 15.719 4.785 1 98.44 106 VAL B C 1
ATOM 2597 O O . VAL B 1 106 ? -9.531 16.703 5.449 1 98.44 106 VAL B O 1
ATOM 2600 N N . ARG B 1 107 ? -9.812 14.602 4.871 1 98.69 107 ARG B N 1
ATOM 2601 C CA . ARG B 1 107 ? -10.789 14.344 5.926 1 98.69 107 ARG B CA 1
ATOM 2602 C C . ARG B 1 107 ? -10.383 13.141 6.766 1 98.69 107 ARG B C 1
ATOM 2604 O O . ARG B 1 107 ? -9.922 12.125 6.23 1 98.69 107 ARG B O 1
ATOM 2611 N N . ILE B 1 108 ? -10.492 13.273 8.023 1 98.62 108 ILE B N 1
ATOM 2612 C CA . ILE B 1 108 ? -10.188 12.195 8.953 1 98.62 108 ILE B CA 1
ATOM 2613 C C . ILE B 1 108 ? -11.461 11.766 9.68 1 98.62 108 ILE B C 1
ATOM 2615 O O . ILE B 1 108 ? -12.109 12.586 10.352 1 98.62 108 ILE B O 1
ATOM 2619 N N . TYR B 1 109 ? -11.812 10.539 9.531 1 98.69 109 TYR B N 1
ATOM 2620 C CA . TYR B 1 109 ? -12.984 9.945 10.172 1 98.69 109 TYR B CA 1
ATOM 2621 C C . TYR B 1 109 ? -12.562 9.008 11.305 1 98.69 109 TYR B C 1
ATOM 2623 O O . TYR B 1 109 ? -11.477 8.43 11.273 1 98.69 109 TYR B O 1
ATOM 2631 N N . GLU B 1 110 ? -13.461 8.836 12.25 1 98 110 GLU B N 1
ATOM 2632 C CA . GLU B 1 110 ? -13.227 7.895 13.344 1 98 110 GLU B CA 1
ATOM 2633 C C . GLU B 1 110 ? -14.484 7.098 13.664 1 98 110 GLU B C 1
ATOM 2635 O O . GLU B 1 110 ? -15.586 7.652 13.703 1 98 110 GLU B O 1
ATOM 2640 N N . ALA B 1 111 ? -14.336 5.809 13.758 1 98.06 111 ALA B N 1
ATOM 2641 C CA . ALA B 1 111 ? -15.336 4.992 14.43 1 98.06 111 ALA B CA 1
ATOM 2642 C C . ALA B 1 111 ? -15.023 4.848 15.914 1 98.06 111 ALA B C 1
ATOM 2644 O O . ALA B 1 111 ? -14.258 3.969 16.312 1 98.06 111 ALA B O 1
ATOM 2645 N N . ALA B 1 112 ? -15.625 5.629 16.734 1 94.31 112 ALA B N 1
ATOM 2646 C CA . ALA B 1 112 ? -15.305 5.668 18.156 1 94.31 112 ALA B CA 1
ATOM 2647 C C . ALA B 1 112 ? -15.711 4.367 18.844 1 94.31 112 ALA B C 1
ATOM 2649 O O . ALA B 1 112 ? -15.062 3.939 19.812 1 94.31 112 ALA B O 1
ATOM 2650 N N . ASP B 1 113 ? -16.734 3.75 18.359 1 95.19 113 ASP B N 1
ATOM 2651 C CA . ASP B 1 113 ? -17.172 2.453 18.859 1 95.19 113 ASP B CA 1
ATOM 2652 C C . ASP B 1 113 ? -16.969 1.357 17.812 1 95.19 113 ASP B C 1
ATOM 2654 O O . ASP B 1 113 ? -17.75 1.232 16.875 1 95.19 113 ASP B O 1
ATOM 2658 N N . VAL B 1 114 ? -16.062 0.512 18.062 1 91.94 114 VAL B N 1
ATOM 2659 C CA . VAL B 1 114 ? -15.68 -0.506 17.078 1 91.94 114 VAL B CA 1
ATOM 2660 C C . VAL B 1 114 ? -16.75 -1.602 17.047 1 91.94 114 VAL B C 1
ATOM 2662 O O . VAL B 1 114 ? -16.766 -2.416 16.109 1 91.94 114 VAL B O 1
ATOM 2665 N N . MET B 1 115 ? -17.625 -1.591 18 1 91.38 115 MET B N 1
ATOM 2666 C CA . MET B 1 115 ? -18.703 -2.574 18.016 1 91.38 115 MET B CA 1
ATOM 2667 C C . MET B 1 115 ? -19.891 -2.09 17.203 1 91.38 115 MET B C 1
ATOM 2669 O O . MET B 1 115 ? -20.781 -2.871 16.875 1 91.38 115 MET B O 1
ATOM 2673 N N . ASP B 1 116 ? -19.906 -0.81 16.969 1 94.31 116 ASP B N 1
ATOM 2674 C CA . ASP B 1 116 ? -20.922 -0.219 16.094 1 94.31 116 ASP B CA 1
ATOM 2675 C C . ASP B 1 116 ? -20.281 0.527 14.93 1 94.31 116 ASP B C 1
ATOM 2677 O O . ASP B 1 116 ? -20.062 1.739 15 1 94.31 116 ASP B O 1
ATOM 2681 N N . LEU B 1 117 ? -20.156 -0.066 13.859 1 95.88 117 LEU B N 1
ATOM 2682 C CA . LEU B 1 117 ? -19.422 0.46 12.711 1 95.88 117 LEU B CA 1
ATOM 2683 C C . LEU B 1 117 ? -20.328 1.253 11.789 1 95.88 117 LEU B C 1
ATOM 2685 O O . LEU B 1 117 ? -19.922 1.679 10.711 1 95.88 117 LEU B O 1
ATOM 2689 N N . SER B 1 118 ? -21.547 1.423 12.211 1 95.25 118 SER B N 1
ATOM 2690 C CA . SER B 1 118 ? -22.453 2.238 11.414 1 95.25 118 SER B CA 1
ATOM 2691 C C . SER B 1 118 ? -22.25 3.725 11.68 1 95.25 118 SER B C 1
ATOM 2693 O O . SER B 1 118 ? -22.734 4.57 10.93 1 95.25 118 SER B O 1
ATOM 2695 N N . ARG B 1 119 ? -21.5 3.953 12.695 1 95.44 119 ARG B N 1
ATOM 2696 C CA . ARG B 1 119 ? -21.312 5.348 13.078 1 95.44 119 ARG B CA 1
ATOM 2697 C C . ARG B 1 119 ? -19.859 5.781 12.906 1 95.44 119 ARG B C 1
ATOM 2699 O O . ARG B 1 119 ? -18.984 5.359 13.672 1 95.44 119 ARG B O 1
ATOM 2706 N N . TRP B 1 120 ? -19.594 6.535 11.953 1 97.88 120 TRP B N 1
ATOM 2707 C CA . TRP B 1 120 ? -18.312 7.199 11.719 1 97.88 120 TRP B CA 1
ATOM 2708 C C . TRP B 1 120 ? -18.453 8.711 11.812 1 97.88 120 TRP B C 1
ATOM 2710 O O . TRP B 1 120 ? -19.359 9.289 11.211 1 97.88 120 TRP B O 1
ATOM 2720 N N . SER B 1 121 ? -17.609 9.336 12.586 1 97.75 121 SER B N 1
ATOM 2721 C CA . SER B 1 121 ? -17.656 10.789 12.727 1 97.75 121 SER B CA 1
ATOM 2722 C C . SER B 1 121 ? -16.531 11.445 11.93 1 97.75 121 SER B C 1
ATOM 2724 O O . SER B 1 121 ? -15.406 10.953 11.906 1 97.75 121 SER B O 1
ATOM 2726 N N . LEU B 1 122 ? -16.906 12.492 11.234 1 98.06 122 LEU B N 1
ATOM 2727 C CA . LEU B 1 122 ? -15.883 13.367 10.664 1 98.06 122 LEU B CA 1
ATOM 2728 C C . LEU B 1 122 ? -15.203 14.188 11.758 1 98.06 122 LEU B C 1
ATOM 2730 O O . LEU B 1 122 ? -15.805 15.125 12.297 1 98.06 122 LEU B O 1
ATOM 2734 N N . CYS B 1 123 ? -14.016 13.906 12.055 1 97.31 123 CYS B N 1
ATOM 2735 C CA . CYS B 1 123 ? -13.32 14.539 13.172 1 97.31 123 CYS B CA 1
ATOM 2736 C C . CYS B 1 123 ? -12.562 15.781 12.703 1 97.31 123 CYS B C 1
ATOM 2738 O O . CYS B 1 123 ? -12.492 16.781 13.422 1 97.31 123 CYS B O 1
ATOM 2740 N N . HIS B 1 124 ? -11.945 15.703 11.531 1 97.94 124 HIS B N 1
ATOM 2741 C CA . HIS B 1 124 ? -11.141 16.812 11.031 1 97.94 124 HIS B CA 1
ATOM 2742 C C . HIS B 1 124 ? -11.297 16.953 9.516 1 97.94 124 HIS B C 1
ATOM 2744 O O . HIS B 1 124 ? -11.469 15.961 8.805 1 97.94 124 HIS B O 1
ATOM 2750 N N . GLU B 1 125 ? -11.289 18.125 9.047 1 97.94 125 GLU B N 1
ATOM 2751 C CA . GLU B 1 125 ? -11.227 18.516 7.645 1 97.94 125 GLU B CA 1
ATOM 2752 C C . GLU B 1 125 ? -10.125 19.547 7.402 1 97.94 125 GLU B C 1
ATOM 2754 O O . GLU B 1 125 ? -10.156 20.625 7.973 1 97.94 125 GLU B O 1
ATOM 2759 N N . LEU B 1 126 ? -9.188 19.203 6.57 1 97.75 126 LEU B N 1
ATOM 2760 C CA . LEU B 1 126 ? -7.996 20.016 6.367 1 97.75 126 LEU B CA 1
ATOM 2761 C C . LEU B 1 126 ? -7.805 20.344 4.887 1 97.75 126 LEU B C 1
ATOM 2763 O O . LEU B 1 126 ? -7.883 19.453 4.039 1 97.75 126 LEU B O 1
ATOM 2767 N N . GLN B 1 127 ? -7.551 21.594 4.57 1 96.5 127 GLN B N 1
ATOM 2768 C CA . GLN B 1 127 ? -7.199 21.969 3.207 1 96.5 127 GLN B CA 1
ATOM 2769 C C . GLN B 1 127 ? -5.703 21.812 2.957 1 96.5 127 GLN B C 1
ATOM 2771 O O . GLN B 1 127 ? -4.906 22.672 3.334 1 96.5 127 GLN B O 1
ATOM 2776 N N . ALA B 1 128 ? -5.324 20.75 2.301 1 94.94 128 ALA B N 1
ATOM 2777 C CA . ALA B 1 128 ? -3.91 20.484 2.043 1 94.94 128 ALA B CA 1
ATOM 2778 C C . ALA B 1 128 ? -3.416 21.25 0.826 1 94.94 128 ALA B C 1
ATOM 2780 O O . ALA B 1 128 ? -2.387 21.938 0.89 1 94.94 128 ALA B O 1
ATOM 2781 N N . PHE B 1 129 ? -4.18 21.125 -0.203 1 92.31 129 PHE B N 1
ATOM 2782 C CA . PHE B 1 129 ? -3.844 21.766 -1.47 1 92.31 129 PHE B CA 1
ATOM 2783 C C . PHE B 1 129 ? -5.086 22.375 -2.117 1 92.31 129 PHE B C 1
ATOM 2785 O O . PHE B 1 129 ? -6.211 22.062 -1.711 1 92.31 129 PHE B O 1
ATOM 2792 N N . TYR B 1 130 ? -4.84 23.219 -3.137 1 90.31 130 TYR B N 1
ATOM 2793 C CA . TYR B 1 130 ? -5.938 23.688 -3.971 1 90.31 130 TYR B CA 1
ATOM 2794 C C . TYR B 1 130 ? -5.953 22.969 -5.312 1 90.31 130 TYR B C 1
ATOM 2796 O O . TYR B 1 130 ? -6.594 23.422 -6.262 1 90.31 130 TYR B O 1
ATOM 2804 N N . THR B 1 131 ? -5.148 21.938 -5.332 1 89.12 131 THR B N 1
ATOM 2805 C CA . THR B 1 131 ? -5.09 21.016 -6.457 1 89.12 131 THR B CA 1
ATOM 2806 C C . THR B 1 131 ? -5.422 19.594 -6.004 1 89.12 131 THR B C 1
ATOM 2808 O O . THR B 1 131 ? -5.668 19.359 -4.816 1 89.12 131 THR B O 1
ATOM 2811 N N . ARG B 1 132 ? -5.461 18.688 -6.945 1 92.75 132 ARG B N 1
ATOM 2812 C CA . ARG B 1 132 ? -5.824 17.297 -6.695 1 92.75 132 ARG B CA 1
ATOM 2813 C C . ARG B 1 132 ? -4.809 16.625 -5.781 1 92.75 132 ARG B C 1
ATOM 2815 O O . ARG B 1 132 ? -3.6 16.781 -5.965 1 92.75 132 ARG B O 1
ATOM 2822 N N . CYS B 1 133 ? -5.301 15.906 -4.754 1 93.75 133 CYS B N 1
ATOM 2823 C CA . CYS B 1 133 ? -4.438 15.031 -3.969 1 93.75 133 CYS B CA 1
ATOM 2824 C C . CYS B 1 133 ? -4.195 13.711 -4.688 1 93.75 133 CYS B C 1
ATOM 2826 O O . CYS B 1 133 ? -5.051 13.25 -5.449 1 93.75 133 CYS B O 1
ATOM 2828 N N . GLY B 1 134 ? -3.021 13.164 -4.402 1 91.44 134 GLY B N 1
ATOM 2829 C CA . GLY B 1 134 ? -2.699 11.914 -5.07 1 91.44 134 GLY B CA 1
ATOM 2830 C C . GLY B 1 134 ? -2.582 10.742 -4.113 1 91.44 134 GLY B C 1
ATOM 2831 O O . GLY B 1 134 ? -2.926 9.609 -4.465 1 91.44 134 GLY B O 1
ATOM 2832 N N . CYS B 1 135 ? -2.051 10.984 -2.973 1 94.62 135 CYS B N 1
ATOM 2833 C CA . CYS B 1 135 ? -1.779 9.891 -2.041 1 94.62 135 CYS B CA 1
ATOM 2834 C C . CYS B 1 135 ? -1.839 10.383 -0.599 1 94.62 135 CYS B C 1
ATOM 2836 O O . CYS B 1 135 ? -1.664 11.578 -0.336 1 94.62 135 CYS B O 1
ATOM 2838 N N . VAL B 1 136 ? -2.109 9.531 0.3 1 97.88 136 VAL B N 1
ATOM 2839 C CA . VAL B 1 136 ? -2.084 9.789 1.737 1 97.88 136 VAL B CA 1
ATOM 2840 C C . VAL B 1 136 ? -1.506 8.57 2.465 1 97.88 136 VAL B C 1
ATOM 2842 O O . VAL B 1 136 ? -1.748 7.43 2.068 1 97.88 136 VAL B O 1
ATOM 2845 N N . ASP B 1 137 ? -0.676 8.805 3.453 1 98 137 ASP B N 1
ATOM 2846 C CA . ASP B 1 137 ? -0.105 7.727 4.254 1 98 137 ASP B CA 1
ATOM 2847 C C . ASP B 1 137 ? 0.094 8.164 5.703 1 98 137 ASP B C 1
ATOM 2849 O O . ASP B 1 137 ? 0.39 9.336 5.969 1 98 137 ASP B O 1
ATOM 2853 N N . TRP B 1 138 ? -0.078 7.184 6.641 1 97.94 138 TRP B N 1
ATOM 2854 C CA . TRP B 1 138 ? 0.129 7.41 8.07 1 97.94 138 TRP B CA 1
ATOM 2855 C C . TRP B 1 138 ? 1.521 6.953 8.492 1 97.94 138 TRP B C 1
ATOM 2857 O O . TRP B 1 138 ? 2 5.906 8.055 1 97.94 138 TRP B O 1
ATOM 2867 N N . SER B 1 139 ? 2.107 7.77 9.352 1 95.88 139 SER B N 1
ATOM 2868 C CA . SER B 1 139 ? 3.236 7.203 10.078 1 95.88 139 SER B CA 1
ATOM 2869 C C . SER B 1 139 ? 2.777 6.129 11.062 1 95.88 139 SER B C 1
ATOM 2871 O O . SER B 1 139 ? 1.715 6.25 11.672 1 95.88 139 SER B O 1
ATOM 2873 N N . ARG B 1 140 ? 3.605 5.172 11.289 1 93.62 140 ARG B N 1
ATOM 2874 C CA . ARG B 1 140 ? 3.219 4.059 12.148 1 93.62 140 ARG B CA 1
ATOM 2875 C C . ARG B 1 140 ? 3.891 4.16 13.508 1 93.62 140 ARG B C 1
ATOM 2877 O O . ARG B 1 140 ? 3.768 3.256 14.336 1 93.62 140 ARG B O 1
ATOM 2884 N N . SER B 1 141 ? 4.488 5.211 13.742 1 90.94 141 SER B N 1
ATOM 2885 C CA . SER B 1 141 ? 5.227 5.355 14.984 1 90.94 141 SER B CA 1
ATOM 2886 C C . SER B 1 141 ? 4.289 5.402 16.188 1 90.94 141 SER B C 1
ATOM 2888 O O . SER B 1 141 ? 3.297 6.137 16.172 1 90.94 141 SER B O 1
ATOM 2890 N N . ARG B 1 142 ? 4.738 4.711 17.25 1 90.75 142 ARG B N 1
ATOM 2891 C CA . ARG B 1 142 ? 3.936 4.691 18.469 1 90.75 142 ARG B CA 1
ATOM 2892 C C . ARG B 1 142 ? 4.48 5.672 19.5 1 90.75 142 ARG B C 1
ATOM 2894 O O . ARG B 1 142 ? 3.818 5.969 20.5 1 90.75 142 ARG B O 1
ATOM 2901 N N . ILE B 1 143 ? 5.688 6.105 19.25 1 87.12 143 ILE B N 1
ATOM 2902 C CA . ILE B 1 143 ? 6.348 6.875 20.297 1 87.12 143 ILE B CA 1
ATOM 2903 C C . ILE B 1 143 ? 6.289 8.367 19.953 1 87.12 143 ILE B C 1
ATOM 2905 O O . ILE B 1 143 ? 6.656 9.211 20.781 1 87.12 143 ILE B O 1
ATOM 2909 N N . HIS B 1 144 ? 5.852 8.664 18.766 1 88.62 144 HIS B N 1
ATOM 2910 C CA . HIS B 1 144 ? 5.727 10.062 18.359 1 88.62 144 HIS B CA 1
ATOM 2911 C C . HIS B 1 144 ? 4.266 10.453 18.172 1 88.62 144 HIS B C 1
ATOM 2913 O O . HIS B 1 144 ? 3.387 9.586 18.125 1 88.62 144 HIS B O 1
ATOM 2919 N N . ARG B 1 145 ? 4.133 11.75 18.094 1 90.88 145 ARG B N 1
ATOM 2920 C CA . ARG B 1 145 ? 2.799 12.219 17.719 1 90.88 145 ARG B CA 1
ATOM 2921 C C . ARG B 1 145 ? 2.406 11.688 16.344 1 90.88 145 ARG B C 1
ATOM 2923 O O . ARG B 1 145 ? 3.26 11.531 15.461 1 90.88 145 ARG B O 1
ATOM 2930 N N . PRO B 1 146 ? 1.113 11.43 16.172 1 93.75 146 PRO B N 1
ATOM 2931 C CA . PRO B 1 146 ? 0.67 10.914 14.875 1 93.75 146 PRO B CA 1
ATOM 2932 C C . PRO B 1 146 ? 1.004 11.852 13.719 1 93.75 146 PRO B C 1
ATOM 2934 O O . PRO B 1 146 ? 0.822 13.07 13.828 1 93.75 146 PRO B O 1
ATOM 2937 N N . LEU B 1 147 ? 1.508 11.312 12.625 1 94.69 147 LEU B N 1
ATOM 2938 C CA . LEU B 1 147 ? 1.816 12.062 11.414 1 94.69 147 LEU B CA 1
ATOM 2939 C C . LEU B 1 147 ? 1.016 11.531 10.227 1 94.69 147 LEU B C 1
ATOM 2941 O O . LEU B 1 147 ? 0.829 10.32 10.086 1 94.69 147 LEU B O 1
ATOM 2945 N N . LEU B 1 148 ? 0.54 12.391 9.406 1 97.12 148 LEU B N 1
ATOM 2946 C CA . LEU B 1 148 ? -0.147 12.102 8.148 1 97.12 148 LEU B CA 1
ATOM 2947 C C . LEU B 1 148 ? 0.508 12.844 6.988 1 97.12 148 LEU B C 1
ATOM 2949 O O . LEU B 1 148 ? 0.661 14.07 7.039 1 97.12 148 LEU B O 1
ATOM 2953 N N . ALA B 1 149 ? 0.971 12.109 5.969 1 96.94 149 ALA B N 1
ATOM 2954 C CA . ALA B 1 149 ? 1.559 12.719 4.777 1 96.94 149 ALA B CA 1
ATOM 2955 C C . ALA B 1 149 ? 0.57 12.719 3.615 1 96.94 149 ALA B C 1
ATOM 2957 O O . ALA B 1 149 ? -0.118 11.727 3.379 1 96.94 149 ALA B O 1
ATOM 2958 N N . VAL B 1 150 ? 0.462 13.805 2.928 1 96.88 150 VAL B N 1
ATOM 2959 C CA . VAL B 1 150 ? -0.428 13.961 1.783 1 96.88 150 VAL B CA 1
ATOM 2960 C C . VAL B 1 150 ? 0.35 14.539 0.601 1 96.88 150 VAL B C 1
ATOM 2962 O O . VAL B 1 150 ? 1.145 15.469 0.763 1 96.88 150 VAL B O 1
ATOM 2965 N N . ALA B 1 151 ? 0.123 13.953 -0.567 1 95.25 151 ALA B N 1
ATOM 2966 C CA . ALA B 1 151 ? 0.804 14.438 -1.767 1 95.25 151 ALA B CA 1
ATOM 2967 C C . ALA B 1 151 ? -0.199 14.914 -2.812 1 95.25 151 ALA B C 1
ATOM 2969 O O . ALA B 1 151 ? -1.302 14.375 -2.918 1 95.25 151 ALA B O 1
ATOM 2970 N N . SER B 1 152 ? 0.249 15.898 -3.545 1 91.69 152 SER B N 1
ATOM 2971 C CA . SER B 1 152 ? -0.493 16.312 -4.727 1 91.69 152 SER B CA 1
ATOM 2972 C C . SER B 1 152 ? -0.018 15.578 -5.973 1 91.69 152 SER B C 1
ATOM 2974 O O . SER B 1 152 ? 1.18 15.344 -6.145 1 91.69 152 SER B O 1
ATOM 2976 N N . ASP B 1 153 ? -0.935 15.172 -6.82 1 84.69 153 ASP B N 1
ATOM 2977 C CA . ASP B 1 153 ? -0.526 14.539 -8.07 1 84.69 153 ASP B CA 1
ATOM 2978 C C . ASP B 1 153 ? -0.59 15.523 -9.234 1 84.69 153 ASP B C 1
ATOM 2980 O O . ASP B 1 153 ? -0.521 15.125 -10.398 1 84.69 153 ASP B O 1
ATOM 2984 N N . ASP B 1 154 ? -0.79 16.766 -8.906 1 81.94 154 ASP B N 1
ATOM 2985 C CA . ASP B 1 154 ? -0.743 17.797 -9.93 1 81.94 154 ASP B CA 1
ATOM 2986 C C . ASP B 1 154 ? 0.693 18.25 -10.188 1 81.94 154 ASP B C 1
ATOM 2988 O O . ASP B 1 154 ? 1.42 18.578 -9.25 1 81.94 154 ASP B O 1
ATOM 2992 N N . LYS B 1 155 ? 1.122 18.234 -11.438 1 69.88 155 LYS B N 1
ATOM 2993 C CA . LYS B 1 155 ? 2.482 18.625 -11.805 1 69.88 155 LYS B CA 1
ATOM 2994 C C . LYS B 1 155 ? 2.768 20.078 -11.43 1 69.88 155 LYS B C 1
ATOM 2996 O O . LYS B 1 155 ? 3.922 20.453 -11.211 1 69.88 155 LYS B O 1
ATOM 3001 N N . ARG B 1 156 ? 1.755 20.891 -11.508 1 65.25 156 ARG B N 1
ATOM 3002 C CA . ARG B 1 156 ? 1.938 22.328 -11.273 1 65.25 156 ARG B CA 1
ATOM 3003 C C . ARG B 1 156 ? 1.283 22.75 -9.969 1 65.25 156 ARG B C 1
ATOM 3005 O O . ARG B 1 156 ? 0.762 23.859 -9.867 1 65.25 156 ARG B O 1
ATOM 3012 N N . ALA B 1 157 ? 1.417 21.797 -8.922 1 60.19 157 ALA B N 1
ATOM 3013 C CA . ALA B 1 157 ? 0.778 22.25 -7.695 1 60.19 157 ALA B CA 1
ATOM 3014 C C . ALA B 1 157 ? 1.244 23.656 -7.332 1 60.19 157 ALA B C 1
ATOM 3016 O O . ALA B 1 157 ? 2.377 24.047 -7.633 1 60.19 157 ALA B O 1
ATOM 3017 N N . GLU B 1 158 ? 0.378 24.562 -6.91 1 59.16 158 GLU B N 1
ATOM 3018 C CA . GLU B 1 158 ? 0.658 25.938 -6.523 1 59.16 158 GLU B CA 1
ATOM 3019 C C . GLU B 1 158 ? 1.919 26.031 -5.668 1 59.16 158 GLU B C 1
ATOM 3021 O O . GLU B 1 158 ? 2.086 25.266 -4.719 1 59.16 158 GLU B O 1
ATOM 3026 N N . ASN B 1 159 ? 2.807 26.891 -5.992 1 63.75 159 ASN B N 1
ATOM 3027 C CA . ASN B 1 159 ? 4.027 27.25 -5.285 1 63.75 159 ASN B CA 1
ATOM 3028 C C . ASN B 1 159 ? 4.988 26.078 -5.176 1 63.75 159 ASN B C 1
ATOM 3030 O O . ASN B 1 159 ? 5.91 26.094 -4.355 1 63.75 159 ASN B O 1
ATOM 3034 N N . ASP B 1 160 ? 4.656 24.875 -5.891 1 73.12 160 ASP B N 1
ATOM 3035 C CA . ASP B 1 160 ? 5.523 23.703 -6 1 73.12 160 ASP B CA 1
ATOM 3036 C C . ASP B 1 160 ? 5.473 22.875 -4.727 1 73.12 160 ASP B C 1
ATOM 3038 O O . ASP B 1 160 ? 6.359 22.047 -4.484 1 73.12 160 ASP B O 1
ATOM 3042 N N . GLU B 1 161 ? 4.508 23.281 -3.809 1 83.88 161 GLU B N 1
ATOM 3043 C CA . GLU B 1 161 ? 4.273 22.438 -2.646 1 83.88 161 GLU B CA 1
ATOM 3044 C C . GLU B 1 161 ? 3.514 21.156 -3.033 1 83.88 161 GLU B C 1
ATOM 3046 O O . GLU B 1 161 ? 2.322 21.219 -3.35 1 83.88 161 GLU B O 1
ATOM 3051 N N . ARG B 1 162 ? 4.223 20.078 -2.963 1 89.94 162 ARG B N 1
ATOM 3052 C CA . ARG B 1 162 ? 3.633 18.859 -3.494 1 89.94 162 ARG B CA 1
ATOM 3053 C C . ARG B 1 162 ? 3.361 17.844 -2.379 1 89.94 162 ARG B C 1
ATOM 3055 O O . ARG B 1 162 ? 2.67 16.844 -2.592 1 89.94 162 ARG B O 1
ATOM 3062 N N . ILE B 1 163 ? 3.953 18.141 -1.225 1 92.56 163 ILE B N 1
ATOM 3063 C CA . ILE B 1 163 ? 3.748 17.25 -0.089 1 92.56 163 ILE B CA 1
ATOM 3064 C C . ILE B 1 163 ? 3.5 18.062 1.174 1 92.56 163 ILE B C 1
ATOM 3066 O O . ILE B 1 163 ? 4.18 19.062 1.414 1 92.56 163 ILE B O 1
ATOM 3070 N N . VAL B 1 164 ? 2.57 17.703 1.918 1 93.75 164 VAL B N 1
ATOM 3071 C CA . VAL B 1 164 ? 2.338 18.281 3.238 1 93.75 164 VAL B CA 1
ATOM 3072 C C . VAL B 1 164 ? 2.293 17.172 4.285 1 93.75 164 VAL B C 1
ATOM 3074 O O . VAL B 1 164 ? 1.733 16.094 4.043 1 93.75 164 VAL B O 1
ATOM 3077 N N . ILE B 1 165 ? 2.873 17.438 5.414 1 93.94 165 ILE B N 1
ATOM 3078 C CA . ILE B 1 165 ? 2.795 16.531 6.551 1 93.94 165 ILE B CA 1
ATOM 3079 C C . ILE B 1 165 ? 2.051 17.203 7.699 1 93.94 165 ILE B C 1
ATOM 3081 O O . ILE B 1 165 ? 2.385 18.328 8.094 1 93.94 165 ILE B O 1
ATOM 3085 N N . TYR B 1 166 ? 1.071 16.531 8.172 1 95.56 166 TYR B N 1
ATOM 3086 C CA . TYR B 1 166 ? 0.309 16.984 9.336 1 95.56 166 TYR B CA 1
ATOM 3087 C C . TYR B 1 166 ? 0.709 16.203 10.586 1 95.56 166 TYR B C 1
ATOM 3089 O O . TYR B 1 166 ? 0.985 15.008 10.516 1 95.56 166 TYR B O 1
ATOM 3097 N N . GLU B 1 167 ? 0.752 16.906 11.68 1 93.81 167 GLU B N 1
ATOM 3098 C CA . GLU B 1 167 ? 0.957 16.312 12.992 1 93.81 167 GLU B CA 1
ATOM 3099 C C . GLU B 1 167 ? -0.238 16.562 13.906 1 93.81 167 GLU B C 1
ATOM 3101 O O . GLU B 1 167 ? -0.783 17.672 13.93 1 93.81 167 GLU B O 1
ATOM 3106 N N . HIS B 1 168 ? -0.631 15.508 14.586 1 95.12 168 HIS B N 1
ATOM 3107 C CA . HIS B 1 168 ? -1.744 15.68 15.516 1 95.12 168 HIS B CA 1
ATOM 3108 C C . HIS B 1 168 ? -1.26 16.172 16.875 1 95.12 168 HIS B C 1
ATOM 3110 O O . HIS B 1 168 ? -0.379 15.562 17.484 1 95.12 168 HIS B O 1
ATOM 3116 N N . ASN B 1 169 ? -1.79 17.266 17.312 1 91.12 169 ASN B N 1
ATOM 3117 C CA . ASN B 1 169 ? -1.586 17.797 18.656 1 91.12 169 ASN B CA 1
ATOM 3118 C C . ASN B 1 169 ? -2.732 17.406 19.594 1 91.12 169 ASN B C 1
ATOM 3120 O O . ASN B 1 169 ? -3.836 17.953 19.484 1 91.12 169 ASN B O 1
ATOM 3124 N N . GLU B 1 170 ? -2.5 16.562 20.484 1 88.06 170 GLU B N 1
ATOM 3125 C CA . GLU B 1 170 ? -3.537 16.031 21.359 1 88.06 170 GLU B CA 1
ATOM 3126 C C . GLU B 1 170 ? -4.086 17.125 22.281 1 88.06 170 GLU B C 1
ATOM 3128 O O . GLU B 1 170 ? -5.285 17.156 22.562 1 88.06 170 GLU B O 1
ATOM 3133 N N . ASN B 1 171 ? -3.174 17.922 22.734 1 89.62 171 ASN B N 1
ATOM 3134 C CA . ASN B 1 171 ? -3.594 18.969 23.656 1 89.62 171 ASN B CA 1
ATOM 3135 C C . ASN B 1 171 ? -4.555 19.953 22.984 1 89.62 171 ASN B C 1
ATOM 3137 O O . ASN B 1 171 ? -5.543 20.375 23.578 1 89.62 171 ASN B O 1
ATOM 3141 N N . LEU B 1 172 ? -4.332 20.234 21.781 1 90 172 LEU B N 1
ATOM 3142 C CA . LEU B 1 172 ? -5.16 21.172 21.031 1 90 172 LEU B CA 1
ATOM 3143 C C . LEU B 1 172 ? -6.25 20.438 20.25 1 90 172 LEU B C 1
ATOM 3145 O O . LEU B 1 172 ? -7.152 21.062 19.703 1 90 172 LEU B O 1
ATOM 3149 N N . ARG B 1 173 ? -6.164 19.125 20.203 1 91 173 ARG B N 1
ATOM 3150 C CA . ARG B 1 173 ? -7.062 18.281 19.422 1 91 173 ARG B CA 1
ATOM 3151 C C . ARG B 1 173 ? -7.148 18.766 17.984 1 91 173 ARG B C 1
ATOM 3153 O O . ARG B 1 173 ? -8.242 18.906 17.422 1 91 173 ARG B O 1
ATOM 3160 N N . LYS B 1 174 ? -6.004 19.094 17.469 1 94.69 174 LYS B N 1
ATOM 3161 C CA . LYS B 1 174 ? -5.934 19.609 16.109 1 94.69 174 LYS B CA 1
ATOM 3162 C C . LYS B 1 174 ? -4.766 18.984 15.344 1 94.69 174 LYS B C 1
ATOM 3164 O O . LYS B 1 174 ? -3.764 18.594 15.945 1 94.69 174 LYS B O 1
ATOM 3169 N N . TRP B 1 175 ? -5.031 18.859 14.055 1 96.19 175 TRP B N 1
ATOM 3170 C CA . TRP B 1 175 ? -3.936 18.531 13.141 1 96.19 175 TRP B CA 1
ATOM 3171 C C . TRP B 1 175 ? -3.291 19.812 12.594 1 96.19 175 TRP B C 1
ATOM 3173 O O . TRP B 1 175 ? -3.984 20.703 12.094 1 96.19 175 TRP B O 1
ATOM 3183 N N . GLN B 1 176 ? -1.979 19.859 12.734 1 93.62 176 GLN B N 1
ATOM 3184 C CA . GLN B 1 176 ? -1.247 21.031 12.273 1 93.62 176 GLN B CA 1
ATOM 3185 C C . GLN B 1 176 ? -0.286 20.672 11.141 1 93.62 176 GLN B C 1
ATOM 3187 O O . GLN B 1 176 ? 0.361 19.625 11.18 1 93.62 176 GLN B O 1
ATOM 3192 N N . ARG B 1 177 ? -0.314 21.5 10.156 1 92.31 177 ARG B N 1
ATOM 3193 C CA . ARG B 1 177 ? 0.698 21.375 9.117 1 92.31 177 ARG B CA 1
ATOM 3194 C C . ARG B 1 177 ? 2.094 21.641 9.672 1 92.31 177 ARG B C 1
ATOM 3196 O O . ARG B 1 177 ? 2.383 22.75 10.133 1 92.31 177 ARG B O 1
ATOM 3203 N N . VAL B 1 178 ? 2.941 20.656 9.648 1 87.75 178 VAL B N 1
ATOM 3204 C CA . VAL B 1 178 ? 4.246 20.844 10.273 1 87.75 178 VAL B CA 1
ATOM 3205 C C . VAL B 1 178 ? 5.336 20.844 9.203 1 87.75 178 VAL B C 1
ATOM 3207 O O . VAL B 1 178 ? 6.438 21.359 9.43 1 87.75 178 VAL B O 1
ATOM 3210 N N . VAL B 1 179 ? 5.062 20.266 8.055 1 86.38 179 VAL B N 1
ATOM 3211 C CA . VAL B 1 179 ? 6.035 20.234 6.965 1 86.38 179 VAL B CA 1
ATOM 3212 C C . VAL B 1 179 ? 5.328 20.484 5.633 1 86.38 179 VAL B C 1
ATOM 3214 O O . VAL B 1 179 ? 4.211 20 5.418 1 86.38 179 VAL B O 1
ATOM 3217 N N . SER B 1 180 ? 5.898 21.25 4.844 1 87.44 180 SER B N 1
ATOM 3218 C CA . SER B 1 180 ? 5.543 21.422 3.436 1 87.44 180 SER B CA 1
ATOM 3219 C C . SER B 1 180 ? 6.758 21.25 2.533 1 87.44 180 SER B C 1
ATOM 3221 O O . SER B 1 180 ? 7.781 21.922 2.73 1 87.44 180 SER B O 1
ATOM 3223 N N . LEU B 1 181 ? 6.629 20.344 1.625 1 84.62 181 LEU B N 1
ATOM 3224 C CA . LEU B 1 181 ? 7.773 20.062 0.77 1 84.62 181 LEU B CA 1
ATOM 3225 C C . LEU B 1 181 ? 7.504 20.5 -0.666 1 84.62 181 LEU B C 1
ATOM 3227 O O . LEU B 1 181 ? 6.43 20.234 -1.207 1 84.62 181 LEU B O 1
ATOM 3231 N N . ARG B 1 182 ? 8.539 21.156 -1.134 1 82.75 182 ARG B N 1
ATOM 3232 C CA . ARG B 1 182 ? 8.508 21.578 -2.531 1 82.75 182 ARG B CA 1
ATOM 3233 C C . ARG B 1 182 ? 9.359 20.656 -3.4 1 82.75 182 ARG B C 1
ATOM 3235 O O . ARG B 1 182 ? 10.453 20.25 -3.004 1 82.75 182 ARG B O 1
ATOM 3242 N N . LEU B 1 183 ? 8.789 20.172 -4.465 1 80.06 183 LEU B N 1
ATOM 3243 C CA . LEU B 1 183 ? 9.523 19.359 -5.434 1 80.06 183 LEU B CA 1
ATOM 3244 C C . LEU B 1 183 ? 9.672 20.094 -6.762 1 80.06 183 LEU B C 1
ATOM 3246 O O . LEU B 1 183 ? 8.688 20.594 -7.309 1 80.06 183 LEU B O 1
ATOM 3250 N N . ASP B 1 184 ? 10.852 20.266 -7.285 1 70.75 184 ASP B N 1
ATOM 3251 C CA . ASP B 1 184 ? 11.133 21.047 -8.484 1 70.75 184 ASP B CA 1
ATOM 3252 C C . ASP B 1 184 ? 10.695 20.297 -9.742 1 70.75 184 ASP B C 1
ATOM 3254 O O . ASP B 1 184 ? 10.234 20.922 -10.711 1 70.75 184 ASP B O 1
ATOM 3258 N N . LEU B 1 185 ? 10.914 19.062 -9.773 1 65.62 185 LEU B N 1
ATOM 3259 C CA . LEU B 1 185 ? 10.672 18.344 -11.023 1 65.62 185 LEU B CA 1
ATOM 3260 C C . LEU B 1 185 ? 9.172 18.234 -11.305 1 65.62 185 LEU B C 1
ATOM 3262 O O . LEU B 1 185 ? 8.375 18.062 -10.383 1 65.62 185 LEU B O 1
ATOM 3266 N N . ALA B 1 186 ? 8.953 18.422 -12.539 1 73.5 186 ALA B N 1
ATOM 3267 C CA . ALA B 1 186 ? 7.578 18.484 -13.023 1 73.5 186 ALA B CA 1
ATOM 3268 C C . ALA B 1 186 ? 6.992 17.094 -13.18 1 73.5 186 ALA B C 1
ATOM 3270 O O . ALA B 1 186 ? 6.387 16.766 -14.203 1 73.5 186 ALA B O 1
ATOM 3271 N N . PHE B 1 187 ? 7.277 16.172 -12.32 1 82.5 187 PHE B N 1
ATOM 3272 C CA . PHE B 1 187 ? 6.605 14.883 -12.328 1 82.5 187 PHE B CA 1
ATOM 3273 C C . PHE B 1 187 ? 5.605 14.781 -11.18 1 82.5 187 PHE B C 1
ATOM 3275 O O . PHE B 1 187 ? 5.844 15.312 -10.094 1 82.5 187 PHE B O 1
ATOM 3282 N N . PRO B 1 188 ? 4.504 14.195 -11.508 1 86.38 188 PRO B N 1
ATOM 3283 C CA . PRO B 1 188 ? 3.561 13.992 -10.406 1 86.38 188 PRO B CA 1
ATOM 3284 C C . PRO B 1 188 ? 4.105 13.055 -9.328 1 86.38 188 PRO B C 1
ATOM 3286 O O . PRO B 1 188 ? 4.961 12.211 -9.609 1 86.38 188 PRO B O 1
ATOM 3289 N N . VAL B 1 189 ? 3.662 13.273 -8.141 1 91.25 189 VAL B N 1
ATOM 3290 C CA . VAL B 1 189 ? 3.938 12.297 -7.094 1 91.25 189 VAL B CA 1
ATOM 3291 C C . VAL B 1 189 ? 3.123 11.023 -7.34 1 91.25 189 VAL B C 1
ATOM 3293 O O . VAL B 1 189 ? 1.892 11.07 -7.391 1 91.25 189 VAL B O 1
ATOM 3296 N N . THR B 1 190 ? 3.814 9.945 -7.562 1 90.38 190 THR B N 1
ATOM 3297 C CA . THR B 1 190 ? 3.129 8.703 -7.91 1 90.38 190 THR B CA 1
ATOM 3298 C C . THR B 1 190 ? 3.051 7.773 -6.707 1 90.38 190 THR B C 1
ATOM 3300 O O . THR B 1 190 ? 2.258 6.828 -6.699 1 90.38 190 THR B O 1
ATOM 3303 N N . ASP B 1 191 ? 3.867 8.055 -5.75 1 92.38 191 ASP B N 1
ATOM 3304 C CA . ASP B 1 191 ? 3.863 7.203 -4.562 1 92.38 191 ASP B CA 1
ATOM 3305 C C . ASP B 1 191 ? 4.539 7.902 -3.385 1 92.38 191 ASP B C 1
ATOM 3307 O O . ASP B 1 191 ? 5.461 8.695 -3.574 1 92.38 191 ASP B O 1
ATOM 3311 N N . LEU B 1 192 ? 4.09 7.637 -2.182 1 95.25 192 LEU B N 1
ATOM 3312 C CA . LEU B 1 192 ? 4.637 8.172 -0.938 1 95.25 192 LEU B CA 1
ATOM 3313 C C . LEU B 1 192 ? 4.406 7.203 0.216 1 95.25 192 LEU B C 1
ATOM 3315 O O . LEU B 1 192 ? 3.309 6.664 0.373 1 95.25 192 LEU B O 1
ATOM 3319 N N . ARG B 1 193 ? 5.457 6.922 0.937 1 96.5 193 ARG B N 1
ATOM 3320 C CA . ARG B 1 193 ? 5.34 5.977 2.043 1 96.5 193 ARG B CA 1
ATOM 3321 C C . ARG B 1 193 ? 6.246 6.375 3.203 1 96.5 193 ARG B C 1
ATOM 3323 O O . ARG B 1 193 ? 7.434 6.637 3.008 1 96.5 193 ARG B O 1
ATOM 3330 N N . PHE B 1 194 ? 5.688 6.332 4.418 1 96.38 194 PHE B N 1
ATOM 3331 C CA . PHE B 1 194 ? 6.523 6.426 5.609 1 96.38 194 PHE B CA 1
ATOM 3332 C C . PHE B 1 194 ? 7.309 5.137 5.824 1 96.38 194 PHE B C 1
ATOM 3334 O O . PHE B 1 194 ? 6.785 4.043 5.609 1 96.38 194 PHE B O 1
ATOM 3341 N N . SER B 1 195 ? 8.516 5.383 6.293 1 94.38 195 SER B N 1
ATOM 3342 C CA . SER B 1 195 ? 9.25 4.211 6.742 1 94.38 195 SER B CA 1
ATOM 3343 C C . SER B 1 195 ? 8.555 3.533 7.918 1 94.38 195 SER B C 1
ATOM 3345 O O . SER B 1 195 ? 8.047 4.207 8.812 1 94.38 195 SER B O 1
ATOM 3347 N N . PRO B 1 196 ? 8.578 2.195 7.875 1 90.12 196 PRO B N 1
ATOM 3348 C CA . PRO B 1 196 ? 7.992 1.5 9.023 1 90.12 196 PRO B CA 1
ATOM 3349 C C . PRO B 1 196 ? 8.82 1.655 10.297 1 90.12 196 PRO B C 1
ATOM 3351 O O . PRO B 1 196 ? 8.328 1.385 11.391 1 90.12 196 PRO B O 1
ATOM 3354 N N . ILE B 1 197 ? 10.039 2 10.133 1 85.69 197 ILE B N 1
ATOM 3355 C CA . ILE B 1 197 ? 10.922 2.199 11.273 1 85.69 197 ILE B CA 1
ATOM 3356 C C . ILE B 1 197 ? 11.023 3.689 11.594 1 85.69 197 ILE B C 1
ATOM 3358 O O . ILE B 1 197 ? 11.477 4.484 10.773 1 85.69 197 ILE B O 1
ATOM 3362 N N . ALA B 1 198 ? 10.484 4.016 12.695 1 76.19 198 ALA B N 1
ATOM 3363 C CA . ALA B 1 198 ? 10.711 5.379 13.164 1 76.19 198 ALA B CA 1
ATOM 3364 C C . ALA B 1 198 ? 11.984 5.465 14 1 76.19 198 ALA B C 1
ATOM 3366 O O . ALA B 1 198 ? 12.242 4.602 14.844 1 76.19 198 ALA B O 1
ATOM 3367 N N . LEU B 1 199 ? 12.859 6.336 13.617 1 76.75 199 LEU B N 1
ATOM 3368 C CA . LEU B 1 199 ? 14.055 6.586 14.422 1 76.75 199 LEU B CA 1
ATOM 3369 C C . LEU B 1 199 ? 13.703 7.359 15.688 1 76.75 199 LEU B C 1
ATOM 3371 O O . LEU B 1 199 ? 12.555 7.758 15.883 1 76.75 199 LEU B O 1
ATOM 3375 N N . ALA B 1 200 ? 14.594 7.43 16.672 1 74.94 200 ALA B N 1
ATOM 3376 C CA . ALA B 1 200 ? 14.336 8.031 17.969 1 74.94 200 ALA B CA 1
ATOM 3377 C C . ALA B 1 200 ? 13.758 9.438 17.828 1 74.94 200 ALA B C 1
ATOM 3379 O O . ALA B 1 200 ? 12.828 9.805 18.547 1 74.94 200 ALA B O 1
ATOM 3380 N N . ASP B 1 201 ? 14.227 10.188 16.844 1 77.81 201 ASP B N 1
ATOM 3381 C CA . ASP B 1 201 ? 13.766 11.57 16.797 1 77.81 201 ASP B CA 1
ATOM 3382 C C . ASP B 1 201 ? 13.336 11.961 15.383 1 77.81 201 ASP B C 1
ATOM 3384 O O . ASP B 1 201 ? 13.234 13.148 15.07 1 77.81 201 ASP B O 1
ATOM 3388 N N . SER B 1 202 ? 13.203 10.922 14.594 1 84.31 202 SER B N 1
ATOM 3389 C CA . SER B 1 202 ? 12.867 11.312 13.227 1 84.31 202 SER B CA 1
ATOM 3390 C C . SER B 1 202 ? 12.062 10.219 12.523 1 84.31 202 SER B C 1
ATOM 3392 O O . SER B 1 202 ? 12.148 9.047 12.891 1 84.31 202 SER B O 1
ATOM 3394 N N . HIS B 1 203 ? 11.203 10.695 11.633 1 88.75 203 HIS B N 1
ATOM 3395 C CA . HIS B 1 203 ? 10.539 9.836 10.664 1 88.75 203 HIS B CA 1
ATOM 3396 C C . HIS B 1 203 ? 11.148 9.984 9.281 1 88.75 203 HIS B C 1
ATOM 3398 O O . HIS B 1 203 ? 11.656 11.055 8.93 1 88.75 203 HIS B O 1
ATOM 3404 N N . GLN B 1 204 ? 11.172 8.938 8.602 1 91.62 204 GLN B N 1
ATOM 3405 C CA . GLN B 1 204 ? 11.594 9.023 7.207 1 91.62 204 GLN B CA 1
ATOM 3406 C C . GLN B 1 204 ? 10.422 8.82 6.258 1 91.62 204 GLN B C 1
ATOM 3408 O O . GLN B 1 204 ? 9.578 7.953 6.484 1 91.62 204 GLN B O 1
ATOM 3413 N N . LEU B 1 205 ? 10.336 9.617 5.242 1 93.69 205 LEU B N 1
ATOM 3414 C CA . LEU B 1 205 ? 9.32 9.562 4.195 1 93.69 205 LEU B CA 1
ATOM 3415 C C . LEU B 1 205 ? 9.969 9.406 2.822 1 93.69 205 LEU B C 1
ATOM 3417 O O . LEU B 1 205 ? 10.812 10.219 2.432 1 93.69 205 LEU B O 1
ATOM 3421 N N . ALA B 1 206 ? 9.617 8.344 2.119 1 95.12 206 ALA B N 1
ATOM 3422 C CA . ALA B 1 206 ? 10.07 8.141 0.744 1 95.12 206 ALA B CA 1
ATOM 3423 C C . ALA B 1 206 ? 9 8.594 -0.254 1 95.12 206 ALA B C 1
ATOM 3425 O O . ALA B 1 206 ? 7.82 8.289 -0.084 1 95.12 206 ALA B O 1
ATOM 3426 N N . ILE B 1 207 ? 9.438 9.305 -1.28 1 92.88 207 ILE B N 1
ATOM 3427 C CA . ILE B 1 207 ? 8.531 9.875 -2.27 1 92.88 207 ILE B CA 1
ATOM 3428 C C . ILE B 1 207 ? 9.008 9.523 -3.676 1 92.88 207 ILE B C 1
ATOM 3430 O O . ILE B 1 207 ? 10.188 9.719 -4.004 1 92.88 207 ILE B O 1
ATOM 3434 N N . ALA B 1 208 ? 8.133 8.984 -4.438 1 92.62 208 ALA B N 1
ATOM 3435 C CA . ALA B 1 208 ? 8.383 8.812 -5.867 1 92.62 208 ALA B CA 1
ATOM 3436 C C . ALA B 1 208 ? 7.715 9.922 -6.676 1 92.62 208 ALA B C 1
ATOM 3438 O O . ALA B 1 208 ? 6.488 10.039 -6.684 1 92.62 208 ALA B O 1
ATOM 3439 N N . ALA B 1 209 ? 8.461 10.727 -7.312 1 90 209 ALA B N 1
ATOM 3440 C CA . ALA B 1 209 ? 8.031 11.836 -8.156 1 90 209 ALA B CA 1
ATOM 3441 C C . ALA B 1 209 ? 8.969 12.016 -9.352 1 90 209 ALA B C 1
ATOM 3443 O O . ALA B 1 209 ? 9.484 13.109 -9.578 1 90 209 ALA B O 1
ATOM 3444 N N . GLY B 1 210 ? 9.062 10.969 -10.156 1 87.19 210 GLY B N 1
ATOM 3445 C CA . GLY B 1 210 ? 10.109 10.961 -11.164 1 87.19 210 GLY B CA 1
ATOM 3446 C C . GLY B 1 210 ? 11.492 10.688 -10.602 1 87.19 210 GLY B C 1
ATOM 3447 O O . GLY B 1 210 ? 12.164 9.75 -11.023 1 87.19 210 GLY B O 1
ATOM 3448 N N . ASP B 1 211 ? 11.805 11.469 -9.648 1 87.75 211 ASP B N 1
ATOM 3449 C CA . ASP B 1 211 ? 12.938 11.195 -8.773 1 87.75 211 ASP B CA 1
ATOM 3450 C C . ASP B 1 211 ? 12.484 10.562 -7.465 1 87.75 211 ASP B C 1
ATOM 3452 O O . ASP B 1 211 ? 11.281 10.492 -7.188 1 87.75 211 ASP B O 1
ATOM 3456 N N . VAL B 1 212 ? 13.461 10.023 -6.723 1 90.19 212 VAL B N 1
ATOM 3457 C CA . VAL B 1 212 ? 13.172 9.523 -5.379 1 90.19 212 VAL B CA 1
ATOM 3458 C C . VAL B 1 212 ? 13.703 10.508 -4.34 1 90.19 212 VAL B C 1
ATOM 3460 O O . VAL B 1 212 ? 14.852 10.953 -4.43 1 90.19 212 VAL B O 1
ATOM 3463 N N . HIS B 1 213 ? 12.891 10.867 -3.488 1 90.56 213 HIS B N 1
ATOM 3464 C CA . HIS B 1 213 ? 13.258 11.727 -2.369 1 90.56 213 HIS B CA 1
ATOM 3465 C C . HIS B 1 213 ? 13.008 11.031 -1.035 1 90.56 213 HIS B C 1
ATOM 3467 O O . HIS B 1 213 ? 11.93 10.492 -0.805 1 90.56 213 HIS B O 1
ATOM 3473 N N . ILE B 1 214 ? 14.023 11.023 -0.181 1 90.5 214 ILE B N 1
ATOM 3474 C CA . ILE B 1 214 ? 13.859 10.555 1.191 1 90.5 214 ILE B CA 1
ATOM 3475 C C . ILE B 1 214 ? 14 11.734 2.156 1 90.5 214 ILE B C 1
ATOM 3477 O O . ILE B 1 214 ? 15.047 12.383 2.205 1 90.5 214 ILE B O 1
ATOM 3481 N N . TYR B 1 215 ? 13.055 12 2.855 1 88.62 215 TYR B N 1
ATOM 3482 C CA . TYR B 1 215 ? 13.062 13.094 3.816 1 88.62 215 TYR B CA 1
ATOM 3483 C C . TYR B 1 215 ? 13.164 12.57 5.242 1 88.62 215 TYR B C 1
ATOM 3485 O O . TYR B 1 215 ? 12.352 11.742 5.668 1 88.62 215 TYR B O 1
ATOM 3493 N N . ASN B 1 216 ? 14.148 13.008 5.934 1 87.31 216 ASN B N 1
ATOM 3494 C CA . ASN B 1 216 ? 14.242 12.789 7.371 1 87.31 216 ASN B CA 1
ATOM 3495 C C . ASN B 1 216 ? 13.5 13.867 8.156 1 87.31 216 ASN B C 1
ATOM 3497 O O . ASN B 1 216 ? 13.961 15.008 8.234 1 87.31 216 ASN B O 1
ATOM 3501 N N . ILE B 1 217 ? 12.391 13.508 8.633 1 82.25 217 ILE B N 1
ATOM 3502 C CA . ILE B 1 217 ? 11.508 14.461 9.305 1 82.25 217 ILE B CA 1
ATOM 3503 C C . ILE B 1 217 ? 11.742 14.406 10.812 1 82.25 217 ILE B C 1
ATOM 3505 O O . ILE B 1 217 ? 11.266 13.492 11.484 1 82.25 217 ILE B O 1
ATOM 3509 N N . LYS B 1 218 ? 12.477 15.367 11.273 1 79.25 218 LYS B N 1
ATOM 3510 C CA . LYS B 1 218 ? 12.711 15.438 12.711 1 79.25 218 LYS B CA 1
ATOM 3511 C C . LYS B 1 218 ? 11.461 15.883 13.461 1 79.25 218 LYS B C 1
ATOM 3513 O O . LYS B 1 218 ? 10.758 16.797 13.016 1 79.25 218 LYS B O 1
ATOM 3518 N N . VAL B 1 219 ? 11.031 15.109 14.352 1 65.88 219 VAL B N 1
ATOM 3519 C CA . VAL B 1 219 ? 9.867 15.453 15.156 1 65.88 219 VAL B CA 1
ATOM 3520 C C . VAL B 1 219 ? 10.297 15.773 16.578 1 65.88 219 VAL B C 1
ATOM 3522 O O . VAL B 1 219 ? 11.273 15.203 17.078 1 65.88 219 VAL B O 1
ATOM 3525 N N . CYS B 1 220 ? 10.086 16.922 17.094 1 57.38 220 CYS B N 1
ATOM 3526 C CA . CYS B 1 220 ? 10.445 17.344 18.438 1 57.38 220 CYS B CA 1
ATOM 3527 C C . CYS B 1 220 ? 9.469 16.781 19.469 1 57.38 220 CYS B C 1
ATOM 3529 O O . CYS B 1 220 ? 8.305 16.531 19.156 1 57.38 220 CYS B O 1
#

Solvent-accessible surface area (backbone atoms only — not comparable to full-atom values): 22894 Å² total; per-residue (Å²): 59,37,42,33,32,32,37,50,45,97,88,70,48,79,39,80,73,44,72,42,84,68,40,86,27,46,25,47,42,62,47,65,46,58,60,92,75,41,61,32,38,40,36,29,13,58,60,15,32,36,39,33,34,34,56,46,71,52,69,67,47,93,84,60,69,63,46,79,42,77,41,7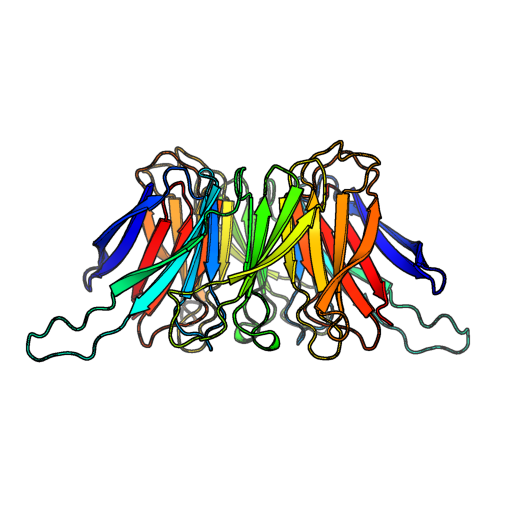9,41,33,77,48,64,85,50,93,36,31,33,56,33,68,38,60,44,46,68,92,80,39,59,31,38,39,36,30,15,45,60,9,37,36,36,34,32,34,31,87,43,83,89,46,57,62,48,66,42,81,75,45,79,43,81,77,40,90,38,31,34,42,46,57,36,54,44,65,51,84,87,50,70,52,36,39,40,38,30,28,40,42,55,74,29,73,95,34,48,36,34,40,30,32,34,48,37,75,92,73,69,41,75,39,81,74,43,75,39,69,55,86,58,75,38,37,41,60,30,65,40,49,40,80,57,57,52,98,51,30,40,39,38,42,34,11,29,30,30,38,39,37,37,40,43,64,54,133,58,38,42,33,32,31,37,50,44,97,88,69,47,78,40,80,74,44,72,41,82,67,42,87,26,48,25,46,41,62,47,64,46,58,58,91,77,40,59,33,38,38,37,26,14,58,60,16,32,35,41,33,33,33,56,47,71,52,70,65,47,92,84,60,69,61,46,79,40,78,40,81,41,33,78,48,62,86,51,92,36,32,32,56,34,67,39,60,44,47,67,92,80,38,60,31,38,41,36,31,14,47,58,8,39,36,35,34,33,34,32,88,43,83,88,45,57,61,49,66,44,80,74,46,77,44,80,77,41,90,39,30,34,42,44,58,37,56,45,66,49,85,88,51,71,52,36,40,40,38,30,28,41,43,54,75,30,73,95,32,48,34,33,40,31,32,34,47,37,75,91,74,71,41,76,38,82,75,44,75,39,68,54,88,59,75,37,38,42,61,32,65,41,51,39,80,56,58,53,98,52,30,39,38,37,40,34,10,30,30,30,37,38,36,35,41,43,64,56,133

Secondary structure (DSSP, 8-state):
-EEEEEEE-TTS-EEEEEEEE--SS-EEEEEEPPGGG-SEEEEEETTS-EEEEEEEE----TT----EEEEEEEEE---SS-EEEEEEPPGGG-SEEEEEETTSEEEEEE-S-TT-TT--EEEEEEE--SS-EEEEEE---SSS--EEEEEE--TT-GGGEEEEEEEEETTTTEEEEEEEEE--SS----EEEE-SS--SSEEEEEEEEBEEEEEEEE--/-EEEEEEE-TTS-EEEEEEEE--SS-EEEEEEPPGGG-SEEEEEETTS-EEEEEEEE----TT----EEEEEEEEE---SS-EEEEEEPPGGG-SEEEEEETTSEEEEEE-S-TT-TT--EEEEEEE--SS-EEEEEE---SSS--EEEEEE--TT-GGGEEEEEEEEETTTTEEEEEEEEE--SS----EEEE-SS--SSEEEEEEEEBEEEEEEEE--

Foldseek 3Di:
DKDWDWDQDPVRDIDTPDMDDDDPADWDDKDFDDPVLPTKIWIFGQNQKIWIKHWDFDDCDPVGPRDIDIDTQEIGRPGPGGWQEKDFEAPVVPTKMWIFGQQQKIWIWHDPDSVRSNDIDGQDIDRHFRGGKHYKEWANDPVAFTKIKIAHQQLCTPPQFGIWMWGADPVVRDIDTDDTDGDDDSFGWNDKYWDNDADPFWTWMWTDGVDIDIDTGGHD/DKDWDWDQDPVRDIDTPDMDDDDPFDWDDKDFDDPVLPTKIWIFGQSQKIWIKHWDQDDCDPVGPRDIDIDTQEIGRPGPGGFQEKDFEAPVVPTKMWIFGQQQKIWIWHDPDSVRSNDIDTQDIDRHFRGGKHYKEWANDPVAFTKMKIAHQQLCTPPQFGIWMWGADPVVRDIDTDDTDGDDDSFGWNDKYWDNDADPFWTWMWTDGVDIDIDTGGHD

pLDDT: mean 88.4, std 11.26, range [44.66, 98.81]

Radius of gyration: 21.48 Å; Cα contacts (8 Å, |Δi|>4): 1251; chains: 2; bounding box: 67×57×47 Å

Sequence (440 aa):
MTLSVWDRTPEGTWIKAASWKVHGGAVWRVVWAHPEFGQLLATCSYDRSVHIWEEIRSAPGAEGRKGARWVRKAYLTDSRANVTDIAFAPRHLGLMLATVSAQGVVRIYEAADVMDLSRWSLCHELQAFYTRCGCVDWSRSRIHRPLLAVASDDKRAENDERIVIYEHNENLRKWQRVVSLRLDLAFPVTDLRFSPIALADSHQLAIAAGDVHIYNIKVCMTLSVWDRTPEGTWIKAASWKVHGGAVWRVVWAHPEFGQLLATCSYDRSVHIWEEIRSAPGAEGRKGARWVRKAYLTDSRANVTDIAFAPRHLGLMLATVSAQGVVRIYEAADVMDLSRWSLCHELQAFYTRCGCVDWSRSRIHRPLLAVASDDKRAENDERIVIYEHNENLRKWQRVVSLRLDLAFPVTDLRFSPIALADSHQLAIAAGDVHIYNIKVC

Organism: Oesophagostomum dentatum (NCBI:txid61180)

InterPro domains:
  IPR001680 WD40 repeat [PF00400] (19-53)
  IPR001680 WD40 repeat [SM00320] (13-54)
  IPR001680 WD40 repeat [SM00320] (69-110)
  IPR001680 WD40 repeat [SM00320] (119-167)
  IPR001680 WD40 repeat [SM00320] (174-216)
  IPR015943 WD40/YVTN repeat-like-containing domain superfamily [G3DSA:2.130.10.10] (1-219)
  IPR036322 WD40-repeat-containing domain superfamily [SSF50978] (2-217)
  IPR037363 Sec13/Seh1 family [PTHR11024] (2-217)